Protein AF-A0A534QG96-F1 (afdb_monomer_lite)

Foldseek 3Di:
DDDDDDPPPPPPPQAPLPPQPAFACCVPQVVVLPDPDPVPKDFGDPQLQQQLDVVQVFQLHFFAFDDPPDPADADGISVSLSVLLVLLVCCQQAALLLWFQDFLLLVQLLVVLVVDPDQDPPNQVCVCQVFVFFADPDAAAAADPPDDQQVCVRHDDGHTFQKHFHADLVRGGDRGIHGGPRLFQKDFADDCDPVPVVTGIDGQAGRQFGDLQSVLVSSVVSVGHRPDDPDDQAPHGQWGLVVVVLVQLVQQADQELRAGDPGRHDQPDFFRLHIGHRHRLQQLSQGQADDPQRFWGLNQLLLVLSSLCSPNPCPPDDPVCLCRDRNRSNVSVVCSNSSSSSSSNSSSHHRGDQPADPDPVDPRHDDSVVSVQVLLQQQAPAPQDPDNPDGSPDRAAQDPVCVVVVVAQGSNHNCSQQNAQHLVCCVVGPGSSSRRHRRHRAFCVRVVDDCSNLRRCDPRVQQVQQLGVSQQLVVDPDDPCVVVVVVDPDDDDPDDDPPRDGHSITGAARQDPVVRDGDGSHDDD

pLDDT: mean 80.71, std 17.77, range [23.27, 98.0]

Radius of gyration: 25.61 Å; chains: 1; bounding box: 105×52×70 Å

Secondary structure (DSSP, 8-state):
--PPP-----------TT---PPTTHHHHHHHHT---GGG--BPPPPGGGG--TTTT-SS-------TTSSS----BHHHHHHHHHHHHHHHHH--TT-EEEEHHHHHTGGGGGT-SS--TTHHHHHHHHHT-EE-SS--EEPPTT--TTTTTT-SEEPEETEEEEE-TTS-EEEEEEE-THHHHEEEES---SS-TTSEEEETS--SS--HHHHHHHHHHTTS-----SS-S-SSTT-B-HHHHHHHHHHTB-TTT--B-SS-PPPPP------BPPP-GGGGGG-SEESTT--EETT-SGGGGGGGGG----TT--TTTTTTSTTSHHHHHHTHHHHHHHHHHHHTPPPPPP--BS-TTSTTB--HHHHHHHHHHHHH--TTSS-SSS--SS-----HHHHHHTSSSTTSSTHHHH----GGGGGGSSSGGGTT-------HHHH-S--HHHHHS-HHHHHHHTTSGGGT-TTS---TTSTTTTT---TT--S--TTSPPPTT----EEETTTTEEE-SSPP-

Sequence (525 aa):
MRRLPMAVVVAVALSPATSSAKSIHTAECEAVCANPDPSVDQNLSPDPRSFATIANGYTSYWQECHAETDEVQKPKTCREWCASRERGKTLLVTSGLIGSFLDADTYNNLWRAWGALERPPDFDRHIVERYGLQPAPFPNPYPLPGEDPATANGGSGQLPMGLIQTRNSSGQYDGGIGFTCLLCHAGRMGDATPERPDLGSRIGIGNTTFDIDVFSYDLGKAGGVPIPLPYPHNQGRGTINAVSDFEFLMTLRDFDTLNSSPFVKAFPAHASPGDQDPPAWHNTGSRPRVYMDGGVSADNTRALMQFLTASITTSDCTDANAENTPGCGAWIKRQERDFEDIRTFIESIEPPAFPSSIDPVSPQYIDAARAAHGEQLFHCKNLFGPDLSADAASCAQETAEQKASGALFGNGSCSSCHGVYSPTYASRLPDPSMIGVAGWIVPRDFVRTDPGRVDALSRELRWGWGTLWFAYADNSASNSSDEVLNDYVTEETNGLVYTREQGRCGWVGVYEQSIGQFIGYAAPA

Structure (mmCIF, N/CA/C/O backbone):
data_AF-A0A534QG96-F1
#
_entry.id   AF-A0A534QG96-F1
#
loop_
_atom_site.group_PDB
_atom_site.id
_atom_site.type_symbol
_atom_site.label_atom_id
_atom_site.label_alt_id
_atom_site.label_comp_id
_atom_site.label_asym_id
_atom_site.label_entity_id
_atom_site.label_seq_id
_atom_site.pdbx_PDB_ins_code
_atom_site.Cartn_x
_atom_site.Cartn_y
_atom_site.Cartn_z
_atom_site.occupancy
_atom_site.B_iso_or_equiv
_atom_site.auth_seq_id
_atom_site.auth_comp_id
_atom_site.auth_asym_id
_atom_site.auth_atom_id
_atom_site.pdbx_PDB_model_num
ATOM 1 N N . MET A 1 1 ? 71.255 -9.173 -4.609 1.00 37.06 1 MET A N 1
ATOM 2 C CA . MET A 1 1 ? 70.304 -9.159 -5.749 1.00 37.06 1 MET A CA 1
ATOM 3 C C . MET A 1 1 ? 69.672 -10.546 -5.779 1.00 37.06 1 MET A C 1
ATOM 5 O O . MET A 1 1 ? 70.423 -11.497 -5.846 1.00 37.06 1 MET A O 1
ATOM 9 N N . ARG A 1 2 ? 68.376 -10.770 -5.564 1.00 29.64 2 ARG A N 1
ATOM 10 C CA . ARG A 1 2 ? 67.199 -10.164 -6.196 1.00 29.64 2 ARG A CA 1
ATOM 11 C C . ARG A 1 2 ? 66.092 -9.938 -5.157 1.00 29.64 2 ARG A C 1
ATOM 13 O O . ARG A 1 2 ? 65.813 -10.818 -4.353 1.00 29.64 2 ARG A O 1
ATOM 20 N N . ARG A 1 3 ? 65.493 -8.746 -5.190 1.00 27.27 3 ARG A N 1
ATOM 21 C CA . ARG A 1 3 ? 64.246 -8.415 -4.491 1.00 27.27 3 ARG A CA 1
ATOM 22 C C . ARG A 1 3 ? 63.102 -9.151 -5.202 1.00 27.27 3 ARG A C 1
ATOM 24 O O . ARG A 1 3 ? 63.023 -9.054 -6.425 1.00 27.27 3 ARG A O 1
ATOM 31 N N . LEU A 1 4 ? 62.259 -9.878 -4.467 1.00 27.38 4 LEU A N 1
ATOM 32 C CA . LEU A 1 4 ? 60.957 -10.312 -4.983 1.00 27.38 4 LEU A CA 1
ATOM 33 C C . LEU A 1 4 ? 60.051 -9.076 -5.118 1.00 27.38 4 LEU A C 1
ATOM 35 O O . LEU A 1 4 ? 60.078 -8.224 -4.224 1.00 27.38 4 LEU A O 1
ATOM 39 N N . PRO A 1 5 ? 59.272 -8.943 -6.203 1.00 29.03 5 PRO A N 1
ATOM 40 C CA . PRO A 1 5 ? 58.337 -7.843 -6.338 1.00 29.03 5 PRO A CA 1
ATOM 41 C C . PRO A 1 5 ? 57.164 -8.054 -5.375 1.00 29.03 5 PRO A C 1
ATOM 43 O O . PRO A 1 5 ? 56.587 -9.138 -5.306 1.00 29.03 5 PRO A O 1
ATOM 46 N N . MET A 1 6 ? 56.830 -6.993 -4.638 1.00 25.83 6 MET A N 1
ATOM 47 C CA . MET A 1 6 ? 55.528 -6.811 -4.003 1.00 25.83 6 MET A CA 1
ATOM 48 C C . MET A 1 6 ? 54.448 -7.108 -5.043 1.00 25.83 6 MET A C 1
ATOM 50 O O . MET A 1 6 ? 54.335 -6.394 -6.040 1.00 25.83 6 MET A O 1
ATOM 54 N N . ALA A 1 7 ? 53.671 -8.163 -4.813 1.00 26.41 7 ALA A N 1
ATOM 55 C CA . ALA A 1 7 ? 52.404 -8.339 -5.492 1.00 26.41 7 ALA A CA 1
ATOM 56 C C . ALA A 1 7 ? 51.512 -7.171 -5.063 1.00 26.41 7 ALA A C 1
ATOM 58 O O . ALA A 1 7 ? 51.045 -7.107 -3.927 1.00 26.41 7 ALA A O 1
ATOM 59 N N . VAL A 1 8 ? 51.354 -6.207 -5.966 1.00 24.00 8 VAL A N 1
ATOM 60 C CA . VAL A 1 8 ? 50.301 -5.203 -5.893 1.00 24.00 8 VAL A CA 1
ATOM 61 C C . VAL A 1 8 ? 48.996 -5.986 -5.926 1.00 24.00 8 VAL A C 1
ATOM 63 O O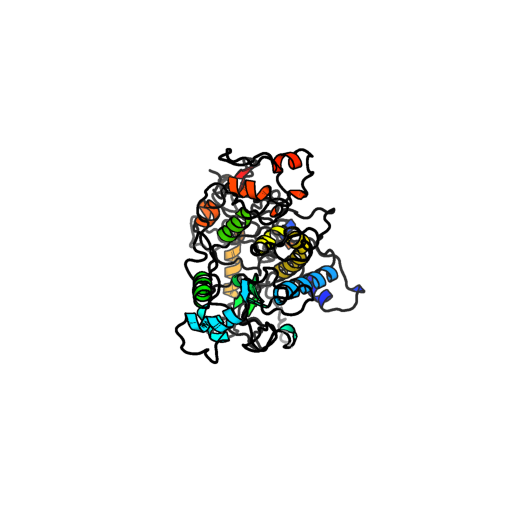 . VAL A 1 8 ? 48.602 -6.504 -6.969 1.00 24.00 8 VAL A O 1
ATOM 66 N N . VAL A 1 9 ? 48.364 -6.129 -4.763 1.00 25.41 9 VAL A N 1
ATOM 67 C CA . VAL A 1 9 ? 46.961 -6.519 -4.667 1.00 25.41 9 VAL A CA 1
ATOM 68 C C . VAL A 1 9 ? 46.193 -5.372 -5.306 1.00 25.41 9 VAL A C 1
ATOM 70 O O . VAL A 1 9 ? 45.900 -4.363 -4.669 1.00 25.41 9 VAL A O 1
ATOM 73 N N . VAL A 1 10 ? 45.955 -5.486 -6.610 1.00 23.27 10 VAL A N 1
ATOM 74 C CA . VAL A 1 10 ? 44.926 -4.704 -7.280 1.00 23.27 10 VAL A CA 1
ATOM 75 C C . VAL A 1 10 ? 43.636 -5.150 -6.615 1.00 23.27 10 VAL A C 1
ATOM 77 O O . VAL A 1 10 ? 43.166 -6.263 -6.846 1.00 23.27 10 VAL A O 1
ATOM 80 N N . ALA A 1 11 ? 43.117 -4.313 -5.719 1.00 23.66 11 ALA A N 1
ATOM 81 C CA . ALA A 1 11 ? 41.740 -4.395 -5.287 1.00 23.66 11 ALA A CA 1
ATOM 82 C C . ALA A 1 11 ? 40.895 -4.250 -6.554 1.00 23.66 11 ALA A C 1
ATOM 84 O O . ALA A 1 11 ? 40.647 -3.145 -7.033 1.00 23.66 11 ALA A O 1
ATOM 85 N N . VAL A 1 12 ? 40.532 -5.384 -7.154 1.00 24.33 12 VAL A N 1
ATOM 86 C CA . VAL A 1 12 ? 39.419 -5.443 -8.087 1.00 24.33 12 VAL A CA 1
ATOM 87 C C . VAL A 1 12 ? 38.238 -5.000 -7.245 1.00 24.33 12 VAL A C 1
ATOM 89 O O . VAL A 1 12 ? 37.786 -5.738 -6.371 1.00 24.33 12 VAL A O 1
ATOM 92 N N . ALA A 1 13 ? 37.828 -3.747 -7.428 1.00 25.97 13 ALA A N 1
ATOM 93 C CA . ALA A 1 13 ? 36.560 -3.267 -6.932 1.00 25.97 13 ALA A CA 1
ATOM 94 C C . ALA A 1 13 ? 35.514 -4.249 -7.460 1.00 25.97 13 ALA A C 1
ATOM 96 O O . ALA A 1 13 ? 35.244 -4.293 -8.662 1.00 25.97 13 ALA A O 1
ATOM 97 N N . LEU A 1 14 ? 35.023 -5.112 -6.569 1.00 26.28 14 LEU A N 1
ATOM 98 C CA . LEU A 1 14 ? 33.847 -5.922 -6.822 1.00 26.28 14 LEU A CA 1
ATOM 99 C C . LEU A 1 14 ? 32.787 -4.930 -7.293 1.00 26.28 14 LEU A C 1
ATOM 101 O O . LEU A 1 14 ? 32.441 -3.998 -6.565 1.00 26.28 14 LEU A O 1
ATOM 105 N N . SER A 1 15 ? 32.371 -5.064 -8.552 1.00 31.14 15 SER A N 1
ATOM 106 C CA . SER A 1 15 ? 31.263 -4.276 -9.077 1.00 31.14 15 SER A CA 1
ATOM 107 C C . SER A 1 15 ? 30.067 -4.453 -8.136 1.00 31.14 15 SER A C 1
ATOM 109 O O . SER A 1 15 ? 29.908 -5.546 -7.581 1.00 31.14 15 SER A O 1
ATOM 111 N N . PRO A 1 16 ? 29.252 -3.411 -7.914 1.00 36.12 16 PRO A N 1
ATOM 112 C CA . PRO A 1 16 ? 28.107 -3.458 -7.018 1.00 36.12 16 PRO A CA 1
ATOM 113 C C . PRO A 1 16 ? 26.992 -4.288 -7.668 1.00 36.12 16 PRO A C 1
ATOM 115 O O . PRO A 1 16 ? 25.933 -3.772 -7.993 1.00 36.12 16 PRO A O 1
ATOM 118 N N . ALA A 1 17 ? 27.211 -5.592 -7.843 1.00 31.89 17 ALA A N 1
ATOM 119 C CA . ALA A 1 17 ? 26.207 -6.556 -8.301 1.00 31.89 17 ALA A CA 1
ATOM 120 C C . ALA A 1 17 ? 25.075 -6.749 -7.263 1.00 31.89 17 ALA A C 1
ATOM 122 O O . ALA A 1 17 ? 24.184 -7.574 -7.429 1.00 31.89 17 ALA A O 1
ATOM 123 N N . THR A 1 18 ? 25.120 -5.984 -6.167 1.00 39.84 18 THR A N 1
ATOM 124 C CA . THR A 1 18 ? 24.150 -5.940 -5.074 1.00 39.84 18 THR A CA 1
ATOM 125 C C . THR A 1 18 ? 23.784 -4.496 -4.720 1.00 39.84 18 THR A C 1
ATOM 127 O O . THR A 1 18 ? 23.635 -4.178 -3.539 1.00 39.84 18 THR A O 1
ATOM 130 N N . SER A 1 19 ? 23.681 -3.580 -5.693 1.00 44.56 19 SER A N 1
ATOM 131 C CA . SER A 1 19 ? 23.037 -2.294 -5.409 1.00 44.56 19 SER A CA 1
ATOM 132 C C . SER A 1 19 ? 21.563 -2.558 -5.103 1.00 44.56 19 SER A C 1
ATOM 134 O O . SER A 1 19 ? 20.749 -2.709 -6.011 1.00 44.56 19 SER A O 1
ATOM 136 N N . SER A 1 20 ? 21.213 -2.647 -3.820 1.00 48.88 20 SER A N 1
ATOM 137 C CA . SER A 1 20 ? 19.832 -2.459 -3.397 1.00 48.88 20 SER A CA 1
ATOM 138 C C . SER A 1 20 ? 19.435 -1.069 -3.877 1.00 48.88 20 SER A C 1
ATOM 140 O O . SER A 1 20 ? 20.008 -0.079 -3.410 1.00 48.88 20 SER A O 1
ATOM 142 N N . ALA A 1 21 ? 18.534 -0.988 -4.855 1.00 53.41 21 ALA A N 1
ATOM 143 C CA . ALA A 1 21 ? 17.925 0.282 -5.208 1.00 53.41 21 ALA A CA 1
ATOM 144 C C . ALA A 1 21 ? 17.287 0.823 -3.924 1.00 53.41 21 ALA A C 1
ATOM 146 O O . ALA A 1 21 ? 16.383 0.199 -3.367 1.00 53.41 21 ALA A O 1
ATOM 147 N N . LYS A 1 22 ? 17.853 1.911 -3.397 1.00 59.84 22 LYS A N 1
ATOM 148 C CA . LYS A 1 22 ? 17.263 2.609 -2.262 1.00 59.84 22 LYS A CA 1
ATOM 149 C C . LYS A 1 22 ? 15.946 3.216 -2.712 1.00 59.84 22 LYS A C 1
ATOM 151 O O . LYS A 1 22 ? 15.806 3.592 -3.878 1.00 59.84 22 LYS A O 1
ATOM 156 N N . SER A 1 23 ? 14.991 3.302 -1.799 1.00 71.44 23 SER A N 1
ATOM 157 C CA . SER A 1 23 ? 13.725 3.958 -2.101 1.00 71.44 23 SER A CA 1
ATOM 158 C C . SER A 1 23 ? 13.948 5.460 -2.346 1.00 71.44 23 SER A C 1
ATOM 160 O O . SER A 1 23 ? 15.020 6.006 -2.053 1.00 71.44 23 SER A O 1
ATOM 162 N N . ILE A 1 24 ? 12.945 6.135 -2.906 1.00 79.81 24 ILE A N 1
ATOM 163 C CA . ILE A 1 24 ? 13.056 7.541 -3.303 1.00 79.81 24 ILE A CA 1
ATOM 164 C C . ILE A 1 24 ? 13.505 8.433 -2.131 1.00 79.81 24 ILE A C 1
ATOM 166 O O . ILE A 1 24 ? 13.036 8.272 -1.006 1.00 79.81 24 ILE A O 1
ATOM 170 N N . HIS A 1 25 ? 14.443 9.349 -2.398 1.00 83.88 25 HIS A N 1
ATOM 171 C CA . HIS A 1 25 ? 15.062 10.296 -1.453 1.00 83.88 25 HIS A CA 1
ATOM 172 C C . HIS A 1 25 ? 15.815 9.690 -0.254 1.00 83.88 25 HIS A C 1
ATOM 174 O O . HIS A 1 25 ? 16.664 10.362 0.331 1.00 83.88 25 HIS A O 1
ATOM 180 N N . THR A 1 26 ? 15.621 8.413 0.084 1.00 81.88 26 THR A N 1
ATOM 181 C CA . THR A 1 26 ? 16.285 7.755 1.221 1.00 81.88 26 THR A CA 1
ATOM 182 C C . THR A 1 26 ? 17.807 7.817 1.095 1.00 81.88 26 THR A C 1
ATOM 184 O O . THR A 1 26 ? 18.515 8.125 2.051 1.00 81.88 26 THR A O 1
ATOM 187 N N . ALA A 1 27 ? 18.348 7.588 -0.104 1.00 82.44 27 ALA A N 1
ATOM 188 C CA . ALA A 1 27 ? 19.792 7.641 -0.326 1.00 82.44 27 ALA A CA 1
ATOM 189 C C . ALA A 1 27 ? 20.416 9.008 0.003 1.00 82.44 27 ALA A C 1
ATOM 191 O O . ALA A 1 27 ? 21.517 9.046 0.551 1.00 82.44 27 ALA A O 1
ATOM 192 N N . GLU A 1 28 ? 19.725 10.098 -0.336 1.00 88.75 28 GLU A N 1
ATOM 193 C CA . GLU A 1 28 ? 20.228 11.467 -0.194 1.00 88.75 28 GLU A CA 1
ATOM 194 C C . GLU A 1 28 ? 19.857 12.114 1.148 1.00 88.75 28 GLU A C 1
ATOM 196 O O . GLU A 1 28 ? 20.638 12.909 1.668 1.00 88.75 28 GLU A O 1
ATOM 201 N N . CYS A 1 29 ? 18.713 11.760 1.744 1.00 93.12 29 CYS A N 1
ATOM 202 C CA . CYS A 1 29 ? 18.183 12.454 2.918 1.00 93.12 29 CYS A CA 1
ATOM 203 C C . CYS A 1 29 ? 18.473 11.781 4.261 1.00 93.12 29 CYS A C 1
ATOM 205 O O . CYS A 1 29 ? 18.423 12.466 5.279 1.00 93.12 29 CYS A O 1
ATOM 207 N N . GLU A 1 30 ? 18.828 10.492 4.318 1.00 91.69 30 GLU A N 1
ATOM 208 C CA . GLU A 1 30 ? 19.053 9.798 5.605 1.00 91.69 30 GLU A CA 1
ATOM 209 C C . GLU A 1 30 ? 20.126 10.479 6.477 1.00 91.69 30 GLU A C 1
ATOM 211 O O . GLU A 1 30 ? 19.966 10.613 7.692 1.00 91.69 30 GLU A O 1
ATOM 216 N N . ALA A 1 31 ? 21.193 11.006 5.864 1.00 92.19 31 ALA A N 1
ATOM 217 C CA . ALA A 1 31 ? 22.218 11.765 6.585 1.00 92.19 31 ALA A CA 1
ATOM 218 C C . ALA A 1 31 ? 21.681 13.084 7.176 1.00 92.19 31 ALA A C 1
ATOM 220 O O . ALA A 1 31 ? 22.111 13.494 8.255 1.00 92.19 31 ALA A O 1
ATOM 221 N N . VAL A 1 32 ? 20.728 13.731 6.495 1.00 94.56 32 VAL A N 1
ATOM 222 C CA . VAL A 1 32 ? 20.043 14.939 6.977 1.00 94.56 32 VAL A CA 1
ATOM 223 C C . VAL A 1 32 ? 19.077 14.583 8.107 1.00 94.56 32 VAL A C 1
ATOM 225 O O . VAL A 1 32 ? 19.065 15.274 9.124 1.00 94.56 32 VAL A O 1
ATOM 228 N N . CYS A 1 33 ? 18.323 13.483 7.984 1.00 93.88 33 CYS A N 1
ATOM 229 C CA . CYS A 1 33 ? 17.386 13.027 9.016 1.00 93.88 33 CYS A CA 1
ATOM 230 C C . CYS A 1 33 ? 18.094 12.722 10.347 1.00 93.88 33 CYS A C 1
ATOM 232 O O . CYS A 1 33 ? 17.564 13.024 11.414 1.00 93.88 33 CYS A O 1
ATOM 234 N N . ALA A 1 34 ? 19.303 12.155 10.291 1.00 93.44 34 ALA A N 1
ATOM 235 C CA . ALA A 1 34 ? 20.101 11.838 11.474 1.00 93.44 34 ALA A CA 1
ATOM 236 C C . ALA A 1 34 ? 20.815 13.057 12.095 1.00 93.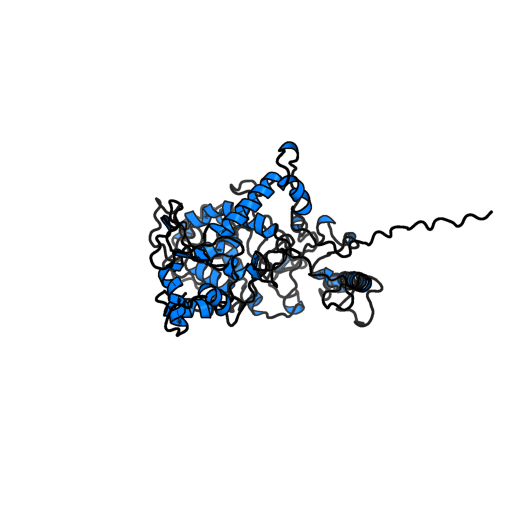44 34 ALA A C 1
ATOM 238 O O . ALA A 1 34 ? 21.335 12.956 13.209 1.00 93.44 34 ALA A O 1
ATOM 239 N N . ASN A 1 35 ? 20.872 14.197 11.395 1.00 93.12 35 ASN A N 1
ATOM 240 C CA . ASN A 1 35 ? 21.626 15.370 11.826 1.00 93.12 35 ASN A CA 1
ATOM 241 C C . ASN A 1 35 ? 20.698 16.506 12.314 1.00 93.12 35 ASN A C 1
ATOM 243 O O . ASN A 1 35 ? 19.920 17.063 11.529 1.00 93.12 35 ASN A O 1
ATOM 247 N N . PRO A 1 36 ? 20.796 16.923 13.589 1.00 90.75 36 PRO A N 1
ATOM 248 C CA . PRO A 1 36 ? 19.958 17.993 14.126 1.00 90.75 36 PRO A CA 1
ATOM 249 C C . PRO A 1 36 ? 20.319 19.400 13.612 1.00 90.75 36 PRO A C 1
ATOM 251 O O . PRO A 1 36 ? 19.522 20.315 13.797 1.00 90.75 36 PRO A O 1
ATOM 254 N N . ASP A 1 37 ? 21.484 19.607 12.987 1.00 93.19 37 ASP A N 1
ATOM 255 C CA . ASP A 1 37 ? 21.946 20.929 12.536 1.00 93.19 37 ASP A CA 1
ATOM 256 C C . ASP A 1 37 ? 21.171 21.424 11.299 1.00 93.19 37 ASP A C 1
ATOM 258 O O . ASP A 1 37 ? 21.383 20.897 10.203 1.00 93.19 37 ASP A O 1
ATOM 262 N N . PRO A 1 38 ? 20.320 22.465 11.399 1.00 90.00 38 PRO A N 1
ATOM 263 C CA . PRO A 1 38 ? 19.489 22.924 10.288 1.00 90.00 38 PRO A CA 1
ATOM 264 C C . PRO A 1 38 ? 20.279 23.312 9.031 1.00 90.00 38 PRO A C 1
ATOM 266 O O . PRO A 1 38 ? 19.722 23.251 7.939 1.00 90.00 38 PRO A O 1
ATOM 269 N N . SER A 1 39 ? 21.565 23.649 9.158 1.00 93.00 39 SER A N 1
ATOM 270 C CA . SER A 1 39 ? 22.411 24.064 8.035 1.00 93.00 39 SER A CA 1
ATOM 271 C C . SER A 1 39 ? 22.745 22.954 7.034 1.00 93.00 39 SER A C 1
ATOM 273 O O . SER A 1 39 ? 23.176 23.269 5.928 1.00 93.00 39 SER A O 1
ATOM 275 N N . VAL A 1 40 ? 22.529 21.678 7.383 1.00 93.75 40 VAL A N 1
ATOM 276 C CA . VAL A 1 40 ? 22.765 20.550 6.462 1.00 93.75 40 VAL A CA 1
ATOM 277 C C . VAL A 1 40 ? 21.566 20.213 5.573 1.00 93.75 40 VAL A C 1
ATOM 279 O O . VAL A 1 40 ? 21.625 19.234 4.834 1.00 93.75 40 VAL A O 1
ATOM 282 N N . ASP A 1 41 ? 20.467 20.970 5.667 1.00 96.06 41 ASP A N 1
ATOM 283 C CA . ASP A 1 41 ? 19.310 20.748 4.799 1.00 96.06 41 ASP A CA 1
ATOM 284 C C . ASP A 1 41 ? 19.639 21.051 3.333 1.00 96.06 41 ASP A C 1
ATOM 286 O O . ASP A 1 41 ? 20.456 21.918 3.018 1.00 96.06 41 ASP A O 1
ATOM 290 N N . GLN A 1 42 ? 18.977 20.337 2.433 1.00 95.12 42 GLN A N 1
ATOM 291 C CA . GLN A 1 42 ? 19.170 20.467 0.995 1.00 95.12 42 GLN A CA 1
ATOM 292 C C . GLN A 1 42 ? 17.856 20.225 0.258 1.00 95.12 42 GLN A C 1
ATOM 294 O O . GLN A 1 42 ? 16.972 19.524 0.755 1.00 95.12 42 GLN A O 1
ATOM 299 N N . ASN A 1 43 ? 17.741 20.798 -0.939 1.00 96.50 43 ASN A N 1
ATOM 300 C CA . ASN A 1 43 ? 16.606 20.540 -1.821 1.00 96.50 43 ASN A CA 1
ATOM 301 C C . ASN A 1 43 ? 16.596 19.067 -2.241 1.00 96.50 43 ASN A C 1
ATOM 303 O O . ASN A 1 43 ? 17.657 18.491 -2.488 1.00 96.50 43 ASN A O 1
ATOM 307 N N . LEU A 1 44 ? 15.402 18.489 -2.351 1.00 93.38 44 LEU A N 1
ATOM 308 C CA . LEU A 1 44 ? 15.234 17.150 -2.899 1.00 93.38 44 LEU A CA 1
ATOM 309 C C . LEU A 1 44 ? 15.646 17.124 -4.370 1.00 93.38 44 LEU A C 1
ATOM 311 O O . LEU A 1 44 ? 15.351 18.053 -5.131 1.00 93.38 44 LEU A O 1
ATOM 315 N N . SER A 1 45 ? 16.296 16.036 -4.777 1.00 90.94 45 SER A N 1
ATOM 316 C CA . SER A 1 45 ? 16.476 15.743 -6.197 1.00 90.94 45 SER A CA 1
ATOM 317 C C . SER A 1 45 ? 15.112 15.510 -6.866 1.00 90.94 45 SER A C 1
ATOM 319 O O . SER A 1 45 ? 14.142 15.190 -6.181 1.00 90.94 45 SER A O 1
ATOM 321 N N . PRO A 1 46 ? 14.984 15.639 -8.197 1.00 89.69 46 PRO A N 1
ATOM 322 C CA . PRO A 1 46 ? 13.767 15.223 -8.887 1.00 89.69 46 PRO A CA 1
ATOM 323 C C . PRO A 1 46 ? 13.448 13.746 -8.628 1.00 89.69 46 PRO A C 1
ATOM 325 O O . PRO A 1 46 ? 14.350 12.908 -8.589 1.00 89.69 46 PRO A O 1
ATOM 328 N N . ASP A 1 47 ? 12.161 13.421 -8.499 1.00 90.81 47 ASP A N 1
ATOM 329 C CA . ASP A 1 47 ? 11.696 12.037 -8.404 1.00 90.81 47 ASP A CA 1
ATOM 330 C C . ASP A 1 47 ? 12.086 11.259 -9.675 1.00 90.81 47 ASP A C 1
ATOM 332 O O . ASP A 1 47 ? 11.626 11.627 -10.763 1.00 90.81 47 ASP A O 1
ATOM 336 N N . PRO A 1 48 ? 12.870 10.166 -9.590 1.00 91.06 48 PRO A N 1
ATOM 337 C CA . PRO A 1 48 ? 13.257 9.384 -10.762 1.00 91.06 48 PRO A CA 1
ATOM 338 C C . PRO A 1 48 ? 12.078 8.848 -11.583 1.00 91.06 48 PRO A C 1
ATOM 340 O O . PRO A 1 48 ? 12.182 8.669 -12.798 1.00 91.06 48 PRO A O 1
ATOM 343 N N . ARG A 1 49 ? 10.930 8.602 -10.943 1.00 91.00 49 ARG A N 1
ATOM 344 C CA . ARG A 1 49 ? 9.710 8.133 -11.609 1.00 91.00 49 ARG A CA 1
ATOM 345 C C . ARG A 1 49 ? 9.156 9.186 -12.564 1.00 91.00 49 ARG A C 1
ATOM 347 O O . ARG A 1 49 ? 8.585 8.805 -13.579 1.00 91.00 49 ARG A O 1
ATOM 354 N N . SER A 1 50 ? 9.380 10.477 -12.303 1.00 90.25 50 SER A N 1
ATOM 355 C CA . SER A 1 50 ? 8.916 11.577 -13.163 1.00 90.25 50 SER A CA 1
ATOM 356 C C . SER A 1 50 ? 9.524 11.557 -14.572 1.00 90.25 50 SER A C 1
ATOM 358 O O . SER A 1 50 ? 8.916 12.060 -15.516 1.00 90.25 50 SER A O 1
ATOM 360 N N . PHE A 1 51 ? 10.673 10.896 -14.756 1.00 91.00 51 PHE A N 1
ATOM 361 C CA . PHE A 1 51 ? 11.287 10.701 -16.072 1.00 91.00 51 PHE A CA 1
ATOM 362 C C . PHE A 1 51 ? 10.626 9.581 -16.895 1.00 91.00 51 PHE A C 1
ATOM 364 O O . PHE A 1 51 ? 10.849 9.502 -18.109 1.00 91.00 51 PHE A O 1
ATOM 371 N N . ALA A 1 52 ? 9.793 8.727 -16.288 1.00 88.69 52 ALA A N 1
ATOM 372 C CA . ALA A 1 52 ? 8.992 7.746 -17.013 1.00 88.69 52 ALA A CA 1
ATOM 373 C C . ALA A 1 52 ? 7.838 8.463 -17.722 1.00 88.69 52 ALA A C 1
ATOM 375 O O . ALA A 1 52 ? 6.754 8.626 -17.175 1.00 88.69 52 ALA A O 1
ATOM 376 N N . THR A 1 53 ? 8.079 8.925 -18.944 1.00 84.88 53 THR A N 1
ATOM 377 C CA . THR A 1 53 ? 7.092 9.644 -19.758 1.00 84.88 53 THR A CA 1
ATOM 378 C C . THR A 1 53 ? 6.751 8.859 -21.019 1.00 84.88 53 THR A C 1
ATOM 380 O O . THR A 1 53 ? 7.551 8.054 -21.501 1.00 84.88 53 THR A O 1
ATOM 383 N N . ILE A 1 54 ? 5.590 9.157 -21.610 1.00 78.12 54 ILE A N 1
ATOM 384 C CA . ILE A 1 54 ? 5.214 8.636 -22.934 1.00 78.12 54 ILE A CA 1
ATOM 385 C C . ILE A 1 54 ? 6.275 9.010 -23.981 1.00 78.12 54 ILE A C 1
ATOM 387 O O . ILE A 1 54 ? 6.620 8.188 -24.826 1.00 78.12 54 ILE A O 1
ATOM 391 N N . ALA A 1 55 ? 6.829 10.227 -23.908 1.00 78.44 55 ALA A N 1
ATOM 392 C CA . ALA A 1 55 ? 7.876 10.695 -24.820 1.00 78.44 55 ALA A CA 1
ATOM 393 C C . ALA A 1 55 ? 9.159 9.849 -24.730 1.00 78.44 55 ALA A C 1
ATOM 395 O O . ALA A 1 55 ? 9.821 9.622 -25.739 1.00 78.44 55 ALA A O 1
ATOM 396 N N . ASN A 1 56 ? 9.460 9.323 -23.541 1.00 80.50 56 ASN A N 1
ATOM 397 C CA . ASN A 1 56 ? 10.566 8.399 -23.301 1.00 80.50 56 ASN A CA 1
ATOM 398 C C . ASN A 1 56 ? 10.205 6.927 -23.588 1.00 80.50 56 ASN A C 1
ATOM 400 O O . ASN A 1 56 ? 11.004 6.037 -23.310 1.00 80.50 56 ASN A O 1
ATOM 404 N N . GLY A 1 57 ? 9.022 6.667 -24.154 1.00 75.75 57 GLY A N 1
ATOM 405 C CA . GLY A 1 57 ? 8.577 5.342 -24.583 1.00 75.75 57 GLY A CA 1
ATOM 406 C C . GLY A 1 57 ? 7.944 4.481 -23.492 1.00 75.75 57 GLY A C 1
ATOM 407 O O . GLY A 1 57 ? 7.662 3.322 -23.761 1.00 75.75 57 GLY A O 1
ATOM 408 N N . TYR A 1 58 ? 7.701 5.010 -22.291 1.00 81.38 58 TYR A N 1
ATOM 409 C CA . TYR A 1 58 ? 7.116 4.241 -21.191 1.00 81.38 58 TYR A CA 1
ATOM 410 C C . TYR A 1 58 ? 5.589 4.170 -21.279 1.00 81.38 58 TYR A C 1
ATOM 412 O O . TYR A 1 58 ? 4.925 5.171 -21.560 1.00 81.38 58 TYR A O 1
ATOM 420 N N . THR A 1 59 ? 5.025 2.998 -20.973 1.00 78.75 59 THR A N 1
ATOM 421 C CA . THR A 1 59 ? 3.567 2.782 -20.917 1.00 78.75 59 THR A CA 1
ATOM 422 C C . THR A 1 59 ? 2.989 2.989 -19.514 1.00 78.75 59 THR A C 1
ATOM 424 O O . THR A 1 59 ? 1.846 3.420 -19.392 1.00 78.75 59 THR A O 1
ATOM 427 N N . SER A 1 60 ? 3.781 2.766 -18.458 1.00 84.88 60 SER A N 1
ATOM 428 C CA . SER A 1 60 ? 3.472 3.162 -17.075 1.00 84.88 60 SER A CA 1
ATOM 429 C C . SER A 1 60 ? 4.156 4.496 -16.784 1.00 84.88 60 SER A C 1
ATOM 431 O O . SER A 1 60 ? 5.256 4.549 -16.232 1.00 84.88 60 SER A O 1
ATOM 433 N N . TYR A 1 61 ? 3.548 5.585 -17.247 1.00 84.44 61 TYR A N 1
ATOM 434 C CA . TYR A 1 61 ? 4.159 6.912 -17.193 1.00 84.44 61 TYR A CA 1
ATOM 435 C C . TYR A 1 61 ? 3.714 7.701 -15.958 1.00 84.44 61 TYR A C 1
ATOM 437 O O . TYR A 1 61 ? 2.571 7.579 -15.522 1.00 84.44 61 TYR A O 1
ATOM 445 N N . TRP A 1 62 ? 4.587 8.549 -15.425 1.00 87.06 62 TRP A N 1
ATOM 446 C CA . TRP A 1 62 ? 4.267 9.471 -14.342 1.00 87.06 62 TRP A CA 1
ATOM 447 C C . TRP A 1 62 ? 3.303 10.559 -14.803 1.00 87.06 62 TRP A C 1
ATOM 449 O O . TRP A 1 62 ? 3.447 11.122 -15.889 1.00 87.06 62 TRP A O 1
ATOM 459 N N . GLN A 1 63 ? 2.340 10.882 -13.952 1.00 86.50 63 GLN A N 1
ATOM 460 C CA . GLN A 1 63 ? 1.412 11.981 -14.166 1.00 86.50 63 GLN A CA 1
ATOM 461 C C . GLN A 1 63 ? 1.359 12.819 -12.901 1.00 86.50 63 GLN A C 1
ATOM 463 O O . GLN A 1 63 ? 1.112 12.290 -11.820 1.00 86.50 63 GLN A O 1
ATOM 468 N N . GLU A 1 64 ? 1.617 14.111 -13.050 1.00 86.75 64 GLU A N 1
ATOM 469 C CA . GLU A 1 64 ? 1.578 15.050 -11.940 1.00 86.75 64 GLU A CA 1
ATOM 470 C C . GLU A 1 64 ? 0.124 15.343 -11.554 1.00 86.75 64 GLU A C 1
ATOM 472 O O . GLU A 1 64 ? -0.674 15.798 -12.375 1.00 86.75 64 GLU A O 1
ATOM 477 N N . CYS A 1 65 ? -0.225 15.016 -10.312 1.00 85.62 65 CYS A N 1
ATOM 478 C CA . CYS A 1 65 ? -1.573 15.150 -9.767 1.00 85.62 65 CYS A CA 1
ATOM 479 C C . CYS A 1 65 ? -1.739 16.401 -8.918 1.00 85.62 65 CYS A C 1
ATOM 481 O O . CYS A 1 65 ? -2.847 16.932 -8.860 1.00 85.62 65 CYS A O 1
ATOM 483 N N . HIS A 1 66 ? -0.656 16.865 -8.296 1.00 82.69 66 HIS A N 1
ATOM 484 C CA . HIS A 1 66 ? -0.625 18.071 -7.479 1.00 82.69 66 HIS A CA 1
ATOM 485 C C . HIS A 1 66 ? -0.281 19.275 -8.359 1.00 82.69 66 HIS A C 1
ATOM 487 O O . HIS A 1 66 ? 0.806 19.323 -8.927 1.00 82.69 66 HIS A O 1
ATOM 493 N N . ALA A 1 67 ? -1.182 20.250 -8.484 1.00 76.44 67 ALA A N 1
ATOM 494 C CA . ALA A 1 67 ? -0.808 21.540 -9.061 1.00 76.44 67 ALA A CA 1
ATOM 495 C C . ALA A 1 67 ? -0.122 22.402 -8.005 1.00 76.44 67 ALA A C 1
ATOM 497 O O . ALA A 1 67 ? -0.390 22.282 -6.813 1.00 76.44 67 ALA A O 1
ATOM 498 N N . GLU A 1 68 ? 0.706 23.346 -8.448 1.00 72.12 68 GLU A N 1
ATOM 499 C CA . GLU A 1 68 ? 1.395 24.290 -7.557 1.00 72.12 68 GLU A CA 1
ATOM 500 C C . GLU A 1 68 ? 0.437 25.121 -6.684 1.00 72.12 68 GLU A C 1
ATOM 502 O O . GLU A 1 68 ? 0.833 25.624 -5.635 1.00 72.12 68 GLU A O 1
ATOM 507 N N . THR A 1 69 ? -0.816 25.280 -7.122 1.00 71.31 69 THR A N 1
ATOM 508 C CA . THR A 1 69 ? -1.869 26.022 -6.416 1.00 71.31 69 THR A CA 1
ATOM 509 C C . THR A 1 69 ? -2.576 25.216 -5.332 1.00 71.31 69 THR A C 1
ATOM 511 O O . THR A 1 69 ? -3.349 25.795 -4.573 1.00 71.31 69 THR A O 1
ATOM 514 N N . ASP A 1 70 ? -2.374 23.900 -5.277 1.00 81.75 70 ASP A N 1
ATOM 515 C CA . ASP A 1 70 ? -3.070 23.054 -4.313 1.00 81.75 70 ASP A CA 1
ATOM 516 C C . ASP A 1 70 ? -2.553 23.319 -2.889 1.00 81.75 70 ASP A C 1
ATOM 518 O O . ASP A 1 70 ? -1.359 23.537 -2.672 1.00 81.75 70 ASP A O 1
ATOM 522 N N . GLU A 1 71 ? -3.436 23.257 -1.890 1.00 83.69 71 GLU A N 1
ATOM 523 C CA . GLU A 1 71 ? -3.064 23.481 -0.482 1.00 83.69 71 GLU A CA 1
ATOM 524 C C . GLU A 1 71 ? -2.109 22.405 0.060 1.00 83.69 71 GLU A C 1
ATOM 526 O O . GLU A 1 71 ? -1.245 22.661 0.912 1.00 83.69 71 GLU A O 1
ATOM 531 N N . VAL A 1 72 ? -2.264 21.178 -0.439 1.00 88.62 72 VAL A N 1
ATOM 532 C CA . VAL A 1 72 ? -1.416 20.040 -0.101 1.00 88.62 72 VAL A CA 1
ATOM 533 C C . VAL A 1 72 ? -0.318 19.926 -1.151 1.00 88.62 72 VAL A C 1
ATOM 535 O O . VAL A 1 72 ? -0.571 19.773 -2.338 1.00 88.62 72 VAL A O 1
ATOM 538 N N . GLN A 1 73 ? 0.923 20.028 -0.682 1.00 89.25 73 GLN A N 1
ATOM 539 C CA . GLN A 1 73 ? 2.132 20.013 -1.502 1.00 89.25 73 GLN A CA 1
ATOM 540 C C . GLN A 1 73 ? 3.104 18.967 -0.970 1.00 89.25 73 GLN A C 1
ATOM 542 O O . GLN A 1 73 ? 3.170 18.747 0.247 1.00 89.25 73 GLN A O 1
ATOM 547 N N . LYS A 1 74 ? 3.901 18.399 -1.878 1.00 91.44 74 LYS A N 1
ATOM 548 C CA . LYS A 1 74 ? 5.005 17.491 -1.553 1.00 91.44 74 LYS A CA 1
ATOM 549 C C . LYS A 1 74 ? 6.123 18.211 -0.794 1.00 91.44 74 LYS A C 1
ATOM 551 O O . LYS A 1 74 ? 6.318 19.413 -1.004 1.00 91.44 74 LYS A O 1
ATOM 556 N N . PRO A 1 75 ? 6.904 17.479 0.017 1.00 94.31 75 PRO A N 1
ATOM 557 C CA . PRO A 1 75 ? 8.163 17.982 0.550 1.00 94.31 75 PRO A CA 1
ATOM 558 C C . PRO A 1 75 ? 9.097 18.485 -0.559 1.00 94.31 75 PRO A C 1
ATOM 560 O O . PRO A 1 75 ? 9.169 17.885 -1.630 1.00 94.31 75 PRO A O 1
ATOM 563 N N . LYS A 1 76 ? 9.824 19.573 -0.299 1.00 94.25 76 LYS A N 1
ATOM 564 C CA . LYS A 1 76 ? 10.798 20.182 -1.222 1.00 94.25 76 LYS A CA 1
ATOM 565 C C . LYS A 1 76 ? 12.233 20.069 -0.719 1.00 94.25 76 LYS A C 1
ATOM 567 O O . LYS A 1 76 ? 13.160 20.124 -1.526 1.00 94.25 76 LYS A O 1
ATOM 572 N N . THR A 1 77 ? 12.426 19.894 0.587 1.00 96.44 77 THR A N 1
ATOM 573 C CA . THR A 1 77 ? 13.744 19.672 1.197 1.00 96.44 77 THR A CA 1
ATOM 574 C C . THR A 1 77 ? 13.830 18.324 1.901 1.00 96.44 77 THR A C 1
ATOM 576 O O . THR A 1 77 ? 12.814 17.713 2.250 1.00 96.44 77 THR A O 1
ATOM 579 N N . CYS A 1 78 ? 15.053 17.859 2.153 1.00 96.69 78 CYS A N 1
ATOM 580 C CA . CYS A 1 78 ? 15.271 16.642 2.923 1.00 96.69 78 CYS A CA 1
ATOM 581 C C . CYS A 1 78 ? 14.656 16.730 4.323 1.00 96.69 78 CYS A C 1
ATOM 583 O O . CYS A 1 78 ? 14.060 15.754 4.773 1.00 96.69 78 CYS A O 1
ATOM 585 N N . ARG A 1 79 ? 14.728 17.875 5.016 1.00 96.06 79 ARG A N 1
ATOM 586 C CA . ARG A 1 79 ? 14.088 18.016 6.337 1.00 96.06 79 ARG A CA 1
ATOM 587 C C . ARG A 1 79 ? 12.574 17.912 6.280 1.00 96.06 79 ARG A C 1
ATOM 589 O O . ARG A 1 79 ? 11.991 17.245 7.137 1.00 96.06 79 ARG A O 1
ATOM 596 N N . GLU A 1 80 ? 11.945 18.539 5.291 1.00 96.38 80 GLU A N 1
ATOM 597 C CA . GLU A 1 80 ? 10.501 18.412 5.083 1.00 96.38 80 GLU A CA 1
ATOM 598 C C . GLU A 1 80 ? 10.117 16.953 4.814 1.00 96.38 80 GLU A C 1
ATOM 600 O O . GLU A 1 80 ? 9.153 16.457 5.400 1.00 96.38 80 GLU A O 1
ATOM 605 N N . TRP A 1 81 ? 10.915 16.244 4.008 1.00 96.62 81 TRP A N 1
ATOM 606 C CA . TRP A 1 81 ? 10.712 14.828 3.702 1.00 96.62 81 TRP A CA 1
ATOM 607 C C . TRP A 1 81 ? 10.862 13.942 4.943 1.00 96.62 81 TRP A C 1
ATOM 609 O O . TRP A 1 81 ? 9.981 13.131 5.214 1.00 96.62 81 TRP A O 1
ATOM 619 N N . CYS A 1 82 ? 11.911 14.136 5.755 1.00 96.06 82 CYS A N 1
ATOM 620 C CA . CYS A 1 82 ? 12.108 13.383 7.000 1.00 96.06 82 CYS A CA 1
ATOM 621 C C . CYS A 1 82 ? 10.917 13.572 7.954 1.00 96.06 82 CYS A C 1
ATOM 623 O O . CYS A 1 82 ? 10.421 12.610 8.540 1.00 96.06 82 CYS A O 1
ATOM 625 N N . ALA A 1 83 ? 10.445 14.814 8.102 1.00 96.69 83 ALA A N 1
ATOM 626 C CA . ALA A 1 83 ? 9.319 15.129 8.971 1.00 96.69 83 ALA A CA 1
ATOM 627 C C . ALA A 1 83 ? 8.007 14.525 8.443 1.00 96.69 83 ALA A C 1
ATOM 629 O O . ALA A 1 83 ? 7.216 14.004 9.226 1.00 96.69 83 ALA A O 1
ATOM 630 N N . SER A 1 84 ? 7.792 14.571 7.128 1.00 97.38 84 SER A N 1
ATOM 631 C CA . SER A 1 84 ? 6.630 13.982 6.458 1.00 97.38 84 SER A CA 1
ATOM 632 C C . SER A 1 84 ? 6.598 12.458 6.592 1.00 97.38 84 SER A C 1
ATOM 634 O O . SER A 1 84 ? 5.611 11.902 7.071 1.00 97.38 84 SER A O 1
ATOM 636 N N . ARG A 1 85 ? 7.724 11.790 6.320 1.00 96.75 85 ARG A N 1
ATOM 637 C CA . ARG A 1 85 ? 7.912 10.347 6.520 1.00 96.75 85 ARG A CA 1
ATOM 638 C C . ARG A 1 85 ? 7.581 9.904 7.947 1.00 96.75 85 ARG A C 1
ATOM 640 O O . ARG A 1 85 ? 6.890 8.904 8.131 1.00 96.75 85 ARG A O 1
ATOM 647 N N . GLU A 1 86 ? 8.061 10.621 8.962 1.00 96.94 86 GLU A N 1
ATOM 648 C CA . GLU A 1 86 ? 7.824 10.225 10.357 1.00 96.94 86 GLU A CA 1
ATOM 649 C C . GLU A 1 86 ? 6.371 10.457 10.792 1.00 96.94 86 GLU A C 1
ATOM 651 O O . GLU A 1 86 ? 5.790 9.617 11.489 1.00 96.94 86 GLU A O 1
ATOM 656 N N . ARG A 1 87 ? 5.740 11.548 10.333 1.00 97.88 87 ARG A N 1
ATOM 657 C CA . ARG A 1 87 ? 4.301 11.768 10.544 1.00 97.88 87 ARG A CA 1
ATOM 658 C C . ARG A 1 87 ? 3.473 10.675 9.875 1.00 97.88 87 ARG A C 1
ATOM 660 O O . ARG A 1 87 ? 2.624 10.090 10.539 1.00 97.88 87 ARG A O 1
ATOM 667 N N . GLY A 1 88 ? 3.780 10.321 8.627 1.00 97.06 88 GLY A N 1
ATOM 668 C CA . GLY A 1 88 ? 3.091 9.263 7.887 1.00 97.06 88 GLY A CA 1
ATOM 669 C C . GLY A 1 88 ? 3.185 7.899 8.561 1.00 97.06 88 GLY A C 1
ATOM 670 O O . GLY A 1 88 ? 2.180 7.203 8.719 1.00 97.06 88 GLY A O 1
ATOM 671 N N . LYS A 1 89 ? 4.383 7.539 9.037 1.00 96.06 89 LYS A N 1
ATOM 672 C CA . LYS A 1 89 ? 4.599 6.325 9.834 1.00 96.06 89 LYS A CA 1
ATOM 673 C C . LYS A 1 89 ? 3.756 6.332 11.103 1.00 96.06 89 LYS A C 1
ATOM 675 O O . LYS A 1 89 ? 3.108 5.333 11.408 1.00 96.06 89 LYS A O 1
ATOM 680 N N . THR A 1 90 ? 3.783 7.443 11.838 1.00 96.12 90 THR A N 1
ATOM 681 C CA . THR A 1 90 ? 3.035 7.604 13.089 1.00 96.12 90 THR A CA 1
ATOM 682 C C . THR A 1 90 ? 1.542 7.443 12.834 1.00 96.12 90 THR A C 1
ATOM 684 O O . THR A 1 90 ? 0.906 6.606 13.467 1.00 96.12 90 THR A O 1
ATOM 687 N N . LEU A 1 91 ? 1.002 8.153 11.841 1.00 94.88 91 LEU A N 1
ATOM 688 C CA . LEU A 1 91 ? -0.398 8.057 11.441 1.00 94.88 91 LEU A CA 1
ATOM 689 C C . LEU A 1 91 ? -0.794 6.602 11.168 1.00 94.88 91 LEU A C 1
ATOM 691 O O . LEU A 1 91 ? -1.735 6.114 11.794 1.00 94.88 91 LEU A O 1
ATOM 695 N N . LEU A 1 92 ? -0.052 5.866 10.336 1.00 92.81 92 LEU A N 1
ATOM 696 C CA . LEU A 1 92 ? -0.375 4.467 10.017 1.00 92.81 92 LEU A CA 1
ATOM 697 C C . LEU A 1 92 ? -0.460 3.543 11.239 1.00 92.81 92 LEU A C 1
ATOM 699 O O . LEU A 1 92 ? -1.236 2.587 11.209 1.00 92.81 92 LEU A O 1
ATOM 703 N N . VAL A 1 93 ? 0.332 3.794 12.287 1.00 93.25 93 VAL A N 1
ATOM 704 C CA . VAL A 1 93 ? 0.392 2.915 13.467 1.00 93.25 93 VAL A CA 1
ATOM 705 C C . VAL A 1 93 ? -0.434 3.411 14.656 1.00 93.25 93 VAL A C 1
ATOM 707 O O . VAL A 1 93 ? -0.593 2.647 15.603 1.00 93.25 93 VAL A O 1
ATOM 710 N N . THR A 1 94 ? -0.970 4.642 14.636 1.00 90.62 94 THR A N 1
ATOM 711 C CA . THR A 1 94 ? -1.680 5.215 15.803 1.00 90.62 94 THR A CA 1
ATOM 712 C C . THR A 1 94 ? -3.087 5.762 15.557 1.00 90.62 94 THR A C 1
ATOM 714 O O . THR A 1 94 ? -3.805 5.976 16.531 1.00 90.62 94 THR A O 1
ATOM 717 N N . SER A 1 95 ? -3.476 6.086 14.321 1.00 84.25 95 SER A N 1
ATOM 718 C CA . SER A 1 95 ? -4.594 7.025 14.080 1.00 84.25 95 SER A CA 1
ATOM 719 C C . SER A 1 95 ? -5.987 6.401 13.931 1.00 84.25 95 SER A C 1
ATOM 721 O O . SER A 1 95 ? -6.971 7.086 14.190 1.00 84.25 95 SER A O 1
ATOM 723 N N . GLY A 1 96 ? -6.106 5.129 13.531 1.00 83.75 96 GLY A N 1
ATOM 724 C CA . GLY A 1 96 ? -7.417 4.494 13.324 1.00 83.75 96 GLY A CA 1
ATOM 725 C C . GLY A 1 96 ? -8.309 5.201 12.296 1.00 83.75 96 GLY A C 1
ATOM 726 O O . GLY A 1 96 ? -9.516 5.280 12.497 1.00 83.75 96 GLY A O 1
ATOM 727 N N . LEU A 1 97 ? -7.727 5.702 11.195 1.00 85.06 97 LEU A N 1
ATOM 728 C CA . LEU A 1 97 ? -8.405 6.545 10.186 1.00 85.06 97 LEU A CA 1
ATOM 729 C C . LEU A 1 97 ? -9.669 5.930 9.574 1.00 85.06 97 LEU A C 1
ATOM 731 O O . LEU A 1 97 ? -10.545 6.650 9.113 1.00 85.06 97 LEU A O 1
ATOM 735 N N . ILE A 1 98 ? -9.770 4.604 9.536 1.00 85.12 98 ILE A N 1
ATOM 736 C CA . ILE A 1 98 ? -10.921 3.918 8.934 1.00 85.12 98 ILE A CA 1
ATOM 737 C C . ILE A 1 98 ? -12.126 3.905 9.905 1.00 85.12 98 ILE A C 1
ATOM 739 O O . ILE A 1 98 ? -13.245 3.585 9.517 1.00 85.12 98 ILE A O 1
ATOM 743 N N . GLY A 1 99 ? -11.932 4.335 11.156 1.00 82.94 99 GLY A N 1
ATOM 744 C CA . GLY A 1 99 ? -12.955 4.303 12.194 1.00 82.94 99 GLY A CA 1
ATOM 745 C C . GLY A 1 99 ? -13.098 2.923 12.835 1.00 82.94 99 GLY A C 1
ATOM 746 O O . GLY A 1 99 ? -12.366 1.983 12.521 1.00 82.94 99 GLY A O 1
ATOM 747 N N . SER A 1 100 ? -14.026 2.826 13.786 1.00 86.12 100 SER A N 1
ATOM 748 C CA . SER A 1 100 ? -14.298 1.600 14.540 1.00 86.12 100 SER A CA 1
ATOM 749 C C . SER A 1 100 ? -15.332 0.733 13.821 1.00 86.12 100 SER A C 1
ATOM 751 O O . SER A 1 100 ? -16.347 1.245 13.347 1.00 86.12 100 SER A O 1
ATOM 753 N N . PHE A 1 101 ? -15.099 -0.580 13.787 1.00 80.69 101 PHE A N 1
ATOM 754 C CA . PHE A 1 101 ? -16.020 -1.572 13.214 1.00 80.69 101 PHE A CA 1
ATOM 755 C C . PHE A 1 101 ? -16.627 -2.507 14.261 1.00 80.69 101 PHE A C 1
ATOM 757 O O . PHE A 1 101 ? -17.645 -3.148 14.004 1.00 80.69 101 PHE A O 1
ATOM 764 N N . LEU A 1 102 ? -16.011 -2.605 15.436 1.00 87.38 102 LEU A N 1
ATOM 765 C CA . LEU A 1 102 ? -16.489 -3.406 16.557 1.00 87.38 102 LEU A CA 1
ATOM 766 C C . LEU A 1 102 ? -15.995 -2.806 17.875 1.00 87.38 102 LEU A C 1
ATOM 768 O O . LEU A 1 102 ? -15.021 -2.061 17.897 1.00 87.38 102 LEU A O 1
ATOM 772 N N . ASP A 1 103 ? -16.646 -3.134 18.983 1.00 91.19 103 ASP A N 1
ATOM 773 C CA . ASP A 1 103 ? -16.166 -2.757 20.312 1.00 91.19 103 ASP A CA 1
ATOM 774 C C . ASP A 1 103 ? -15.179 -3.792 20.882 1.00 91.19 103 ASP A C 1
ATOM 776 O O . ASP A 1 103 ? -15.095 -4.948 20.445 1.00 91.19 103 ASP A O 1
ATOM 780 N N . ALA A 1 104 ? -14.398 -3.372 21.876 1.00 95.00 104 ALA A N 1
ATOM 781 C CA . ALA A 1 104 ? -13.427 -4.231 22.538 1.00 95.00 104 ALA A CA 1
ATOM 782 C C . ALA A 1 104 ? -14.073 -5.444 23.227 1.00 95.00 104 ALA A C 1
ATOM 784 O O . ALA A 1 104 ? -13.432 -6.490 23.321 1.00 95.00 104 ALA A O 1
ATOM 785 N N . ASP A 1 105 ? -15.328 -5.354 23.673 1.00 93.38 105 ASP A N 1
ATOM 786 C CA . ASP A 1 105 ? -16.048 -6.488 24.262 1.00 93.38 105 ASP A CA 1
ATOM 787 C C . ASP A 1 105 ? -16.308 -7.581 23.220 1.00 93.38 105 ASP A C 1
ATOM 789 O O . ASP A 1 105 ? -16.073 -8.766 23.473 1.00 93.38 105 ASP A O 1
ATOM 793 N N . THR A 1 106 ? -16.731 -7.196 22.020 1.00 93.50 106 THR A N 1
ATOM 794 C CA . THR A 1 106 ? -16.919 -8.090 20.876 1.00 93.50 106 THR A CA 1
ATOM 795 C C . THR A 1 106 ? -15.593 -8.724 20.478 1.00 93.50 106 THR A C 1
ATOM 797 O O . THR A 1 106 ? -15.524 -9.947 20.334 1.00 93.50 106 THR A O 1
ATOM 800 N N . TYR A 1 107 ? -14.519 -7.930 20.388 1.00 95.50 107 TYR A N 1
ATOM 801 C CA . TYR A 1 107 ? -13.172 -8.450 20.141 1.00 95.50 107 TYR A CA 1
ATOM 802 C C . TYR A 1 107 ? -12.789 -9.500 21.193 1.00 95.50 107 TYR A C 1
ATOM 804 O O . TYR A 1 107 ? -12.465 -10.636 20.848 1.00 95.50 107 TYR A O 1
ATOM 812 N N . ASN A 1 108 ? -12.932 -9.174 22.481 1.00 95.56 108 ASN A N 1
ATOM 813 C CA . ASN A 1 108 ? -12.652 -10.075 23.602 1.00 95.56 108 ASN A CA 1
ATOM 814 C C . ASN A 1 108 ? -13.513 -11.348 23.613 1.00 95.56 108 ASN A C 1
ATOM 816 O O . ASN A 1 108 ? -13.158 -12.305 24.304 1.00 95.56 108 ASN A O 1
ATOM 820 N N . ASN A 1 109 ? -14.621 -11.386 22.870 1.00 94.62 109 ASN A N 1
ATOM 821 C CA . ASN A 1 109 ? -15.538 -12.520 22.776 1.00 94.62 109 ASN A CA 1
ATOM 822 C C . ASN A 1 109 ? -15.342 -13.386 21.521 1.00 94.62 109 ASN A C 1
ATOM 824 O O . ASN A 1 109 ? -16.025 -14.406 21.397 1.00 94.62 109 ASN A O 1
ATOM 828 N N . LEU A 1 110 ? -14.388 -13.068 20.636 1.00 95.31 110 LEU A N 1
ATOM 829 C CA . LEU A 1 110 ? -14.127 -13.844 19.411 1.00 95.31 110 LEU A CA 1
ATOM 830 C C . LEU A 1 110 ? -13.854 -15.332 19.675 1.00 95.31 110 LEU A C 1
ATOM 832 O O . LEU A 1 110 ? -14.232 -16.176 18.867 1.00 95.31 110 LEU A O 1
ATOM 836 N N . TRP A 1 111 ? -13.293 -15.685 20.836 1.00 95.19 111 TRP A N 1
ATOM 837 C CA . TRP A 1 111 ? -13.053 -17.083 21.218 1.00 95.19 111 TRP A CA 1
ATOM 838 C C . TRP A 1 111 ? -14.326 -17.940 21.261 1.00 95.19 111 TRP A C 1
ATOM 840 O O . TRP A 1 111 ? -14.262 -19.153 21.051 1.00 95.19 111 TRP A O 1
ATOM 850 N N . ARG A 1 112 ? -15.496 -17.325 21.478 1.00 92.88 112 ARG A N 1
ATOM 851 C CA . ARG A 1 112 ? -16.790 -18.024 21.478 1.00 92.88 112 ARG A CA 1
ATOM 852 C C . ARG A 1 112 ? -17.131 -18.581 20.100 1.00 92.88 112 ARG A C 1
ATOM 854 O O . ARG A 1 112 ? -17.728 -19.651 20.004 1.00 92.88 112 ARG A O 1
ATOM 861 N N . ALA A 1 113 ? -16.711 -17.901 19.033 1.00 93.44 113 ALA A N 1
ATOM 862 C CA . ALA A 1 113 ? -16.917 -18.363 17.663 1.00 93.44 113 ALA A CA 1
ATOM 863 C C . ALA A 1 113 ? -16.124 -19.644 17.352 1.00 93.44 113 ALA A C 1
ATOM 865 O O . ALA A 1 113 ? -16.528 -20.436 16.499 1.00 93.44 113 ALA A O 1
ATOM 866 N N . TRP A 1 114 ? -15.028 -19.879 18.080 1.00 94.56 114 TRP A N 1
ATOM 867 C CA . TRP A 1 114 ? -14.122 -21.013 17.877 1.00 94.56 114 TRP A CA 1
ATOM 868 C C . TRP A 1 114 ? -14.618 -22.296 18.555 1.00 94.56 114 TRP A C 1
ATOM 870 O O . TRP A 1 114 ? -13.995 -23.346 18.414 1.00 94.56 114 TRP A O 1
ATOM 880 N N . GLY A 1 115 ? -15.728 -22.221 19.300 1.00 90.00 115 GLY A N 1
ATOM 881 C CA . GLY A 1 115 ? -16.250 -23.329 20.101 1.00 90.00 115 GLY A CA 1
ATOM 882 C C . GLY A 1 115 ? -15.473 -23.572 21.398 1.00 90.00 115 GLY A C 1
ATOM 883 O O . GLY A 1 115 ? -15.652 -24.617 22.023 1.00 90.00 115 GLY A O 1
ATOM 884 N N . ALA A 1 116 ? -14.616 -22.633 21.811 1.00 91.88 116 ALA A N 1
ATOM 885 C CA . ALA A 1 116 ? -13.958 -22.689 23.109 1.00 91.88 116 ALA A CA 1
ATOM 886 C C . ALA A 1 116 ? -14.973 -22.451 24.243 1.00 91.88 116 ALA A C 1
ATOM 888 O O . ALA A 1 116 ? -15.913 -21.670 24.098 1.00 91.88 116 ALA A O 1
ATOM 889 N N . LEU A 1 117 ? -14.784 -23.139 25.374 1.00 92.69 117 LEU A N 1
ATOM 890 C CA . LEU A 1 117 ? -15.655 -23.018 26.554 1.00 92.69 117 LEU A CA 1
ATOM 891 C C . LEU A 1 117 ? -15.321 -21.790 27.412 1.00 92.69 117 LEU A C 1
ATOM 893 O O . LEU A 1 117 ? -16.192 -21.258 28.095 1.00 92.69 117 LEU A O 1
ATOM 897 N N . GLU A 1 118 ? -14.070 -21.339 27.358 1.00 94.19 118 GLU A N 1
ATOM 898 C CA . GLU A 1 118 ? -13.554 -20.169 28.064 1.00 94.19 118 GLU A CA 1
ATOM 899 C C . GLU A 1 118 ? -12.514 -19.443 27.202 1.00 94.19 118 GLU A C 1
ATOM 901 O O . GLU A 1 118 ? -11.986 -20.013 26.242 1.00 94.19 118 GLU A O 1
ATOM 906 N N . ARG A 1 119 ? -12.216 -18.181 27.541 1.00 94.44 119 ARG A N 1
ATOM 907 C CA . ARG A 1 119 ? -11.195 -17.394 26.839 1.00 94.44 119 ARG A CA 1
ATOM 908 C C . ARG A 1 119 ? -9.818 -18.035 27.062 1.00 94.44 119 ARG A C 1
ATOM 910 O O . ARG A 1 119 ? -9.374 -18.082 28.210 1.00 94.44 119 ARG A O 1
ATOM 917 N N . PRO A 1 120 ? -9.116 -18.483 26.007 1.00 95.00 120 PRO A N 1
ATOM 918 C CA . PRO A 1 120 ? -7.810 -19.107 26.171 1.00 95.00 120 PRO A CA 1
ATOM 919 C C . PRO A 1 120 ? -6.777 -18.100 26.713 1.00 95.00 120 PRO A C 1
ATOM 921 O O . PRO A 1 120 ? -6.851 -16.907 26.397 1.00 95.00 120 PRO A O 1
ATOM 924 N N . PRO A 1 121 ? -5.795 -18.547 27.519 1.00 94.44 121 PRO A N 1
ATOM 925 C CA . PRO A 1 121 ? -4.773 -17.665 28.088 1.00 94.44 121 PRO A CA 1
ATOM 926 C C . PRO A 1 121 ? -3.870 -17.030 27.018 1.00 94.44 121 PRO A C 1
ATOM 928 O O . PRO A 1 121 ? -3.331 -15.949 27.225 1.00 94.44 121 PRO A O 1
ATOM 931 N N . ASP A 1 122 ? -3.738 -17.668 25.858 1.00 95.19 122 ASP A N 1
ATOM 932 C CA . ASP A 1 122 ? -3.005 -17.212 24.678 1.00 95.19 122 ASP A CA 1
ATOM 933 C C . ASP A 1 122 ? -3.951 -16.705 23.572 1.00 95.19 122 ASP A C 1
ATOM 935 O O . ASP A 1 122 ? -3.714 -16.912 22.380 1.00 95.19 122 ASP A O 1
ATOM 939 N N . PHE A 1 123 ? -5.040 -16.042 23.971 1.00 97.06 123 PHE A N 1
ATOM 940 C CA . PHE A 1 123 ? -6.048 -15.463 23.077 1.00 97.06 123 PHE A CA 1
ATOM 941 C C . PHE A 1 123 ? -5.446 -14.603 21.955 1.00 97.06 123 PHE A C 1
ATOM 943 O O . PHE A 1 123 ? -5.751 -14.842 20.790 1.00 97.06 123 PHE A O 1
ATOM 950 N N . ASP A 1 124 ? -4.541 -13.671 22.273 1.00 96.56 124 ASP A N 1
ATOM 951 C CA . ASP A 1 124 ? -3.948 -12.775 21.267 1.00 96.56 124 ASP A CA 1
ATOM 952 C C . ASP A 1 124 ? -3.130 -13.553 20.216 1.00 96.56 124 ASP A C 1
ATOM 954 O O . ASP A 1 124 ? -3.133 -13.213 19.031 1.00 96.56 124 ASP A O 1
ATOM 958 N N . ARG A 1 125 ? -2.486 -14.662 20.613 1.00 95.62 125 ARG A N 1
ATOM 959 C CA . ARG A 1 125 ? -1.803 -15.564 19.672 1.00 95.62 125 ARG A CA 1
ATOM 960 C C . ARG A 1 125 ? -2.802 -16.289 18.772 1.00 95.62 125 ARG A C 1
ATOM 962 O O . ARG A 1 125 ? -2.581 -16.360 17.567 1.00 95.62 125 ARG A O 1
ATOM 969 N N . HIS A 1 126 ? -3.908 -16.776 19.331 1.00 96.50 126 HIS A N 1
ATOM 970 C CA . HIS A 1 126 ? -4.962 -17.411 18.540 1.00 96.50 126 HIS A CA 1
ATOM 971 C C . HIS A 1 126 ? -5.585 -16.447 17.525 1.00 96.50 126 HIS A C 1
ATOM 973 O O . HIS A 1 126 ? -5.881 -16.872 16.414 1.00 96.50 126 HIS A O 1
ATOM 979 N N . ILE A 1 127 ? -5.741 -15.159 17.856 1.00 96.88 127 ILE A N 1
ATOM 980 C CA . ILE A 1 127 ? -6.189 -14.131 16.900 1.00 96.88 127 ILE A CA 1
ATOM 981 C C . ILE A 1 127 ? -5.230 -14.053 15.704 1.00 96.88 127 ILE A C 1
ATOM 983 O O . ILE A 1 127 ? -5.668 -14.123 14.554 1.00 96.88 127 ILE A O 1
ATOM 987 N N . VAL A 1 128 ? -3.924 -13.947 15.973 1.00 96.06 128 VAL A N 1
ATOM 988 C CA . VAL A 1 128 ? -2.867 -13.900 14.949 1.00 96.06 128 VAL A CA 1
ATOM 989 C C . VAL A 1 128 ? -2.918 -15.140 14.055 1.00 96.06 128 VAL A C 1
ATOM 991 O O . VAL A 1 128 ? -3.006 -15.015 12.836 1.00 96.06 128 VAL A O 1
ATOM 994 N N . GLU A 1 129 ? -2.915 -16.334 14.645 1.00 95.06 129 GLU A N 1
ATOM 995 C CA . GLU A 1 129 ? -2.863 -17.603 13.911 1.00 95.06 129 GLU A CA 1
ATOM 996 C C . GLU A 1 129 ? -4.156 -17.880 13.136 1.00 95.06 129 GLU A C 1
ATOM 998 O O . GLU A 1 129 ? -4.124 -18.232 11.954 1.00 95.06 129 GLU A O 1
ATOM 1003 N N . ARG A 1 130 ? -5.313 -17.684 13.774 1.00 95.75 130 ARG A N 1
ATOM 1004 C CA . ARG A 1 130 ? -6.610 -17.999 13.178 1.00 95.75 130 ARG A CA 1
ATOM 1005 C C . ARG A 1 130 ? -6.950 -17.076 12.027 1.00 95.75 130 ARG A C 1
ATOM 1007 O O . ARG A 1 130 ? -7.438 -17.566 11.017 1.00 95.75 130 ARG A O 1
ATOM 1014 N N . TYR A 1 131 ? -6.687 -15.782 12.144 1.00 95.25 131 TYR A N 1
ATOM 1015 C CA . TYR A 1 131 ? -7.043 -14.831 11.091 1.00 95.25 131 TYR A CA 1
ATOM 1016 C C . TYR A 1 131 ? -5.871 -14.500 10.174 1.00 95.25 131 TYR A C 1
ATOM 1018 O O . TYR A 1 131 ? -6.058 -13.802 9.191 1.00 95.25 131 TYR A O 1
ATOM 1026 N N . GLY A 1 132 ? -4.673 -15.033 10.444 1.00 95.31 132 GLY A N 1
ATOM 1027 C CA . GLY A 1 132 ? -3.480 -14.778 9.633 1.00 95.31 132 GLY A CA 1
ATOM 1028 C C . GLY A 1 132 ? -3.027 -13.322 9.682 1.00 95.31 132 GLY A C 1
ATOM 1029 O O . GLY A 1 132 ? -2.589 -12.757 8.679 1.00 95.31 132 GLY A O 1
ATOM 1030 N N . LEU A 1 133 ? -3.174 -12.716 10.855 1.00 95.56 133 LEU A N 1
ATOM 1031 C CA . LEU A 1 133 ? -2.644 -11.397 11.169 1.00 95.56 133 LEU A CA 1
ATOM 1032 C C . LEU A 1 133 ? -1.193 -11.527 11.636 1.00 95.56 133 LEU A C 1
ATOM 1034 O O . LEU A 1 133 ? -0.647 -12.625 11.708 1.00 95.56 133 LEU A O 1
ATOM 1038 N N . GLN A 1 134 ? -0.558 -10.404 11.958 1.00 94.62 134 GLN A N 1
ATOM 1039 C CA . GLN A 1 134 ? 0.836 -10.381 12.398 1.00 94.62 134 GLN A CA 1
ATOM 1040 C C . GLN A 1 134 ? 0.945 -9.729 13.776 1.00 94.62 134 GLN A C 1
ATOM 1042 O O . GLN A 1 134 ? 0.234 -8.758 14.033 1.00 94.62 134 GLN A O 1
ATOM 1047 N N . PRO A 1 135 ? 1.840 -10.183 14.671 1.00 95.19 135 PRO A N 1
ATOM 1048 C CA . PRO A 1 135 ? 2.115 -9.451 15.904 1.00 95.19 135 PRO A CA 1
ATOM 1049 C C . PRO A 1 135 ? 2.538 -8.014 15.580 1.00 95.19 135 PRO A C 1
ATOM 1051 O O . PRO A 1 135 ? 3.392 -7.820 14.714 1.00 95.19 135 PRO A O 1
ATOM 1054 N N . ALA A 1 136 ? 1.963 -7.007 16.239 1.00 95.06 136 ALA A N 1
ATOM 1055 C CA . ALA A 1 136 ? 2.390 -5.628 16.017 1.00 95.06 136 ALA A CA 1
ATOM 1056 C C . ALA A 1 136 ? 3.790 -5.397 16.623 1.00 95.06 136 ALA A C 1
ATOM 1058 O O . ALA A 1 136 ? 3.988 -5.687 17.803 1.00 95.06 136 ALA A O 1
ATOM 1059 N N . PRO A 1 137 ? 4.766 -4.859 15.862 1.00 92.06 137 PRO A N 1
ATOM 1060 C CA . PRO A 1 137 ? 6.099 -4.531 16.378 1.00 92.06 137 PRO A CA 1
ATOM 1061 C C . PRO A 1 137 ? 6.123 -3.205 17.168 1.00 92.06 137 PRO A C 1
ATOM 1063 O O . PRO A 1 137 ? 7.183 -2.622 17.382 1.00 92.06 137 PRO A O 1
ATOM 1066 N N . PHE A 1 138 ? 4.953 -2.706 17.568 1.00 93.00 138 PHE A N 1
ATOM 1067 C CA . PHE A 1 138 ? 4.733 -1.455 18.287 1.00 93.00 138 PHE A CA 1
ATOM 1068 C C . PHE A 1 138 ? 3.604 -1.638 19.319 1.00 93.00 138 PHE A C 1
ATOM 1070 O O . PHE A 1 138 ? 2.782 -2.550 19.164 1.00 93.00 138 PHE A O 1
ATOM 1077 N N . PRO A 1 139 ? 3.538 -0.796 20.370 1.00 95.12 139 PRO A N 1
ATOM 1078 C CA . PRO A 1 139 ? 2.427 -0.819 21.318 1.00 95.12 139 PRO A CA 1
ATOM 1079 C C . PRO A 1 139 ? 1.096 -0.607 20.594 1.00 95.12 139 PRO A C 1
ATOM 1081 O O . PRO A 1 139 ? 0.934 0.389 19.893 1.00 95.12 139 PRO A O 1
ATOM 1084 N N . ASN A 1 140 ? 0.159 -1.539 20.759 1.00 97.19 140 ASN A N 1
ATOM 1085 C CA . ASN A 1 140 ? -1.147 -1.480 20.107 1.00 97.19 140 ASN A CA 1
ATOM 1086 C C . ASN A 1 140 ? -2.226 -1.968 21.086 1.00 97.19 140 ASN A C 1
ATOM 1088 O O . ASN A 1 140 ? -2.681 -3.107 20.980 1.00 97.19 140 ASN A O 1
ATOM 1092 N N . PRO A 1 141 ? -2.550 -1.168 22.117 1.00 97.38 141 PRO A N 1
ATOM 1093 C CA . PRO A 1 141 ? -3.313 -1.652 23.256 1.00 97.38 141 PRO A CA 1
ATOM 1094 C C . PRO A 1 141 ? -4.806 -1.814 22.945 1.00 97.38 141 PRO A C 1
ATOM 1096 O O . PRO A 1 141 ? -5.365 -1.074 22.131 1.00 97.38 141 PRO A O 1
ATOM 1099 N N . TYR A 1 142 ? -5.460 -2.733 23.656 1.00 97.81 142 TYR A N 1
ATOM 1100 C CA . TYR A 1 142 ? -6.921 -2.797 23.782 1.00 97.81 142 TYR A CA 1
ATOM 1101 C C . TYR A 1 142 ? -7.337 -3.115 25.229 1.00 97.81 142 TYR A C 1
ATOM 1103 O O . TYR A 1 142 ? -6.574 -3.780 25.943 1.00 97.81 142 TYR A O 1
ATOM 1111 N N . PRO A 1 143 ? -8.527 -2.668 25.681 1.00 98.00 143 PRO A N 1
ATOM 1112 C CA . PRO A 1 143 ? -8.989 -2.929 27.037 1.00 98.00 143 PRO A CA 1
ATOM 1113 C C . PRO A 1 143 ? -9.409 -4.392 27.186 1.00 98.00 143 PRO A C 1
ATOM 1115 O O . PRO A 1 143 ? -10.212 -4.924 26.412 1.00 98.00 143 PRO A O 1
ATOM 1118 N N . LEU A 1 144 ? -8.861 -5.055 28.201 1.00 96.88 144 LEU A N 1
ATOM 1119 C CA . LEU A 1 144 ? -9.379 -6.334 28.674 1.00 96.88 144 LEU A CA 1
ATOM 1120 C C . LEU A 1 144 ? -10.710 -6.120 29.419 1.00 96.88 144 LEU A C 1
ATOM 1122 O O . LEU A 1 144 ? -10.997 -5.007 29.866 1.00 96.88 144 LEU A O 1
ATOM 1126 N N . PRO A 1 145 ? -11.531 -7.173 29.602 1.00 94.75 145 PRO A N 1
ATOM 1127 C CA . PRO A 1 145 ? -12.803 -7.042 30.302 1.00 94.75 145 PRO A CA 1
ATOM 1128 C C . PRO A 1 145 ? -12.639 -6.409 31.691 1.00 94.75 145 PRO A C 1
ATOM 1130 O O . PRO A 1 145 ? -11.904 -6.924 32.536 1.00 94.75 145 PRO A O 1
ATOM 1133 N N . GLY A 1 146 ? -13.352 -5.305 31.925 1.00 94.38 146 GLY A N 1
ATOM 1134 C CA . GLY A 1 146 ? -13.304 -4.535 33.173 1.00 94.38 146 GLY A CA 1
ATOM 1135 C C . GLY A 1 146 ? -12.297 -3.380 33.193 1.00 94.38 146 GLY A C 1
ATOM 1136 O O . GLY A 1 146 ? -12.279 -2.631 34.169 1.00 94.38 146 GLY A O 1
ATOM 1137 N N . GLU A 1 147 ? -11.489 -3.202 32.147 1.00 97.75 147 GLU A N 1
ATOM 1138 C CA . GLU A 1 147 ? -10.626 -2.030 31.990 1.00 97.75 147 GLU A CA 1
ATOM 1139 C C . GLU A 1 147 ? -11.380 -0.878 31.318 1.00 97.75 147 GLU A C 1
ATOM 1141 O O . GLU A 1 147 ? -12.081 -1.070 30.327 1.00 97.75 147 GLU A O 1
ATOM 1146 N N . ASP A 1 148 ? -11.202 0.339 31.834 1.00 96.38 148 ASP A N 1
ATOM 1147 C CA . ASP A 1 148 ? -11.616 1.556 31.139 1.00 96.38 148 ASP A CA 1
ATOM 1148 C C . ASP A 1 148 ? -10.462 2.027 30.233 1.00 96.38 148 ASP A C 1
ATOM 1150 O O . ASP A 1 148 ? -9.403 2.413 30.747 1.00 96.38 148 ASP A O 1
ATOM 1154 N N . PRO A 1 149 ? -10.627 2.019 28.898 1.00 96.19 149 PRO A N 1
ATOM 1155 C CA . PRO A 1 149 ? -9.556 2.369 27.971 1.00 96.19 149 PRO A CA 1
ATOM 1156 C C . PRO A 1 149 ? -9.029 3.797 28.163 1.00 96.19 149 PRO A C 1
ATOM 1158 O O . PRO A 1 149 ? -7.836 4.041 27.947 1.00 96.19 149 PRO A O 1
ATOM 1161 N N . ALA A 1 150 ? -9.866 4.733 28.622 1.00 94.81 150 ALA A N 1
ATOM 1162 C CA . ALA A 1 150 ? -9.473 6.125 28.820 1.00 94.81 150 ALA A CA 1
ATOM 1163 C C . ALA A 1 150 ? -8.505 6.304 30.001 1.00 94.81 150 ALA A C 1
ATOM 1165 O O . ALA A 1 150 ? -7.662 7.203 29.974 1.00 94.81 150 ALA A O 1
ATOM 1166 N N . THR A 1 151 ? -8.598 5.449 31.023 1.00 95.31 151 THR A N 1
ATOM 1167 C CA . THR A 1 151 ? -7.759 5.513 32.234 1.00 95.31 151 THR A CA 1
ATOM 1168 C C . THR A 1 151 ? -6.675 4.436 32.282 1.00 95.31 151 THR A C 1
ATOM 1170 O O . THR A 1 151 ? -5.664 4.620 32.960 1.00 95.31 151 THR A O 1
ATOM 1173 N N . ALA A 1 152 ? -6.817 3.360 31.507 1.00 95.50 152 ALA A N 1
ATOM 1174 C CA . ALA A 1 152 ? -5.850 2.270 31.391 1.00 95.50 152 ALA A CA 1
ATOM 1175 C C . ALA A 1 152 ? -4.829 2.463 30.249 1.00 95.50 152 ALA A C 1
ATOM 1177 O O . ALA A 1 152 ? -4.196 1.500 29.826 1.00 95.50 152 ALA A O 1
ATOM 1178 N N . ASN A 1 153 ? -4.662 3.684 29.723 1.00 94.75 153 ASN A N 1
ATOM 1179 C CA . ASN A 1 153 ? -3.794 3.980 28.569 1.00 94.75 153 ASN A CA 1
ATOM 1180 C C . ASN A 1 153 ? -4.086 3.093 27.340 1.00 94.75 153 ASN A C 1
ATOM 1182 O O . ASN A 1 153 ? -3.170 2.689 26.622 1.00 94.75 153 ASN A O 1
ATOM 1186 N N . GLY A 1 154 ? -5.365 2.805 27.097 1.00 95.88 154 GLY A N 1
ATOM 1187 C CA . GLY A 1 154 ? -5.832 1.914 26.038 1.00 95.88 154 GLY A CA 1
ATOM 1188 C C . GLY A 1 154 ? -6.002 0.461 26.474 1.00 95.88 154 GLY A C 1
ATOM 1189 O O . GLY A 1 154 ? -6.581 -0.305 25.717 1.00 95.88 154 GLY A O 1
ATOM 1190 N N . GLY A 1 155 ? -5.564 0.079 27.673 1.00 97.75 155 GLY A N 1
ATOM 1191 C CA . GLY A 1 155 ? -5.715 -1.276 28.202 1.00 97.75 155 GLY A CA 1
ATOM 1192 C C . GLY A 1 155 ? -4.432 -2.100 28.185 1.00 97.75 155 GLY A C 1
ATOM 1193 O O . GLY A 1 155 ? -3.395 -1.673 27.673 1.00 97.75 155 GLY A O 1
ATOM 1194 N N . SER A 1 156 ? -4.502 -3.283 28.791 1.00 96.69 156 SER A N 1
ATOM 1195 C CA . SER A 1 156 ? -3.357 -4.185 28.961 1.00 96.69 156 SER A CA 1
ATOM 1196 C C . SER A 1 156 ? -3.257 -5.298 27.911 1.00 96.69 156 SER A C 1
ATOM 1198 O O . SER A 1 156 ? -2.253 -6.014 27.885 1.00 96.69 156 SER A O 1
ATOM 1200 N N . GLY A 1 157 ? -4.257 -5.448 27.038 1.00 96.69 157 GLY A N 1
ATOM 1201 C CA . GLY A 1 157 ? -4.211 -6.368 25.901 1.00 96.69 157 GLY A CA 1
ATOM 1202 C C . GLY A 1 157 ? -3.386 -5.818 24.733 1.00 96.69 157 GLY A C 1
ATOM 1203 O O . GLY A 1 157 ? -3.171 -4.612 24.643 1.00 96.69 157 GLY A O 1
ATOM 1204 N N . GLN A 1 158 ? -2.947 -6.685 23.813 1.00 96.94 158 GLN A N 1
ATOM 1205 C CA . GLN A 1 158 ? -2.201 -6.291 22.611 1.00 96.94 158 GLN A CA 1
ATOM 1206 C C . GLN A 1 158 ? -2.919 -6.733 21.326 1.00 96.94 158 GLN A C 1
ATOM 1208 O O . GLN A 1 158 ? -3.090 -7.923 21.060 1.00 96.94 158 GLN A O 1
ATOM 1213 N N . LEU A 1 159 ? -3.291 -5.767 20.486 1.00 97.81 159 LEU A N 1
ATOM 1214 C CA . LEU A 1 159 ? -3.834 -6.003 19.152 1.00 97.81 159 LEU A CA 1
ATOM 1215 C C . LEU A 1 159 ? -2.721 -6.407 18.167 1.00 97.81 159 LEU A C 1
ATOM 1217 O O . LEU A 1 159 ? -1.597 -5.887 18.229 1.00 97.81 159 LEU A O 1
ATOM 1221 N N . PRO A 1 160 ? -3.020 -7.293 17.202 1.00 96.94 160 PRO A N 1
ATOM 1222 C CA . PRO A 1 160 ? -2.130 -7.545 16.080 1.00 96.94 160 PRO A CA 1
ATOM 1223 C C . PRO A 1 160 ? -2.054 -6.329 15.146 1.00 96.94 160 PRO A C 1
ATOM 1225 O O . PRO A 1 160 ? -2.908 -5.443 15.148 1.00 96.94 160 PRO A O 1
ATOM 1228 N N . MET A 1 161 ? -1.031 -6.305 14.299 1.00 95.06 161 MET A N 1
ATOM 1229 C CA . MET A 1 161 ? -0.929 -5.355 13.200 1.00 95.06 161 MET A CA 1
ATOM 1230 C C . MET A 1 161 ? -2.113 -5.543 12.242 1.00 95.06 161 MET A C 1
ATOM 1232 O O . MET A 1 161 ? -2.463 -6.673 11.901 1.00 95.06 161 MET A O 1
ATOM 1236 N N . GLY A 1 162 ? -2.721 -4.431 11.829 1.00 93.12 162 GLY A N 1
ATOM 1237 C CA . GLY A 1 162 ? -3.932 -4.413 11.001 1.00 93.12 162 GLY A CA 1
ATOM 1238 C C . GLY A 1 162 ? -5.213 -4.096 11.769 1.00 93.12 162 GLY A C 1
ATOM 1239 O O . GLY A 1 162 ? -6.166 -3.608 11.166 1.00 93.12 162 GLY A O 1
ATOM 1240 N N . LEU A 1 163 ? -5.210 -4.278 13.091 1.00 95.44 163 LEU A N 1
ATOM 1241 C CA . LEU A 1 163 ? -6.250 -3.782 13.991 1.00 95.44 163 LEU A CA 1
ATOM 1242 C C . LEU A 1 163 ? -5.706 -2.614 14.805 1.00 95.44 163 LEU A C 1
ATOM 1244 O O . LEU A 1 163 ? -4.500 -2.530 15.039 1.00 95.44 163 LEU A O 1
ATOM 1248 N N . ILE A 1 164 ? -6.580 -1.718 15.245 1.00 95.50 164 ILE A N 1
ATOM 1249 C CA . ILE A 1 164 ? -6.195 -0.627 16.137 1.00 95.50 164 ILE A CA 1
ATOM 1250 C C . ILE A 1 164 ? -7.360 -0.189 17.004 1.00 95.50 164 ILE A C 1
ATOM 1252 O O . ILE A 1 164 ? -8.507 -0.232 16.570 1.00 95.50 164 ILE A O 1
ATOM 1256 N N . GLN A 1 165 ? -7.067 0.263 18.216 1.00 95.62 165 GLN A N 1
ATOM 1257 C CA . GLN A 1 165 ? -8.076 0.902 19.041 1.00 95.62 165 GLN A CA 1
ATOM 1258 C C . GLN A 1 165 ? -8.276 2.361 18.621 1.00 95.62 165 GLN A C 1
ATOM 1260 O O . GLN A 1 165 ? -7.306 3.106 18.465 1.00 95.62 165 GLN A O 1
ATOM 1265 N N . THR A 1 166 ? -9.528 2.772 18.452 1.00 91.94 166 THR A N 1
ATOM 1266 C CA . THR A 1 166 ? -9.896 4.138 18.091 1.00 91.94 166 THR A CA 1
ATOM 1267 C C . THR A 1 166 ? -9.792 5.097 19.270 1.00 91.94 166 THR A C 1
ATOM 1269 O O . THR A 1 166 ? -9.577 4.724 20.430 1.00 91.94 166 THR A O 1
ATOM 1272 N N . ARG A 1 167 ? -9.873 6.384 18.939 1.00 89.88 167 ARG A N 1
ATOM 1273 C CA . ARG A 1 167 ? -9.879 7.479 19.897 1.00 89.88 167 ARG A CA 1
ATOM 1274 C C . ARG A 1 167 ? -11.061 8.384 19.608 1.00 89.88 167 ARG A C 1
ATOM 1276 O O . ARG A 1 167 ? -11.374 8.654 18.450 1.00 89.88 167 ARG A O 1
ATOM 1283 N N . ASN A 1 168 ? -11.641 8.920 20.670 1.00 84.94 168 ASN A N 1
ATOM 1284 C CA . ASN A 1 168 ? -12.667 9.941 20.558 1.00 84.94 168 ASN A CA 1
ATOM 1285 C C . ASN A 1 168 ? -12.072 11.289 20.105 1.00 84.94 168 ASN A C 1
ATOM 1287 O O . ASN A 1 168 ? -10.856 11.472 20.018 1.00 84.94 168 ASN A O 1
ATOM 1291 N N . SER A 1 169 ? -12.938 12.279 19.885 1.00 79.94 169 SER A N 1
ATOM 1292 C CA . SER A 1 169 ? -12.548 13.636 19.470 1.00 79.94 169 SER A CA 1
ATOM 1293 C C . SER A 1 169 ? -11.635 14.375 20.461 1.00 79.94 169 SER A C 1
ATOM 1295 O O . SER A 1 169 ? -10.980 15.341 20.083 1.00 79.94 169 SER A O 1
ATOM 1297 N N . SER A 1 170 ? -11.561 13.929 21.721 1.00 84.31 170 SER A N 1
ATOM 1298 C CA . S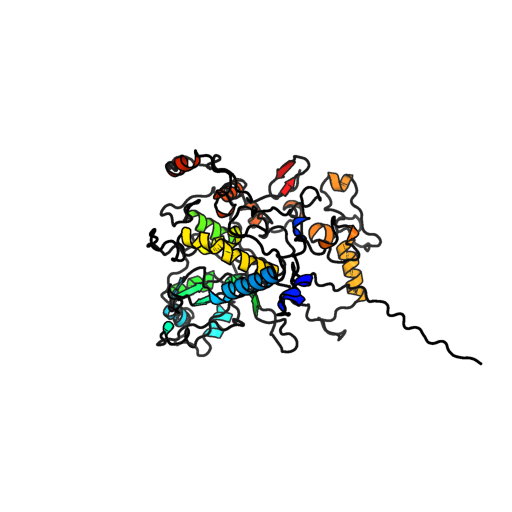ER A 1 170 ? -10.633 14.459 22.735 1.00 84.31 170 SER A CA 1
ATOM 1299 C C . SER A 1 170 ? -9.282 13.728 22.746 1.00 84.31 170 SER A C 1
ATOM 1301 O O . SER A 1 170 ? -8.430 14.015 23.585 1.00 84.31 170 SER A O 1
ATOM 1303 N N . GLY A 1 171 ? -9.081 12.764 21.843 1.00 87.56 171 GLY A N 1
ATOM 1304 C CA . GLY A 1 171 ? -7.862 11.968 21.723 1.00 87.56 171 GLY A CA 1
ATOM 1305 C C . GLY A 1 171 ? -7.735 10.837 22.748 1.00 87.56 171 GLY A C 1
ATOM 1306 O O . GLY A 1 171 ? -6.696 10.174 22.783 1.00 87.56 171 GLY A O 1
ATOM 1307 N N . GLN A 1 172 ? -8.750 10.581 23.578 1.00 91.94 172 GLN A N 1
ATOM 1308 C CA . GLN A 1 172 ? -8.741 9.459 24.523 1.00 91.94 172 GLN A CA 1
ATOM 1309 C C . GLN A 1 172 ? -9.166 8.170 23.824 1.00 91.94 172 GLN A C 1
ATOM 1311 O O . GLN A 1 172 ? -10.035 8.206 22.957 1.00 91.94 172 GLN A O 1
ATOM 1316 N N . TYR A 1 173 ?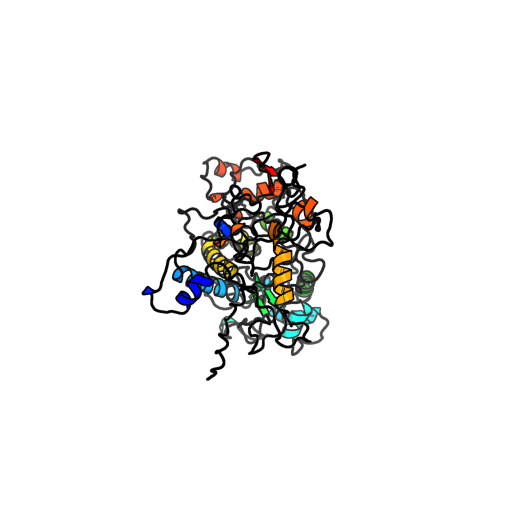 -8.571 7.041 24.214 1.00 95.19 173 TYR A N 1
ATOM 1317 C CA . TYR A 1 173 ? -9.027 5.731 23.752 1.00 95.19 173 TYR A CA 1
ATOM 1318 C C . TYR A 1 173 ? -10.482 5.496 24.166 1.00 95.19 173 TYR A C 1
ATOM 1320 O O . TYR A 1 173 ? -10.850 5.783 25.306 1.00 95.19 173 TYR A O 1
ATOM 1328 N N . ASP A 1 174 ? -11.290 4.984 23.243 1.00 92.50 174 ASP A N 1
ATOM 1329 C CA . ASP A 1 174 ? -12.737 4.817 23.422 1.00 92.50 174 ASP A CA 1
ATOM 1330 C C . ASP A 1 174 ? -13.199 3.352 23.418 1.00 92.50 174 ASP A C 1
ATOM 1332 O O . ASP A 1 174 ? -14.391 3.084 23.554 1.00 92.50 174 ASP A O 1
ATOM 1336 N N . GLY A 1 175 ? -12.271 2.397 23.294 1.00 94.44 175 GLY A N 1
ATOM 1337 C CA . GLY A 1 175 ? -12.585 0.970 23.246 1.00 94.44 175 GLY A CA 1
ATOM 1338 C C . GLY A 1 175 ? -13.170 0.494 21.916 1.00 94.44 175 GLY A C 1
ATOM 1339 O O . GLY A 1 175 ? -13.462 -0.695 21.790 1.00 94.44 175 GLY A O 1
ATOM 1340 N N . GLY A 1 176 ? -13.328 1.365 20.917 1.00 92.69 176 GLY A N 1
ATOM 1341 C CA . GLY A 1 176 ? -13.632 0.943 19.554 1.00 92.69 176 GLY A CA 1
ATOM 1342 C C . GLY A 1 176 ? -12.411 0.297 18.904 1.00 92.69 176 GLY A C 1
ATOM 1343 O O . GLY A 1 176 ? -11.280 0.707 19.153 1.00 92.69 176 GLY A O 1
ATOM 1344 N N . ILE A 1 177 ? -12.617 -0.732 18.089 1.00 93.19 177 ILE A N 1
ATOM 1345 C CA . ILE A 1 177 ? -11.572 -1.444 17.356 1.00 93.19 177 ILE A CA 1
ATOM 1346 C C . ILE A 1 177 ? -11.842 -1.280 15.861 1.00 93.19 177 ILE A C 1
ATOM 1348 O O . ILE A 1 177 ? -12.868 -1.704 15.323 1.00 93.19 177 ILE A O 1
ATOM 1352 N N . GLY A 1 178 ? -10.895 -0.633 15.195 1.00 89.56 178 GLY A N 1
ATOM 1353 C CA . GLY A 1 178 ? -10.899 -0.346 13.773 1.00 89.56 178 GLY A CA 1
ATOM 1354 C C . GLY A 1 178 ? -9.919 -1.204 12.987 1.00 89.56 178 GLY A C 1
ATOM 1355 O O . GLY A 1 178 ? -9.005 -1.826 13.538 1.00 89.56 178 GLY A O 1
ATOM 1356 N N . PHE A 1 179 ? -10.087 -1.184 11.669 1.00 89.12 179 PHE A N 1
ATOM 1357 C CA . PHE A 1 179 ? -9.096 -1.707 10.736 1.00 89.12 179 PHE A CA 1
ATOM 1358 C C . PHE A 1 179 ? -8.098 -0.625 10.351 1.00 89.12 179 PHE A C 1
ATOM 1360 O O . PHE A 1 179 ? -8.403 0.568 10.340 1.00 89.12 179 PHE A O 1
ATOM 1367 N N . THR A 1 180 ? -6.894 -1.052 9.992 1.00 91.31 180 THR A N 1
ATOM 1368 C CA . THR A 1 180 ? -5.896 -0.188 9.367 1.00 91.31 180 THR A CA 1
ATOM 1369 C C . THR A 1 180 ? -5.470 -0.760 8.027 1.00 91.31 180 THR A C 1
ATOM 1371 O O . THR A 1 180 ? -5.661 -1.941 7.735 1.00 91.31 180 THR A O 1
ATOM 1374 N N . CYS A 1 181 ? -4.804 0.064 7.221 1.00 92.44 181 CYS A N 1
ATOM 1375 C CA . CYS A 1 181 ? -4.202 -0.360 5.958 1.00 92.44 181 CYS A CA 1
ATOM 1376 C C . CYS A 1 181 ? -3.254 -1.565 6.133 1.00 92.44 181 CYS A C 1
ATOM 1378 O O . CYS A 1 181 ? -3.046 -2.348 5.206 1.00 92.44 181 CYS A O 1
ATOM 1380 N N . LEU A 1 182 ? -2.694 -1.735 7.338 1.00 94.12 182 LEU A N 1
ATOM 1381 C CA . LEU A 1 182 ? -1.750 -2.796 7.684 1.00 94.12 182 LEU A CA 1
ATOM 1382 C C . LEU A 1 182 ? -2.402 -4.182 7.780 1.00 94.12 182 LEU A C 1
ATOM 1384 O O . LEU A 1 182 ? -1.688 -5.172 7.896 1.00 94.12 182 LEU A O 1
ATOM 1388 N N . LEU A 1 183 ? -3.732 -4.265 7.700 1.00 91.38 183 LEU A N 1
ATOM 1389 C CA . LEU A 1 183 ? -4.456 -5.527 7.582 1.00 91.38 183 LEU A CA 1
ATOM 1390 C C . LEU A 1 183 ? -3.999 -6.299 6.336 1.00 91.38 183 LEU A C 1
ATOM 1392 O O . LEU A 1 183 ? -3.724 -7.496 6.4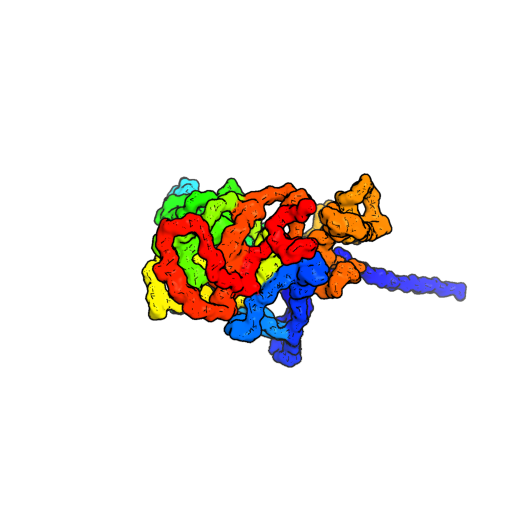03 1.00 91.38 183 LEU A O 1
ATOM 1396 N N . CYS A 1 184 ? -3.847 -5.565 5.228 1.00 92.12 184 CYS A N 1
ATOM 1397 C CA . CYS A 1 184 ? -3.436 -6.091 3.928 1.00 92.12 184 CYS A CA 1
ATOM 1398 C C . CYS A 1 184 ? -1.996 -5.705 3.568 1.00 92.12 184 CYS A C 1
ATOM 1400 O O . CYS A 1 184 ? -1.278 -6.500 2.975 1.00 92.12 184 CYS A O 1
ATOM 1402 N N . HIS A 1 185 ? -1.535 -4.504 3.926 1.00 94.31 185 HIS A N 1
ATOM 1403 C CA . HIS A 1 185 ? -0.229 -3.986 3.497 1.00 94.31 185 HIS A CA 1
ATOM 1404 C C . HIS A 1 185 ? 0.904 -4.211 4.502 1.00 94.31 185 HIS A C 1
ATOM 1406 O O . HIS A 1 185 ? 1.931 -3.527 4.454 1.00 94.31 185 HIS A O 1
ATOM 1412 N N . ALA A 1 186 ? 0.734 -5.151 5.430 1.00 93.38 186 ALA A N 1
ATOM 1413 C CA . ALA A 1 186 ? 1.794 -5.539 6.340 1.00 93.38 186 ALA A CA 1
ATOM 1414 C C . ALA A 1 186 ? 1.815 -7.053 6.571 1.00 93.38 186 ALA A C 1
ATOM 1416 O O . ALA A 1 186 ? 0.786 -7.694 6.752 1.00 93.38 186 ALA A O 1
ATOM 1417 N N . GLY A 1 187 ? 3.013 -7.624 6.581 1.00 92.94 187 GLY A N 1
ATOM 1418 C CA . GLY A 1 187 ? 3.235 -9.064 6.588 1.00 92.94 187 GLY A CA 1
ATOM 1419 C C . GLY A 1 187 ? 4.316 -9.450 7.584 1.00 92.94 187 GLY A C 1
ATOM 1420 O O . GLY A 1 187 ? 4.798 -8.619 8.355 1.00 92.94 187 GLY A O 1
ATOM 1421 N N . ARG A 1 188 ? 4.712 -10.720 7.573 1.00 91.19 188 ARG A N 1
ATOM 1422 C CA . ARG A 1 188 ? 5.811 -11.228 8.397 1.00 91.19 188 ARG A CA 1
ATOM 1423 C C . ARG A 1 188 ? 6.718 -12.122 7.576 1.00 91.19 188 ARG A C 1
ATOM 1425 O O . ARG A 1 188 ? 6.245 -12.973 6.830 1.00 91.19 188 ARG A O 1
ATOM 1432 N N . MET A 1 189 ? 8.024 -11.955 7.748 1.00 87.81 189 MET A N 1
ATOM 1433 C CA . MET A 1 189 ? 9.021 -12.835 7.141 1.00 87.81 189 MET A CA 1
ATOM 1434 C C . MET A 1 189 ? 9.996 -13.322 8.194 1.00 87.81 189 MET A C 1
ATOM 1436 O O . MET A 1 189 ? 10.755 -12.528 8.743 1.00 87.81 189 MET A O 1
ATOM 1440 N N . GLY A 1 190 ? 9.975 -14.627 8.462 1.00 85.56 190 GLY A N 1
ATOM 1441 C CA . GLY A 1 190 ? 10.782 -15.225 9.521 1.00 85.56 190 GLY A CA 1
ATOM 1442 C C . GLY A 1 190 ? 10.580 -14.548 10.880 1.00 85.56 190 GLY A C 1
ATOM 1443 O O . GLY A 1 190 ? 9.553 -13.910 11.144 1.00 85.56 190 GLY A O 1
ATOM 1444 N N . ASP A 1 191 ? 11.597 -14.674 11.723 1.00 85.75 191 ASP A N 1
ATOM 1445 C CA . ASP A 1 191 ? 11.656 -14.042 13.034 1.00 85.75 191 ASP A CA 1
ATOM 1446 C C . ASP A 1 191 ? 12.727 -12.959 13.050 1.00 85.75 191 ASP A C 1
ATOM 1448 O O . ASP A 1 191 ? 13.819 -13.139 12.507 1.00 85.75 191 ASP A O 1
ATOM 1452 N N . ALA A 1 192 ? 12.411 -11.833 13.689 1.00 84.69 192 ALA A N 1
ATOM 1453 C CA . ALA A 1 192 ? 13.405 -10.812 13.970 1.00 84.69 192 ALA A CA 1
ATOM 1454 C C . ALA A 1 192 ? 14.418 -11.360 14.985 1.00 84.69 192 ALA A C 1
ATOM 1456 O O . ALA A 1 192 ? 14.039 -11.860 16.045 1.00 84.69 192 ALA A O 1
ATOM 1457 N N . THR A 1 193 ? 15.706 -11.232 14.677 1.00 83.44 193 THR A N 1
ATOM 1458 C CA . THR A 1 193 ? 16.803 -11.505 15.620 1.00 83.44 193 THR A CA 1
ATOM 1459 C C . THR A 1 193 ? 17.646 -10.242 15.804 1.00 83.44 193 THR A C 1
ATOM 1461 O O . THR A 1 193 ? 17.539 -9.328 14.984 1.00 83.44 193 THR A O 1
ATOM 1464 N N . PRO A 1 194 ? 18.501 -10.145 16.838 1.00 83.44 194 PRO A N 1
ATOM 1465 C CA . PRO A 1 194 ? 19.437 -9.025 16.965 1.00 83.44 194 PRO A CA 1
ATOM 1466 C C . PRO A 1 194 ? 20.325 -8.824 15.726 1.00 83.44 194 PRO A C 1
ATOM 1468 O O . PRO A 1 194 ? 20.654 -7.694 15.379 1.00 83.44 194 PRO A O 1
ATOM 1471 N N . GLU A 1 195 ? 20.682 -9.908 15.035 1.00 79.19 195 GLU A N 1
ATOM 1472 C CA . GLU A 1 195 ? 21.483 -9.893 13.806 1.00 79.19 195 GLU A CA 1
ATOM 1473 C C . GLU A 1 195 ? 20.646 -9.546 12.571 1.00 79.19 195 GLU A C 1
ATOM 1475 O O . GLU A 1 195 ? 21.180 -9.025 11.595 1.00 79.19 195 GLU A O 1
ATOM 1480 N N . ARG A 1 196 ? 19.339 -9.836 12.603 1.00 76.31 196 ARG A N 1
ATOM 1481 C CA . ARG A 1 196 ? 18.373 -9.578 11.529 1.00 76.31 196 ARG A CA 1
ATOM 1482 C C . ARG A 1 196 ? 17.125 -8.867 12.069 1.00 76.31 196 ARG A C 1
ATOM 1484 O O . ARG A 1 196 ? 16.022 -9.419 11.993 1.00 76.31 196 ARG A O 1
ATOM 1491 N N . PRO A 1 197 ? 17.259 -7.616 12.561 1.00 79.44 197 PRO A N 1
ATOM 1492 C CA . PRO A 1 197 ? 16.097 -6.785 12.911 1.00 79.44 197 PRO A CA 1
ATOM 1493 C C . PRO A 1 197 ? 15.234 -6.507 11.664 1.00 79.44 197 PRO A C 1
ATOM 1495 O O . PRO A 1 197 ? 14.039 -6.241 11.740 1.00 79.44 197 PRO A O 1
ATOM 1498 N N . ASP A 1 198 ? 15.883 -6.647 10.508 1.00 76.19 198 ASP A N 1
ATOM 1499 C CA . ASP A 1 198 ? 15.475 -7.145 9.196 1.00 76.19 198 ASP A CA 1
ATOM 1500 C C . ASP A 1 198 ? 14.204 -7.950 8.919 1.00 76.19 198 ASP A C 1
ATOM 1502 O O . ASP A 1 198 ? 13.656 -7.935 7.817 1.00 76.19 198 ASP A O 1
ATOM 1506 N N . LEU A 1 199 ? 13.788 -8.741 9.892 1.00 85.06 199 LEU A N 1
ATOM 1507 C CA . LEU A 1 199 ? 12.799 -9.797 9.718 1.00 85.06 199 LEU A CA 1
ATOM 1508 C C . LEU A 1 199 ? 11.627 -9.573 10.680 1.00 85.06 199 LEU A C 1
ATOM 1510 O O . LEU A 1 199 ? 11.504 -8.506 11.284 1.00 85.06 199 LEU A O 1
ATOM 1514 N N . GLY A 1 200 ? 10.725 -10.544 10.792 1.00 90.50 200 GLY A N 1
ATOM 1515 C CA . GLY A 1 200 ? 9.517 -10.424 11.603 1.00 90.50 200 GLY A CA 1
ATOM 1516 C C . GLY A 1 200 ? 8.420 -9.602 10.922 1.00 90.50 200 GLY A C 1
ATOM 1517 O O . GLY A 1 200 ? 8.357 -9.526 9.693 1.00 90.50 200 GLY A O 1
ATOM 1518 N N . SER A 1 201 ? 7.516 -9.052 11.736 1.00 93.44 201 SER A N 1
ATOM 1519 C CA . SER A 1 201 ? 6.362 -8.262 11.293 1.00 93.44 201 SER A CA 1
ATOM 1520 C C . SER A 1 201 ? 6.783 -6.914 10.718 1.00 93.44 201 SER A C 1
ATOM 1522 O O . SER A 1 201 ? 7.512 -6.163 11.369 1.00 93.44 201 SER A O 1
ATOM 1524 N N . ARG A 1 202 ? 6.320 -6.588 9.509 1.00 91.50 202 ARG A N 1
ATOM 1525 C CA . ARG A 1 202 ? 6.778 -5.422 8.750 1.00 91.50 202 ARG A CA 1
ATOM 1526 C C . ARG A 1 202 ? 5.694 -4.794 7.899 1.00 91.50 202 ARG A C 1
ATOM 1528 O O . ARG A 1 202 ? 4.941 -5.483 7.215 1.00 91.50 202 ARG A O 1
ATOM 1535 N N . ILE A 1 203 ? 5.704 -3.466 7.888 1.00 93.69 203 ILE A N 1
ATOM 1536 C CA . ILE A 1 203 ? 4.894 -2.656 6.984 1.00 93.69 203 ILE A CA 1
ATOM 1537 C C . ILE A 1 203 ? 5.508 -2.704 5.582 1.00 93.69 203 ILE A C 1
ATOM 1539 O O . ILE A 1 203 ? 6.726 -2.641 5.420 1.00 93.69 203 ILE A O 1
ATOM 1543 N N . GLY A 1 204 ? 4.647 -2.813 4.578 1.00 91.62 204 GLY A N 1
ATOM 1544 C CA . GLY A 1 204 ? 4.973 -2.753 3.159 1.00 91.62 204 GLY A CA 1
ATOM 1545 C C . GLY A 1 204 ? 5.346 -4.070 2.495 1.00 91.62 204 GLY A C 1
ATOM 1546 O O . GLY A 1 204 ? 5.636 -4.087 1.299 1.00 91.62 204 GLY A O 1
ATOM 1547 N N . ILE A 1 205 ? 5.250 -5.166 3.241 1.00 89.94 205 ILE A N 1
ATOM 1548 C CA . ILE A 1 205 ? 5.152 -6.522 2.703 1.00 89.94 205 ILE A CA 1
ATOM 1549 C C . ILE A 1 205 ? 3.670 -6.886 2.736 1.00 89.94 205 ILE A C 1
ATOM 1551 O O . ILE A 1 205 ? 3.045 -6.730 3.781 1.00 89.94 205 ILE A O 1
ATOM 1555 N N . GLY A 1 206 ? 3.103 -7.336 1.618 1.00 91.50 206 GLY A N 1
ATOM 1556 C CA . GLY A 1 206 ? 1.700 -7.754 1.583 1.00 91.50 206 GLY A CA 1
ATOM 1557 C C . GLY A 1 206 ? 1.415 -8.866 2.598 1.00 91.50 206 GLY A C 1
ATOM 1558 O O . GLY A 1 206 ? 2.249 -9.748 2.819 1.00 91.50 206 GLY A O 1
ATOM 1559 N N . ASN A 1 207 ? 0.248 -8.818 3.237 1.00 93.94 207 ASN A N 1
ATOM 1560 C CA . ASN A 1 207 ? -0.195 -9.858 4.150 1.00 93.94 207 ASN A CA 1
ATOM 1561 C C . ASN A 1 207 ? -0.648 -11.080 3.349 1.00 93.94 207 ASN A C 1
ATOM 1563 O O . ASN A 1 207 ? -1.765 -11.116 2.849 1.00 93.94 207 ASN A O 1
ATOM 1567 N N . THR A 1 208 ? 0.206 -12.093 3.256 1.00 92.69 208 THR A N 1
ATOM 1568 C CA . THR A 1 208 ? -0.068 -13.319 2.494 1.00 92.69 208 THR A CA 1
ATOM 1569 C C . THR A 1 208 ? -0.819 -14.385 3.296 1.00 92.69 208 THR A C 1
ATOM 1571 O O . THR A 1 208 ? -0.991 -15.507 2.824 1.00 92.69 208 THR A O 1
ATOM 1574 N N . THR A 1 209 ? -1.274 -14.069 4.513 1.00 93.81 209 THR A N 1
ATOM 1575 C CA . THR A 1 209 ? -1.943 -15.042 5.391 1.00 93.81 209 THR A CA 1
ATOM 1576 C C . THR A 1 209 ? -3.325 -14.623 5.870 1.00 93.81 209 THR A C 1
ATOM 1578 O O . THR A 1 209 ? -4.034 -15.480 6.409 1.00 93.81 209 THR A O 1
ATOM 1581 N N . PHE A 1 210 ? -3.705 -13.355 5.687 1.00 93.62 210 PHE A N 1
ATOM 1582 C CA . PHE A 1 210 ? -4.956 -12.810 6.212 1.00 93.62 210 PHE A CA 1
ATOM 1583 C C . PHE A 1 210 ? -6.189 -13.487 5.611 1.00 93.62 210 PHE A C 1
ATOM 1585 O O . PHE A 1 210 ? -6.203 -13.800 4.421 1.00 93.62 210 PHE A O 1
ATOM 1592 N N . ASP A 1 211 ? -7.205 -13.702 6.445 1.00 92.31 211 ASP A N 1
ATOM 1593 C CA . ASP A 1 211 ? -8.486 -14.298 6.071 1.00 92.31 211 ASP A CA 1
ATOM 1594 C C . ASP A 1 211 ? -9.650 -13.437 6.584 1.00 92.31 211 ASP A C 1
ATOM 1596 O O . ASP A 1 211 ? -10.064 -13.549 7.745 1.00 92.31 211 ASP A O 1
ATOM 1600 N N . ILE A 1 212 ? -10.140 -12.533 5.734 1.00 88.31 212 ILE A N 1
ATOM 1601 C CA . ILE A 1 212 ? -11.173 -11.565 6.117 1.00 88.31 212 ILE A CA 1
ATOM 1602 C C . ILE A 1 212 ? -12.564 -12.195 6.193 1.00 88.31 212 ILE A C 1
ATOM 1604 O O . ILE A 1 212 ? -13.330 -11.822 7.081 1.00 88.31 212 ILE A O 1
ATOM 1608 N N . ASP A 1 213 ? -12.887 -13.180 5.354 1.00 88.12 213 ASP A N 1
ATOM 1609 C CA . ASP A 1 213 ? -14.172 -13.880 5.410 1.00 88.12 213 ASP A CA 1
ATOM 1610 C C . ASP A 1 213 ? -14.294 -14.698 6.703 1.00 88.12 213 ASP A C 1
ATOM 1612 O O . ASP A 1 213 ? -15.318 -14.619 7.390 1.00 88.12 213 ASP A O 1
ATOM 1616 N N . VAL A 1 214 ? -13.237 -15.413 7.119 1.00 91.31 214 VAL A N 1
ATOM 1617 C CA . VAL A 1 214 ? -13.231 -16.109 8.421 1.00 91.31 214 VAL A CA 1
ATOM 1618 C C . VAL A 1 214 ? -13.325 -15.113 9.579 1.00 91.31 214 VAL A C 1
ATOM 1620 O O . VAL A 1 214 ? -14.086 -15.350 10.520 1.00 91.31 214 VAL A O 1
ATOM 1623 N N . PHE A 1 215 ? -12.597 -13.992 9.514 1.00 91.25 215 PHE A N 1
ATOM 1624 C CA . PHE A 1 215 ? -12.675 -12.940 10.531 1.00 91.25 215 PHE A CA 1
ATOM 1625 C C . PHE A 1 215 ? -14.090 -12.358 10.650 1.00 91.25 215 PHE A C 1
ATOM 1627 O O . PHE A 1 215 ? -14.643 -12.289 11.748 1.00 91.25 215 PHE A O 1
ATOM 1634 N N . SER A 1 216 ? -14.706 -12.007 9.522 1.00 87.75 216 SER A N 1
ATOM 1635 C CA . SER A 1 216 ? -16.046 -11.413 9.448 1.00 87.75 216 SER A CA 1
ATOM 1636 C C . SER A 1 216 ? -17.134 -12.378 9.914 1.00 87.75 216 SER A C 1
ATOM 1638 O O . SER A 1 216 ? -18.061 -11.989 10.629 1.00 87.75 216 SER A O 1
ATOM 1640 N N . TYR A 1 217 ? -17.014 -13.657 9.557 1.00 88.50 217 TYR A N 1
ATOM 1641 C CA . TYR A 1 217 ? -17.934 -14.700 10.000 1.00 88.50 217 TYR A CA 1
ATOM 1642 C C . TYR A 1 217 ? -17.882 -14.913 11.518 1.00 88.50 217 TYR A C 1
ATOM 1644 O O . TYR A 1 217 ? -18.923 -14.993 12.181 1.00 88.50 217 TYR A O 1
ATOM 1652 N N . ASP A 1 218 ? -16.679 -14.976 12.089 1.00 92.94 218 ASP A N 1
ATOM 1653 C CA . ASP A 1 218 ? -16.506 -15.154 13.529 1.00 92.94 218 ASP A CA 1
ATOM 1654 C C . ASP A 1 218 ? -16.906 -13.909 14.323 1.00 92.94 218 ASP A C 1
ATOM 1656 O O . ASP A 1 218 ? -17.453 -14.045 15.420 1.00 92.94 218 ASP A O 1
ATOM 1660 N N . LEU A 1 219 ? -16.725 -12.712 13.758 1.00 89.19 219 LEU A N 1
ATOM 1661 C CA . LEU A 1 219 ? -17.221 -11.464 14.335 1.00 89.19 219 LEU A CA 1
ATOM 1662 C C . LEU A 1 219 ? -18.740 -11.515 14.553 1.00 89.19 219 LEU A C 1
ATOM 1664 O O . LEU A 1 219 ? -19.220 -11.213 15.647 1.00 89.19 219 LEU A O 1
ATOM 1668 N N . GLY A 1 220 ? -19.489 -11.990 13.553 1.00 86.12 220 GLY A N 1
ATOM 1669 C CA . GLY A 1 220 ? -20.933 -12.207 13.667 1.00 86.12 220 GLY A CA 1
ATOM 1670 C C . GLY A 1 220 ? -21.315 -13.186 14.780 1.00 86.12 220 GLY A C 1
ATOM 1671 O O . GLY A 1 220 ? -22.256 -12.957 15.538 1.00 86.12 220 GLY A O 1
ATOM 1672 N N . LYS A 1 221 ? -20.556 -14.277 14.930 1.00 88.50 221 LYS A N 1
ATOM 1673 C CA . LYS A 1 221 ? -20.769 -15.259 16.009 1.00 88.50 221 LYS A CA 1
ATOM 1674 C C . LYS A 1 221 ? -20.408 -14.736 17.397 1.00 88.50 221 LYS A C 1
ATOM 1676 O O . LYS A 1 221 ? -20.961 -15.220 18.383 1.00 88.50 221 LYS A O 1
ATOM 1681 N N . ALA A 1 222 ? -19.489 -13.780 17.483 1.00 87.56 222 ALA A N 1
ATOM 1682 C CA . ALA A 1 222 ? -19.059 -13.168 18.735 1.00 87.56 222 ALA A CA 1
ATOM 1683 C C . ALA A 1 222 ? -20.053 -12.127 19.283 1.00 87.56 222 ALA A C 1
ATOM 1685 O O . ALA A 1 222 ? -19.834 -11.608 20.376 1.00 87.56 222 ALA A O 1
ATOM 1686 N N . GLY A 1 223 ? -21.153 -11.860 18.567 1.00 81.69 223 GLY A N 1
ATOM 1687 C CA . GLY A 1 223 ? -22.157 -10.854 18.928 1.00 81.69 223 GLY A CA 1
ATOM 1688 C C . GLY A 1 223 ? -21.979 -9.514 18.211 1.00 81.69 223 GLY A C 1
ATOM 1689 O O . GLY A 1 223 ? -22.747 -8.595 18.478 1.00 81.69 223 GLY A O 1
ATOM 1690 N N . GLY A 1 224 ? -21.002 -9.414 17.304 1.00 81.62 224 GLY A N 1
ATOM 1691 C CA . GLY A 1 224 ? -20.820 -8.264 16.426 1.00 81.62 224 GLY A CA 1
ATOM 1692 C C . GLY A 1 224 ? -21.707 -8.319 15.184 1.00 81.62 224 GLY A C 1
ATOM 1693 O O . GLY A 1 224 ? -22.486 -9.251 14.971 1.00 81.62 224 GLY A O 1
ATOM 1694 N N . VAL A 1 225 ? -21.557 -7.313 14.326 1.00 75.62 225 VAL A N 1
ATOM 1695 C CA . VAL A 1 225 ? -22.199 -7.273 13.009 1.00 75.62 225 VAL A CA 1
ATOM 1696 C C . VAL A 1 225 ? -21.214 -7.854 11.987 1.00 75.62 225 VAL A C 1
ATOM 1698 O O . VAL A 1 225 ? -20.104 -7.333 11.879 1.00 75.62 225 VAL A O 1
ATOM 1701 N N . PRO A 1 226 ? -21.562 -8.930 11.251 1.00 71.12 226 PRO A N 1
ATOM 1702 C CA . PRO A 1 226 ? -20.740 -9.383 10.132 1.00 71.12 226 PRO A CA 1
ATOM 1703 C C . PRO A 1 226 ? -20.579 -8.251 9.118 1.00 71.12 226 PRO A C 1
ATOM 1705 O O . PRO A 1 226 ? -21.543 -7.525 8.888 1.00 71.12 226 PRO A O 1
ATOM 1708 N N . ILE A 1 227 ? -19.415 -8.137 8.477 1.00 70.69 227 ILE A N 1
ATOM 1709 C CA . ILE A 1 227 ? -19.205 -7.181 7.381 1.00 70.69 227 ILE A CA 1
ATOM 1710 C C . ILE A 1 227 ? -20.100 -7.616 6.206 1.00 70.69 227 ILE A C 1
ATOM 1712 O O . ILE A 1 227 ? -19.846 -8.668 5.619 1.00 70.69 227 ILE A O 1
ATOM 1716 N N . PRO A 1 228 ? -21.199 -6.901 5.891 1.00 60.75 228 PRO A N 1
ATOM 1717 C CA . PRO A 1 228 ? -22.178 -7.393 4.939 1.00 60.75 228 PRO A CA 1
ATOM 1718 C C . PRO A 1 228 ? -21.858 -6.842 3.551 1.00 60.75 228 PRO A C 1
ATOM 1720 O O . PRO A 1 228 ? -22.216 -5.707 3.242 1.00 60.75 228 PRO A O 1
ATOM 1723 N N . LEU A 1 229 ? -21.218 -7.653 2.708 1.00 66.94 229 LEU A N 1
ATOM 1724 C CA . LEU A 1 229 ? -21.004 -7.332 1.297 1.00 66.94 229 LEU A CA 1
ATOM 1725 C C . LEU A 1 229 ? -21.765 -8.289 0.370 1.00 66.94 229 LEU A C 1
ATOM 1727 O O . LEU A 1 229 ? -21.963 -9.459 0.706 1.00 66.94 229 LEU A O 1
ATOM 1731 N N . PRO A 1 230 ? -22.205 -7.821 -0.814 1.00 67.00 230 PRO A N 1
ATOM 1732 C CA . PRO A 1 230 ? -22.937 -8.647 -1.774 1.00 67.00 230 PRO A CA 1
ATOM 1733 C C . PRO A 1 230 ? -22.041 -9.631 -2.553 1.00 67.00 230 PRO A C 1
ATOM 1735 O O . PRO A 1 230 ? -22.513 -10.280 -3.487 1.00 67.00 230 PRO A O 1
ATOM 1738 N N . TYR A 1 231 ? -20.761 -9.745 -2.194 1.00 73.69 231 TYR A N 1
ATOM 1739 C CA . TYR A 1 231 ? -19.767 -10.613 -2.821 1.00 73.69 231 TYR A CA 1
ATOM 1740 C C . TYR A 1 231 ? -18.746 -11.110 -1.776 1.00 73.69 231 TYR A C 1
ATOM 1742 O O . TYR A 1 231 ? -18.621 -10.496 -0.716 1.00 73.69 231 TYR A O 1
ATOM 1750 N N . PRO A 1 232 ? -18.016 -12.209 -2.051 1.00 77.19 232 PRO A N 1
ATOM 1751 C CA . PRO A 1 232 ? -16.933 -12.683 -1.184 1.00 77.19 232 PRO A CA 1
ATOM 1752 C C . PRO A 1 232 ? -15.763 -11.692 -1.136 1.00 77.19 232 PRO A C 1
ATOM 1754 O O . PRO A 1 232 ? -15.358 -11.182 -2.188 1.00 77.19 232 PRO A O 1
ATOM 1757 N N . HIS A 1 233 ? -15.200 -11.452 0.051 1.00 80.19 233 HIS A N 1
ATOM 1758 C CA . HIS A 1 233 ? -14.018 -10.599 0.194 1.00 80.19 233 HIS A CA 1
ATOM 1759 C C . HIS A 1 233 ? -12.718 -11.334 -0.154 1.00 80.19 233 HIS A C 1
ATOM 1761 O O . HIS A 1 233 ? -11.753 -10.691 -0.566 1.00 80.19 233 HIS A O 1
ATOM 1767 N N . ASN A 1 234 ? -12.663 -12.653 0.047 1.00 87.31 234 ASN A N 1
ATOM 1768 C CA . ASN A 1 234 ? -11.527 -13.497 -0.311 1.00 87.31 234 ASN A CA 1
ATOM 1769 C C . ASN A 1 234 ? -11.955 -14.967 -0.460 1.00 87.31 234 ASN A C 1
ATOM 1771 O O . ASN A 1 234 ? -12.684 -15.512 0.357 1.00 87.31 234 ASN A O 1
ATOM 1775 N N . GLN A 1 235 ? -11.442 -15.676 -1.458 1.00 83.81 235 GLN A N 1
ATOM 1776 C CA . GLN A 1 235 ? -11.644 -17.121 -1.617 1.00 83.81 235 GLN A CA 1
ATOM 1777 C C . GLN A 1 235 ? -10.633 -17.950 -0.815 1.00 83.81 235 GLN A C 1
ATOM 1779 O O . GLN A 1 235 ? -10.792 -19.163 -0.663 1.00 83.81 235 GLN A O 1
ATOM 1784 N N . GLY A 1 236 ? -9.581 -17.312 -0.305 1.00 85.62 236 GLY A N 1
ATOM 1785 C CA . GLY A 1 236 ? -8.542 -17.948 0.489 1.00 85.62 236 GLY A CA 1
ATOM 1786 C C . GLY A 1 236 ? -7.676 -16.937 1.226 1.00 85.62 236 GLY A C 1
ATOM 1787 O O . GLY A 1 236 ? -7.944 -15.740 1.243 1.00 85.62 236 GLY A O 1
ATOM 1788 N N . ARG A 1 237 ? -6.609 -17.423 1.857 1.00 92.31 237 ARG A N 1
ATOM 1789 C CA . ARG A 1 237 ? -5.698 -16.570 2.623 1.00 92.31 237 ARG A CA 1
ATOM 1790 C C . ARG A 1 237 ? -4.786 -15.747 1.731 1.00 92.31 237 ARG A C 1
ATOM 1792 O O . ARG A 1 237 ? -4.293 -16.247 0.725 1.00 92.31 237 ARG A O 1
ATOM 1799 N N . GLY A 1 238 ? -4.500 -14.528 2.172 1.00 90.50 238 GLY A N 1
ATOM 1800 C CA . GLY A 1 238 ? -3.452 -13.688 1.596 1.00 90.50 238 GLY A CA 1
ATOM 1801 C C . GLY A 1 238 ? -3.825 -12.939 0.326 1.00 90.50 238 GLY A C 1
ATOM 1802 O O . GLY A 1 238 ? -3.001 -12.196 -0.195 1.00 90.50 238 GLY A O 1
ATOM 1803 N N . THR A 1 239 ? -5.057 -13.113 -0.138 1.00 90.81 239 THR A N 1
ATOM 1804 C CA . THR A 1 239 ? -5.625 -12.388 -1.271 1.00 90.81 239 THR A CA 1
ATOM 1805 C C . THR A 1 239 ? -6.897 -11.691 -0.811 1.00 90.81 239 THR A C 1
ATOM 1807 O O . THR A 1 239 ? -7.539 -12.130 0.144 1.00 90.81 239 THR A O 1
ATOM 1810 N N . ILE A 1 240 ? -7.231 -10.572 -1.444 1.00 88.44 240 ILE A N 1
ATOM 1811 C CA . ILE A 1 240 ? -8.424 -9.796 -1.117 1.00 88.44 240 ILE A CA 1
ATOM 1812 C C . ILE A 1 240 ? -9.032 -9.187 -2.378 1.00 88.44 240 ILE A C 1
ATOM 1814 O O . ILE A 1 240 ? -8.327 -8.672 -3.250 1.00 88.44 240 ILE A O 1
ATOM 1818 N N . ASN A 1 241 ? -10.356 -9.188 -2.453 1.00 88.69 241 ASN A N 1
ATOM 1819 C CA . ASN A 1 241 ? -11.150 -8.510 -3.466 1.00 88.69 241 ASN A CA 1
ATOM 1820 C C . ASN A 1 241 ? -11.305 -7.006 -3.150 1.00 88.69 241 ASN A C 1
ATOM 1822 O O . ASN A 1 241 ? -12.396 -6.435 -3.177 1.00 88.69 241 ASN A O 1
ATOM 1826 N N . ALA A 1 242 ? -10.182 -6.338 -2.861 1.00 85.88 242 ALA A N 1
ATOM 1827 C CA . ALA A 1 242 ? -10.161 -4.933 -2.448 1.00 85.88 242 ALA A CA 1
ATOM 1828 C C . ALA A 1 242 ? -10.707 -3.976 -3.525 1.00 85.88 242 ALA A C 1
ATOM 1830 O O . ALA A 1 242 ? -11.095 -2.850 -3.217 1.00 85.88 242 ALA A O 1
ATOM 1831 N N . VAL A 1 243 ? -10.721 -4.412 -4.791 1.00 85.12 243 VAL A N 1
ATOM 1832 C CA . VAL A 1 243 ? -11.281 -3.632 -5.899 1.00 85.12 243 VAL A CA 1
ATOM 1833 C C . VAL A 1 243 ? -12.800 -3.572 -5.802 1.00 85.12 243 VAL A C 1
ATOM 1835 O O . VAL A 1 243 ? -13.356 -2.478 -5.812 1.00 85.12 243 VAL A O 1
ATOM 1838 N N . SER A 1 244 ? -13.460 -4.719 -5.610 1.00 84.88 244 SER A N 1
ATOM 1839 C CA . SER A 1 244 ? -14.912 -4.715 -5.402 1.00 84.88 244 SER A CA 1
ATOM 1840 C C . SER A 1 244 ? -15.269 -3.937 -4.132 1.00 84.88 244 SER A C 1
ATOM 1842 O O . SER A 1 244 ? -16.233 -3.177 -4.148 1.00 84.88 244 SER A O 1
ATOM 1844 N N . ASP A 1 245 ? -14.459 -4.054 -3.065 1.00 83.88 245 ASP A N 1
ATOM 1845 C CA . ASP A 1 245 ? -14.634 -3.293 -1.815 1.00 83.88 245 ASP A CA 1
ATOM 1846 C C . ASP A 1 245 ? -14.689 -1.787 -2.047 1.00 83.88 245 ASP A C 1
ATOM 1848 O O . ASP A 1 245 ? -15.646 -1.142 -1.615 1.00 83.88 245 ASP A O 1
ATOM 1852 N N . PHE A 1 246 ? -13.719 -1.206 -2.760 1.00 82.38 246 PHE A N 1
ATOM 1853 C CA . PHE A 1 246 ? -13.787 0.230 -3.026 1.00 82.38 246 PHE A CA 1
ATOM 1854 C C . PHE A 1 246 ? -14.947 0.579 -3.965 1.00 82.38 246 PHE A C 1
ATOM 1856 O O . PHE A 1 246 ? -15.600 1.596 -3.746 1.00 82.38 246 PHE A O 1
ATOM 1863 N N . GLU A 1 247 ? -15.232 -0.230 -4.991 1.00 81.94 247 GLU A N 1
ATOM 1864 C CA . GLU A 1 247 ? -16.331 0.033 -5.928 1.00 81.94 247 GLU A CA 1
ATOM 1865 C C . GLU A 1 247 ? -17.664 0.104 -5.186 1.00 81.94 247 GLU A C 1
ATOM 1867 O O . GLU A 1 247 ? -18.423 1.059 -5.367 1.00 81.94 247 GLU A O 1
ATOM 1872 N N . PHE A 1 248 ? -17.911 -0.853 -4.289 1.00 81.94 248 PHE A N 1
ATOM 1873 C CA . PHE A 1 248 ? -19.085 -0.870 -3.430 1.00 81.94 248 PHE A CA 1
ATOM 1874 C C . PHE A 1 248 ? -19.148 0.365 -2.536 1.00 81.94 248 PHE A C 1
ATOM 1876 O O . PHE A 1 248 ? -20.178 1.039 -2.502 1.00 81.94 248 PHE A O 1
ATOM 1883 N N . LEU A 1 249 ? -18.056 0.718 -1.856 1.00 82.25 249 LEU A N 1
ATOM 1884 C CA . LEU A 1 249 ? -18.026 1.913 -1.012 1.00 82.25 249 LEU A CA 1
ATOM 1885 C C . LEU A 1 249 ? -18.328 3.185 -1.810 1.00 82.25 249 LEU A C 1
ATOM 1887 O O . LEU A 1 249 ? -19.077 4.042 -1.342 1.00 82.25 249 LEU A O 1
ATOM 1891 N N . MET A 1 250 ? -17.836 3.278 -3.046 1.00 78.88 250 MET A N 1
ATOM 1892 C CA . MET A 1 250 ? -18.138 4.391 -3.943 1.00 78.88 250 MET A CA 1
ATOM 1893 C C . MET A 1 250 ? -19.614 4.458 -4.343 1.00 78.88 250 MET A C 1
ATOM 1895 O O . MET A 1 250 ? -20.137 5.557 -4.535 1.00 78.88 250 MET A O 1
ATOM 1899 N N . THR A 1 251 ? -20.314 3.321 -4.426 1.00 77.56 251 THR A N 1
ATOM 1900 C CA . THR A 1 251 ? -21.760 3.313 -4.707 1.00 77.56 251 THR A CA 1
ATOM 1901 C C . THR A 1 251 ? -22.588 3.966 -3.600 1.00 77.56 251 THR A C 1
ATOM 1903 O O . THR A 1 251 ? -23.668 4.485 -3.875 1.00 77.56 251 THR A O 1
ATOM 1906 N N . LEU A 1 252 ? -22.082 3.986 -2.363 1.00 79.94 252 LEU A N 1
ATOM 1907 C CA . LEU A 1 252 ? -22.766 4.510 -1.174 1.00 79.94 252 LEU A CA 1
ATOM 1908 C C . LEU A 1 252 ? -22.414 5.971 -0.870 1.00 79.94 252 LEU A C 1
ATOM 1910 O O . LEU A 1 252 ? -22.658 6.467 0.238 1.00 79.94 252 LEU A O 1
ATOM 1914 N N . ARG A 1 253 ? -21.773 6.661 -1.817 1.00 80.38 253 ARG A N 1
ATOM 1915 C CA . ARG A 1 253 ? -21.191 7.984 -1.601 1.00 80.38 253 ARG A CA 1
ATOM 1916 C C . ARG A 1 253 ? -21.620 8.975 -2.664 1.00 80.38 253 ARG A C 1
ATOM 1918 O O . ARG A 1 253 ? -21.738 8.675 -3.857 1.00 80.38 253 ARG A O 1
ATOM 1925 N N . ASP A 1 254 ? -21.820 10.207 -2.226 1.00 80.31 254 ASP A N 1
ATOM 1926 C CA . ASP A 1 254 ? -21.836 11.316 -3.154 1.00 80.31 254 ASP A CA 1
ATOM 1927 C C . ASP A 1 254 ? -20.440 11.520 -3.776 1.00 80.31 254 ASP A C 1
ATOM 1929 O O . ASP A 1 254 ? -19.429 11.378 -3.094 1.00 80.31 254 ASP A O 1
ATOM 1933 N N . PHE A 1 255 ? -20.366 11.800 -5.078 1.00 77.69 255 PHE A N 1
ATOM 1934 C CA . PHE A 1 255 ? -19.089 11.774 -5.810 1.00 77.69 255 PHE A CA 1
ATOM 1935 C C . PHE A 1 255 ? -18.230 13.010 -5.556 1.00 77.69 255 PHE A C 1
ATOM 1937 O O . PHE A 1 255 ? -17.003 12.927 -5.647 1.00 77.69 255 PHE A O 1
ATOM 1944 N N . ASP A 1 256 ? -18.879 14.120 -5.209 1.00 74.50 256 ASP A N 1
ATOM 1945 C CA . ASP A 1 256 ? -18.220 15.390 -4.952 1.00 74.50 256 ASP A CA 1
ATOM 1946 C C . ASP A 1 256 ? -18.031 15.596 -3.464 1.00 74.50 256 ASP A C 1
ATOM 1948 O O . ASP A 1 256 ? -16.914 15.816 -3.006 1.00 74.50 256 ASP A O 1
ATOM 1952 N N . THR A 1 257 ? -19.098 15.497 -2.677 1.00 79.62 257 THR A N 1
ATOM 1953 C CA . THR A 1 257 ? -19.024 15.747 -1.236 1.00 79.62 257 THR A CA 1
ATOM 1954 C C . THR A 1 257 ? -18.395 14.592 -0.469 1.00 79.62 257 THR A C 1
ATOM 1956 O O . THR A 1 257 ? -17.845 14.847 0.596 1.00 79.62 257 THR A O 1
ATOM 1959 N N . LEU A 1 258 ? -18.425 13.360 -1.000 1.00 85.19 258 LEU A N 1
ATOM 1960 C CA . LEU A 1 258 ? -18.065 12.110 -0.307 1.00 85.19 258 LEU A CA 1
ATOM 1961 C C . LEU A 1 258 ? -18.940 11.799 0.913 1.00 85.19 258 LEU A C 1
ATOM 1963 O O . LEU A 1 258 ? -18.593 10.941 1.723 1.00 85.19 258 LEU A O 1
ATOM 1967 N N . ASN A 1 259 ? -20.077 12.475 1.064 1.00 82.56 259 ASN A N 1
ATOM 1968 C CA . ASN A 1 259 ? -21.031 12.147 2.113 1.00 82.56 259 ASN A CA 1
ATOM 1969 C C . ASN A 1 259 ? -21.744 10.826 1.803 1.00 82.56 259 ASN A C 1
ATOM 1971 O O . ASN A 1 259 ? -21.917 10.452 0.639 1.00 82.56 259 ASN A O 1
ATOM 1975 N N . SER A 1 260 ? -22.180 10.126 2.851 1.00 79.56 260 SER A N 1
ATOM 1976 C CA . SER A 1 260 ? -23.046 8.954 2.718 1.00 79.56 260 SER A CA 1
ATOM 1977 C C . SER A 1 260 ? -24.310 9.300 1.934 1.00 79.56 260 SER A C 1
ATOM 1979 O O . SER A 1 260 ? -25.013 10.251 2.267 1.00 79.56 260 SER A O 1
ATOM 1981 N N . SER A 1 261 ? -24.609 8.502 0.913 1.00 72.62 261 SER A N 1
ATOM 1982 C CA . SER A 1 261 ? -25.838 8.590 0.129 1.00 72.62 261 SER A CA 1
ATOM 1983 C C . SER A 1 261 ? -26.761 7.427 0.505 1.00 72.62 261 SER A C 1
ATOM 1985 O O . SER A 1 261 ? -26.294 6.288 0.552 1.00 72.62 261 SER A O 1
ATOM 1987 N N . PRO A 1 262 ? -28.070 7.661 0.730 1.00 66.88 262 PRO A N 1
ATOM 1988 C CA . PRO A 1 262 ? -29.033 6.573 0.907 1.00 66.88 262 PRO A CA 1
ATOM 1989 C C . PRO A 1 262 ? -29.309 5.819 -0.405 1.00 66.88 262 PRO A C 1
ATOM 1991 O O . PRO A 1 262 ? -29.900 4.741 -0.386 1.00 66.88 262 PRO A O 1
ATOM 1994 N N . PHE A 1 263 ? -28.894 6.379 -1.544 1.00 66.69 263 PHE A N 1
ATOM 1995 C CA . PHE A 1 263 ? -29.020 5.766 -2.859 1.00 66.69 263 PHE A CA 1
ATOM 1996 C C . PHE A 1 263 ? -27.735 5.029 -3.227 1.00 66.69 263 PHE A C 1
ATOM 1998 O O . PHE A 1 263 ? -26.655 5.623 -3.194 1.00 66.69 263 PHE A O 1
ATOM 2005 N N . VAL A 1 264 ? -27.881 3.765 -3.629 1.00 65.62 264 VAL A N 1
ATOM 2006 C CA . VAL A 1 264 ? -26.808 2.965 -4.226 1.00 65.62 264 VAL A CA 1
ATOM 2007 C C . VAL A 1 264 ? -26.643 3.400 -5.679 1.00 65.62 264 VAL A C 1
ATOM 2009 O O . VAL A 1 264 ? -27.513 3.153 -6.515 1.00 65.62 264 VAL A O 1
ATOM 2012 N N . LYS A 1 265 ? -25.526 4.053 -5.991 1.00 68.75 265 LYS A N 1
ATOM 2013 C CA . LYS A 1 265 ? -25.163 4.407 -7.366 1.00 68.75 265 LYS A CA 1
ATOM 2014 C C . LYS A 1 265 ? -24.636 3.167 -8.080 1.00 68.75 265 LYS A C 1
ATOM 2016 O O . LYS A 1 265 ? -23.665 2.569 -7.637 1.00 68.75 265 LYS A O 1
ATOM 2021 N N . ALA A 1 266 ? -25.240 2.780 -9.195 1.00 57.97 266 ALA A N 1
ATOM 2022 C CA . ALA A 1 266 ? -24.744 1.648 -9.969 1.00 57.97 266 ALA A CA 1
ATOM 2023 C C . ALA A 1 266 ? -23.630 2.095 -10.926 1.00 57.97 266 ALA A C 1
ATOM 2025 O O . ALA A 1 266 ? -23.861 2.916 -11.817 1.00 57.97 266 ALA A O 1
ATOM 2026 N N . PHE A 1 267 ? -22.437 1.514 -10.787 1.00 58.47 267 PHE A N 1
ATOM 2027 C CA . PHE A 1 267 ? -21.515 1.439 -11.917 1.00 58.47 267 PHE A CA 1
ATOM 2028 C C . PHE A 1 267 ? -22.059 0.414 -12.928 1.00 58.47 267 PHE A C 1
ATOM 2030 O O . PHE A 1 267 ? -22.716 -0.552 -12.524 1.00 58.47 267 PHE A O 1
ATOM 2037 N N . PRO A 1 268 ? -21.846 0.605 -14.242 1.00 58.94 268 PRO A N 1
ATOM 2038 C CA . PRO A 1 268 ? -22.250 -0.381 -15.238 1.00 58.94 268 PRO A CA 1
ATOM 2039 C C . PRO A 1 268 ? -21.677 -1.753 -14.898 1.00 58.94 268 PRO A C 1
ATOM 2041 O O . PRO A 1 268 ? -20.510 -1.850 -14.527 1.00 58.94 268 PRO A O 1
ATOM 2044 N N . ALA A 1 269 ? -22.486 -2.802 -15.048 1.00 61.88 269 ALA A N 1
ATOM 2045 C CA . ALA A 1 269 ? -22.059 -4.163 -14.754 1.00 61.88 269 ALA A CA 1
ATOM 2046 C C . ALA A 1 269 ? -20.770 -4.511 -15.520 1.00 61.88 269 ALA A C 1
ATOM 2048 O O . ALA A 1 269 ? -20.736 -4.470 -16.751 1.00 61.88 269 ALA A O 1
ATOM 2049 N N . HIS A 1 270 ? -19.725 -4.871 -14.782 1.00 68.94 270 HIS A N 1
ATOM 2050 C CA . HIS A 1 270 ? -18.464 -5.384 -15.304 1.00 68.94 270 HIS A CA 1
ATOM 2051 C C . HIS A 1 270 ? -18.122 -6.712 -14.619 1.00 68.94 270 HIS A C 1
ATOM 2053 O O . HIS A 1 270 ? -18.786 -7.129 -13.667 1.00 68.94 270 HIS A O 1
ATOM 2059 N N . ALA A 1 271 ? -17.119 -7.420 -15.143 1.00 74.31 271 ALA A N 1
ATOM 2060 C CA . ALA A 1 271 ? -16.651 -8.660 -14.533 1.00 74.31 271 ALA A CA 1
ATOM 2061 C C . ALA A 1 271 ? -16.155 -8.408 -13.100 1.00 74.31 271 ALA A C 1
ATOM 2063 O O . ALA A 1 271 ? -15.715 -7.303 -12.775 1.00 74.31 271 ALA A O 1
ATOM 2064 N N . SER A 1 272 ? -16.208 -9.439 -12.253 1.00 81.44 272 SER A N 1
ATOM 2065 C CA . SER A 1 272 ? -15.566 -9.369 -10.941 1.00 81.44 272 SER A CA 1
ATOM 2066 C C . SER A 1 272 ? -14.044 -9.271 -11.126 1.00 81.44 272 SER A C 1
ATOM 2068 O O . SER A 1 272 ? -13.491 -10.053 -11.904 1.00 81.44 272 SER A O 1
ATOM 2070 N N . PRO A 1 273 ? -13.360 -8.359 -10.413 1.00 80.62 273 PRO A N 1
ATOM 2071 C CA . PRO A 1 273 ? -11.903 -8.224 -10.469 1.00 80.62 273 PRO A CA 1
ATOM 2072 C C . PRO A 1 273 ? -11.159 -9.409 -9.841 1.00 80.62 273 PRO A C 1
ATOM 2074 O O . PRO A 1 273 ? -9.954 -9.531 -10.058 1.00 80.62 273 PRO A O 1
ATOM 2077 N N . GLY A 1 274 ? -11.861 -10.271 -9.094 1.00 85.31 274 GLY A N 1
ATOM 2078 C CA . GLY A 1 274 ? -11.274 -11.378 -8.345 1.00 85.31 274 GLY A CA 1
ATOM 2079 C C . GLY A 1 274 ? -10.408 -10.921 -7.168 1.00 85.31 274 GLY A C 1
ATOM 2080 O O . GLY A 1 274 ? -10.217 -9.725 -6.923 1.00 85.31 274 GLY A O 1
ATOM 2081 N N . ASP A 1 275 ? -9.874 -11.896 -6.436 1.00 88.69 275 ASP A N 1
ATOM 2082 C CA . ASP A 1 275 ? -8.970 -11.623 -5.323 1.00 88.69 275 ASP A CA 1
ATOM 2083 C C . ASP A 1 275 ? -7.560 -11.328 -5.834 1.00 88.69 275 ASP A C 1
ATOM 2085 O O . ASP A 1 275 ? -7.084 -11.925 -6.801 1.00 88.69 275 ASP A O 1
ATOM 2089 N N . GLN A 1 276 ? -6.872 -10.413 -5.161 1.00 88.44 276 GLN A N 1
ATOM 2090 C CA . GLN A 1 276 ? -5.510 -10.019 -5.501 1.00 88.44 276 GLN A CA 1
ATOM 2091 C C . GLN A 1 276 ? -4.612 -10.076 -4.277 1.00 88.44 276 GLN A C 1
ATOM 2093 O O . GLN A 1 276 ? -5.044 -9.767 -3.164 1.00 88.44 276 GLN A O 1
ATOM 2098 N N . ASP A 1 277 ? -3.340 -10.393 -4.500 1.00 90.50 277 ASP A N 1
ATOM 2099 C CA . ASP A 1 277 ? -2.309 -10.145 -3.499 1.00 90.50 277 ASP A CA 1
ATOM 2100 C C . ASP A 1 277 ? -2.270 -8.640 -3.172 1.00 90.50 277 ASP A C 1
ATOM 2102 O O . ASP A 1 277 ? -2.330 -7.808 -4.088 1.00 90.50 277 ASP A O 1
ATOM 2106 N N . PRO A 1 278 ? -2.118 -8.246 -1.898 1.00 89.00 278 PRO A N 1
ATOM 2107 C CA . PRO A 1 278 ? -1.892 -6.853 -1.555 1.00 89.00 278 PRO A CA 1
ATOM 2108 C C . PRO A 1 278 ? -0.618 -6.326 -2.239 1.00 89.00 278 PRO A C 1
ATOM 2110 O O . PRO A 1 278 ? 0.456 -6.918 -2.073 1.00 89.00 278 PRO A O 1
ATOM 2113 N N . PRO A 1 279 ? -0.681 -5.198 -2.975 1.00 85.44 279 PRO A N 1
ATOM 2114 C CA . PRO A 1 279 ? 0.506 -4.597 -3.566 1.00 85.44 279 PRO A CA 1
ATOM 2115 C C . PRO A 1 279 ? 1.580 -4.314 -2.511 1.00 85.44 279 PRO A C 1
ATOM 2117 O O . PRO A 1 279 ? 1.304 -3.749 -1.447 1.00 85.44 279 PRO A O 1
ATOM 2120 N N . ALA A 1 280 ? 2.821 -4.688 -2.818 1.00 88.44 280 ALA A N 1
ATOM 2121 C CA . ALA A 1 280 ? 3.931 -4.523 -1.894 1.00 88.44 280 ALA A CA 1
ATOM 2122 C C . ALA A 1 280 ? 4.392 -3.058 -1.851 1.00 88.44 280 ALA A C 1
ATOM 2124 O O . ALA A 1 280 ? 5.008 -2.566 -2.796 1.00 88.44 280 ALA A O 1
ATOM 2125 N N . TRP A 1 281 ? 4.113 -2.351 -0.752 1.00 92.62 281 TRP A N 1
ATOM 2126 C CA . TRP A 1 281 ? 4.470 -0.933 -0.630 1.00 92.62 281 TRP A CA 1
ATOM 2127 C C . TRP A 1 281 ? 5.970 -0.668 -0.693 1.00 92.62 281 TRP A C 1
ATOM 2129 O O . TRP A 1 281 ? 6.364 0.395 -1.149 1.00 92.62 281 TRP A O 1
ATOM 2139 N N . HIS A 1 282 ? 6.812 -1.637 -0.336 1.00 89.12 282 HIS A N 1
ATOM 2140 C CA . HIS A 1 282 ? 8.269 -1.484 -0.371 1.00 89.12 282 HIS A CA 1
ATOM 2141 C C . HIS A 1 282 ? 8.888 -1.279 -1.773 1.00 89.12 282 HIS A C 1
ATOM 2143 O O . HIS A 1 282 ? 10.105 -1.228 -1.904 1.00 89.12 282 HIS A O 1
ATOM 2149 N N . ASN A 1 283 ? 8.082 -1.223 -2.841 1.00 87.69 283 ASN A N 1
ATOM 2150 C CA . ASN A 1 283 ? 8.545 -0.931 -4.201 1.00 87.69 283 ASN A CA 1
ATOM 2151 C C . ASN A 1 283 ? 7.809 0.251 -4.860 1.00 87.69 283 ASN A C 1
ATOM 2153 O O . ASN A 1 283 ? 8.066 0.554 -6.025 1.00 87.69 283 ASN A O 1
ATOM 2157 N N . THR A 1 284 ? 6.912 0.935 -4.143 1.00 89.81 284 THR A N 1
ATOM 2158 C CA . THR A 1 284 ? 6.126 2.062 -4.684 1.00 89.81 284 THR A CA 1
ATOM 2159 C C . THR A 1 284 ? 7.010 3.251 -5.049 1.00 89.81 284 THR A C 1
ATOM 2161 O O . THR A 1 284 ? 6.772 3.894 -6.072 1.00 89.81 284 THR A O 1
ATOM 2164 N N . GLY A 1 285 ? 8.096 3.473 -4.299 1.00 89.62 285 GLY A N 1
ATOM 2165 C CA . GLY A 1 285 ? 9.123 4.475 -4.604 1.00 89.62 285 GLY A CA 1
ATOM 2166 C C . GLY A 1 285 ? 9.835 4.264 -5.949 1.00 89.62 285 GLY A C 1
ATOM 2167 O O . GLY A 1 285 ? 10.545 5.151 -6.408 1.00 89.62 285 GLY A O 1
ATOM 2168 N N . SER A 1 286 ? 9.624 3.125 -6.617 1.00 90.38 286 SER A N 1
ATOM 2169 C CA . SER A 1 286 ? 10.176 2.817 -7.943 1.00 90.38 286 SER A CA 1
ATOM 2170 C C . SER A 1 286 ? 9.101 2.602 -9.017 1.00 90.38 286 SER A C 1
ATOM 2172 O O . SER A 1 286 ? 9.420 2.213 -10.140 1.00 90.38 286 SER A O 1
ATOM 2174 N N . ARG A 1 287 ? 7.820 2.843 -8.711 1.00 91.44 287 ARG A N 1
ATOM 2175 C CA . ARG A 1 287 ? 6.705 2.653 -9.650 1.00 91.44 287 ARG A CA 1
ATOM 2176 C C . ARG A 1 287 ? 6.026 3.985 -9.967 1.00 91.44 287 ARG A C 1
ATOM 2178 O O . ARG A 1 287 ? 5.489 4.601 -9.052 1.00 91.44 287 ARG A O 1
ATOM 2185 N N . PRO A 1 288 ? 5.982 4.421 -11.239 1.00 90.31 288 PRO A N 1
ATOM 2186 C CA . PRO A 1 288 ? 5.264 5.640 -11.620 1.00 90.31 288 PRO A CA 1
ATOM 2187 C C . PRO A 1 288 ? 3.740 5.542 -11.460 1.00 90.31 288 PRO A C 1
ATOM 2189 O O . PRO A 1 288 ? 3.050 6.561 -11.424 1.00 90.31 288 PRO A O 1
ATOM 2192 N N . ARG A 1 289 ? 3.212 4.316 -11.369 1.00 89.62 289 ARG A N 1
ATOM 2193 C CA . ARG A 1 289 ? 1.788 4.003 -11.224 1.00 89.62 289 ARG A CA 1
ATOM 2194 C C . ARG A 1 289 ? 1.548 2.996 -10.096 1.00 89.62 289 ARG A C 1
ATOM 2196 O O . ARG A 1 289 ? 2.411 2.168 -9.805 1.00 89.62 289 ARG A O 1
ATOM 2203 N N . VAL A 1 290 ? 0.361 3.046 -9.499 1.00 88.25 290 VAL A N 1
ATOM 2204 C CA . VAL A 1 290 ? -0.117 2.137 -8.442 1.00 88.25 290 VAL A CA 1
ATOM 2205 C C . VAL A 1 290 ? -1.196 1.179 -8.964 1.00 88.25 290 VAL A C 1
ATOM 2207 O O . VAL A 1 290 ? -1.666 1.317 -10.093 1.00 88.25 290 VAL A O 1
ATOM 2210 N N . TYR A 1 291 ? -1.573 0.206 -8.126 1.00 88.19 291 TYR A N 1
ATOM 2211 C CA . TYR A 1 291 ? -2.394 -0.973 -8.453 1.00 88.19 291 TYR A CA 1
ATOM 2212 C C . TYR A 1 291 ? -1.716 -1.977 -9.391 1.00 88.19 291 TYR A C 1
ATOM 2214 O O . TYR A 1 291 ? -0.698 -1.689 -10.018 1.00 88.19 291 TYR A O 1
ATOM 2222 N N . MET A 1 292 ? -2.265 -3.195 -9.449 1.00 86.56 292 MET A N 1
ATOM 2223 C CA . MET A 1 292 ? -1.709 -4.287 -10.261 1.00 86.56 292 MET A CA 1
ATOM 2224 C C . MET A 1 292 ? -1.767 -3.995 -11.766 1.00 86.56 292 MET A C 1
ATOM 2226 O O . MET A 1 292 ? -0.916 -4.453 -12.521 1.00 86.56 292 MET A O 1
ATOM 2230 N N . ASP A 1 293 ? -2.745 -3.199 -12.190 1.00 85.06 293 ASP A N 1
ATOM 2231 C CA . ASP A 1 293 ? -2.950 -2.758 -13.571 1.00 85.06 293 ASP A CA 1
ATOM 2232 C C . ASP A 1 293 ? -2.203 -1.460 -13.930 1.00 85.06 293 ASP A C 1
ATOM 2234 O O . ASP A 1 293 ? -2.180 -1.077 -15.098 1.00 85.06 293 ASP A O 1
ATOM 2238 N N . GLY A 1 294 ? -1.594 -0.770 -12.958 1.00 85.06 294 GLY A N 1
ATOM 2239 C CA . GLY A 1 294 ? -0.870 0.480 -13.198 1.00 85.06 294 GLY A CA 1
ATOM 2240 C C . GLY A 1 294 ? -1.750 1.648 -13.659 1.00 85.06 294 GLY A C 1
ATOM 2241 O O . GLY A 1 294 ? -1.255 2.553 -14.326 1.00 85.06 294 GLY A O 1
ATOM 2242 N N . GLY A 1 295 ? -3.048 1.647 -13.362 1.00 83.19 295 GLY A N 1
ATOM 2243 C CA . GLY A 1 295 ? -3.965 2.627 -13.928 1.00 83.19 295 GLY A CA 1
ATOM 2244 C C . GLY A 1 295 ? -3.974 3.993 -13.251 1.00 83.19 295 GLY A C 1
ATOM 2245 O O . GLY A 1 295 ? -4.391 4.968 -13.867 1.00 83.19 295 GLY A O 1
ATOM 2246 N N . VAL A 1 296 ? -3.469 4.131 -12.026 1.00 87.50 296 VAL A N 1
ATOM 2247 C CA . VAL A 1 296 ? -3.460 5.423 -11.315 1.00 87.50 296 VAL A CA 1
ATOM 2248 C C . VAL A 1 296 ? -2.029 5.880 -11.059 1.00 87.50 296 VAL A C 1
ATOM 2250 O O . VAL A 1 296 ? -1.161 5.062 -10.769 1.00 87.50 296 VAL A O 1
ATOM 2253 N N . SER A 1 297 ? -1.762 7.182 -11.213 1.00 89.88 297 SER A N 1
ATOM 2254 C CA . SER A 1 297 ? -0.448 7.775 -10.912 1.00 89.88 297 SER A CA 1
ATOM 2255 C C . SER A 1 297 ? -0.054 7.502 -9.468 1.00 89.88 297 SER A C 1
ATOM 2257 O O . SER A 1 297 ? -0.881 7.659 -8.573 1.00 89.88 297 SER A O 1
ATOM 2259 N N . ALA A 1 298 ? 1.208 7.152 -9.223 1.00 91.12 298 ALA A N 1
ATOM 2260 C CA . ALA A 1 298 ? 1.729 7.082 -7.858 1.00 91.12 298 ALA A CA 1
ATOM 2261 C C . ALA A 1 298 ? 1.795 8.463 -7.182 1.00 91.12 298 ALA A C 1
ATOM 2263 O O . ALA A 1 298 ? 1.964 8.543 -5.969 1.00 91.12 298 ALA A O 1
ATOM 2264 N N . ASP A 1 299 ? 1.598 9.537 -7.953 1.00 90.56 299 ASP A N 1
ATOM 2265 C CA . ASP A 1 299 ? 1.397 10.884 -7.433 1.00 90.56 299 ASP A CA 1
ATOM 2266 C C . ASP A 1 299 ? -0.015 11.153 -6.882 1.00 90.56 299 ASP A C 1
ATOM 2268 O O . ASP A 1 299 ? -0.260 12.174 -6.248 1.00 90.56 299 ASP A O 1
ATOM 2272 N N . ASN A 1 300 ? -0.984 10.278 -7.157 1.00 91.31 300 ASN A N 1
ATOM 2273 C CA . ASN A 1 300 ? -2.356 10.472 -6.706 1.00 91.31 300 ASN A CA 1
ATOM 2274 C C . ASN A 1 300 ? -2.500 9.987 -5.253 1.00 91.31 300 ASN A C 1
ATOM 2276 O O . ASN A 1 300 ? -2.666 8.791 -5.004 1.00 91.31 300 ASN A O 1
ATOM 2280 N N . THR A 1 301 ? -2.478 10.909 -4.290 1.00 92.38 301 THR A N 1
ATOM 2281 C CA . THR A 1 301 ? -2.702 10.578 -2.873 1.00 92.38 301 THR A CA 1
ATOM 2282 C C . THR A 1 301 ? -4.147 10.268 -2.550 1.00 92.38 301 THR A C 1
ATOM 2284 O O . THR A 1 301 ? -4.407 9.398 -1.719 1.00 92.38 301 THR A O 1
ATOM 2287 N N . ARG A 1 302 ? -5.100 10.902 -3.236 1.00 91.69 302 ARG A N 1
ATOM 2288 C CA . ARG A 1 302 ? -6.531 10.662 -3.014 1.00 91.69 302 ARG A CA 1
ATOM 2289 C C . ARG A 1 302 ? -6.910 9.211 -3.283 1.00 91.69 302 ARG A C 1
ATOM 2291 O O . ARG A 1 302 ? -7.683 8.629 -2.531 1.00 91.69 302 ARG A O 1
ATOM 2298 N N . ALA A 1 303 ? -6.297 8.564 -4.268 1.00 90.31 303 ALA A N 1
ATOM 2299 C CA . ALA A 1 303 ? -6.497 7.145 -4.551 1.00 90.31 303 ALA A CA 1
ATOM 2300 C C . ALA A 1 303 ? -6.111 6.225 -3.370 1.00 90.31 303 ALA A C 1
ATOM 2302 O O . ALA A 1 303 ? -6.700 5.155 -3.206 1.00 90.31 303 ALA A O 1
ATOM 2303 N N . LEU A 1 304 ? -5.187 6.638 -2.494 1.00 91.88 304 LEU A N 1
ATOM 2304 C CA . LEU A 1 304 ? -4.863 5.906 -1.260 1.00 91.88 304 LEU A CA 1
ATOM 2305 C C . LEU A 1 304 ? -5.950 6.058 -0.180 1.00 91.88 304 LEU A C 1
ATOM 2307 O O . LEU A 1 304 ? -6.029 5.236 0.730 1.00 91.88 304 LEU A O 1
ATOM 2311 N N . MET A 1 305 ? -6.814 7.069 -0.292 1.00 93.00 305 MET A N 1
ATOM 2312 C CA . MET A 1 305 ? -7.827 7.436 0.704 1.00 93.00 305 MET A CA 1
ATOM 2313 C C . MET A 1 305 ? -9.152 6.688 0.543 1.00 93.00 305 MET A C 1
ATOM 2315 O O . MET A 1 305 ? -10.053 6.873 1.358 1.00 93.00 305 MET A O 1
ATOM 2319 N N . GLN A 1 306 ? -9.301 5.848 -0.485 1.00 89.12 306 GLN A N 1
ATOM 2320 C CA . GLN A 1 306 ? -10.579 5.206 -0.820 1.00 89.12 306 GLN A CA 1
ATOM 2321 C C . GLN A 1 306 ? -11.210 4.479 0.374 1.00 89.12 306 GLN A C 1
ATOM 2323 O O . GLN A 1 306 ? -12.398 4.645 0.630 1.00 89.12 306 GLN A O 1
ATOM 2328 N N . PHE A 1 307 ? -10.420 3.766 1.181 1.00 88.88 307 PHE A N 1
ATOM 2329 C CA . PHE A 1 307 ? -10.938 3.039 2.344 1.00 88.88 307 PHE A CA 1
ATOM 2330 C C . PHE A 1 307 ? -11.369 3.926 3.522 1.00 88.88 307 PHE A C 1
ATOM 2332 O O . PHE A 1 307 ? -12.080 3.437 4.393 1.00 88.88 307 PHE A O 1
ATOM 2339 N N . LEU A 1 308 ? -11.065 5.231 3.543 1.00 89.19 308 LEU A N 1
ATOM 2340 C CA . LEU A 1 308 ? -11.666 6.150 4.527 1.00 89.19 308 LEU A CA 1
ATOM 2341 C C . LEU A 1 308 ? -13.189 6.241 4.380 1.00 89.19 308 LEU A C 1
ATOM 2343 O O . LEU A 1 308 ? -13.899 6.581 5.326 1.00 89.19 308 LEU A O 1
ATOM 2347 N N . THR A 1 309 ? -13.703 5.915 3.193 1.00 86.38 309 THR A N 1
ATOM 2348 C CA . THR A 1 309 ? -15.141 5.872 2.927 1.00 86.38 309 THR A CA 1
ATOM 2349 C C . THR A 1 309 ? -15.834 4.678 3.590 1.00 86.38 309 THR A C 1
ATOM 2351 O O . THR A 1 309 ? -17.058 4.697 3.683 1.00 86.38 309 THR A O 1
ATOM 2354 N N . ALA A 1 310 ? -15.090 3.693 4.116 1.00 82.06 310 ALA A N 1
ATOM 2355 C CA . ALA A 1 310 ? -15.640 2.501 4.766 1.00 82.06 310 ALA A CA 1
ATOM 2356 C C . ALA A 1 310 ? -16.383 2.791 6.079 1.00 82.06 310 ALA A C 1
ATOM 2358 O O . ALA A 1 310 ? -17.231 1.998 6.488 1.00 82.06 310 ALA A O 1
ATOM 2359 N N . SER A 1 311 ? -16.132 3.944 6.709 1.00 75.81 311 SER A N 1
ATOM 2360 C CA . SER A 1 311 ? -16.931 4.431 7.838 1.00 75.81 311 SER A CA 1
ATOM 2361 C C . SER A 1 311 ? -18.303 4.915 7.338 1.00 75.81 311 SER A C 1
ATOM 2363 O O . SER A 1 311 ? -18.546 6.104 7.138 1.00 75.81 311 SER A O 1
ATOM 2365 N N . ILE A 1 312 ? -19.199 3.968 7.041 1.00 65.12 312 ILE A N 1
ATOM 2366 C CA . ILE A 1 312 ? -20.560 4.207 6.524 1.00 65.12 312 ILE A CA 1
ATOM 2367 C C . ILE A 1 312 ? -21.606 4.403 7.631 1.00 65.12 312 ILE A C 1
ATOM 2369 O O . ILE A 1 312 ? -22.737 4.784 7.342 1.00 65.12 312 ILE A O 1
ATOM 2373 N N . THR A 1 313 ? -21.245 4.147 8.889 1.00 53.94 313 THR A N 1
ATOM 2374 C CA . THR A 1 313 ? -22.173 4.067 10.030 1.00 53.94 313 THR A CA 1
ATOM 2375 C C . THR A 1 313 ? -22.394 5.391 10.764 1.00 53.94 313 THR A C 1
ATOM 2377 O O . THR A 1 313 ? -23.178 5.431 11.710 1.00 53.94 313 THR A O 1
ATOM 2380 N N . THR A 1 314 ? -21.769 6.492 10.340 1.00 55.47 314 THR A N 1
ATOM 2381 C CA . THR A 1 314 ? -21.981 7.807 10.958 1.00 55.47 314 THR A CA 1
ATOM 2382 C C . THR A 1 314 ? -23.168 8.521 10.308 1.00 55.47 314 THR A C 1
ATOM 2384 O O . THR A 1 314 ? -23.035 9.311 9.378 1.00 55.47 314 THR A O 1
ATOM 2387 N N . SER A 1 315 ? -24.374 8.238 10.809 1.00 51.12 315 SER A N 1
ATOM 2388 C CA . SER A 1 315 ? -25.624 8.905 10.403 1.00 51.12 315 SER A CA 1
ATOM 2389 C C . SER A 1 315 ? -25.720 10.381 10.813 1.00 51.12 315 SER A C 1
ATOM 2391 O O . SER A 1 315 ? -26.694 11.043 10.464 1.00 51.12 315 SER A O 1
ATOM 2393 N N . ASP A 1 316 ? -24.722 10.907 11.528 1.00 65.06 316 ASP A N 1
ATOM 2394 C CA . ASP A 1 316 ? -24.820 12.178 12.252 1.00 65.06 316 ASP A CA 1
ATOM 2395 C C . ASP A 1 316 ? -23.868 13.253 11.694 1.00 65.06 316 ASP A C 1
ATOM 2397 O O . ASP A 1 316 ? -23.365 14.099 12.438 1.00 65.06 316 ASP A O 1
ATOM 2401 N N . CYS A 1 317 ? -23.589 13.233 10.386 1.00 76.06 317 CYS A N 1
ATOM 2402 C CA . CYS A 1 317 ? -22.847 14.314 9.735 1.00 76.06 317 CYS A CA 1
ATOM 2403 C C . CYS A 1 317 ? -23.713 15.581 9.671 1.00 76.06 317 CYS A C 1
ATOM 2405 O O . CYS A 1 317 ? -24.719 15.643 8.967 1.00 76.06 317 CYS A O 1
ATOM 2407 N N . THR A 1 318 ? -23.292 16.611 10.394 1.00 81.94 318 THR A N 1
ATOM 2408 C CA . THR A 1 318 ? -23.851 17.967 10.380 1.00 81.94 318 THR A CA 1
ATOM 2409 C C . THR A 1 318 ? -22.745 18.948 10.022 1.00 81.94 318 THR A C 1
ATOM 2411 O O . THR A 1 318 ? -21.577 18.669 10.285 1.00 81.94 318 THR A O 1
ATOM 2414 N N . ASP A 1 319 ? -23.078 20.135 9.521 1.00 83.88 319 ASP A N 1
ATOM 2415 C CA . ASP A 1 319 ? -22.064 21.162 9.227 1.00 83.88 319 ASP A CA 1
ATOM 2416 C C . ASP A 1 319 ? -21.156 21.469 10.437 1.00 83.88 319 ASP A C 1
ATOM 2418 O O . ASP A 1 319 ? -19.979 21.777 10.277 1.00 83.88 319 ASP A O 1
ATOM 2422 N N . ALA A 1 320 ? -21.673 21.321 11.664 1.00 85.62 320 ALA A N 1
ATOM 2423 C CA . ALA A 1 320 ? -20.936 21.592 12.897 1.00 85.62 320 ALA A CA 1
ATOM 2424 C C . ALA A 1 320 ? -19.879 20.530 13.259 1.00 85.62 320 ALA A C 1
ATOM 2426 O O . ALA A 1 320 ? -18.923 20.843 13.970 1.00 85.62 320 ALA A O 1
ATOM 2427 N N . ASN A 1 321 ? -20.044 19.276 12.824 1.00 84.06 321 ASN A N 1
ATOM 2428 C CA . ASN A 1 321 ? -19.156 18.161 13.186 1.00 84.06 321 ASN A CA 1
ATOM 2429 C C . ASN A 1 321 ? -18.572 17.414 11.979 1.00 84.06 321 ASN A C 1
ATOM 2431 O O . ASN A 1 321 ? -17.711 16.554 12.181 1.00 84.06 321 ASN A O 1
ATOM 2435 N N . ALA A 1 322 ? -18.987 17.748 10.751 1.00 85.75 322 ALA A N 1
ATOM 2436 C CA . ALA A 1 322 ? -18.524 17.119 9.516 1.00 85.75 322 ALA A CA 1
ATOM 2437 C C . ALA A 1 322 ? -17.002 17.171 9.398 1.00 85.75 322 ALA A C 1
ATOM 2439 O O . ALA A 1 322 ? -16.401 16.307 8.764 1.00 85.75 322 ALA A O 1
ATOM 2440 N N . GLU A 1 323 ? -16.377 18.162 10.039 1.00 87.94 323 GLU A N 1
ATOM 2441 C CA . GLU A 1 323 ? -14.938 18.315 10.004 1.00 87.94 323 GLU A CA 1
ATOM 2442 C C . GLU A 1 323 ? -14.158 17.358 10.936 1.00 87.94 323 GLU A C 1
ATOM 2444 O O . GLU A 1 323 ? -12.979 17.065 10.737 1.00 87.94 323 GLU A O 1
ATOM 2449 N N . ASN A 1 324 ? -14.806 16.844 11.974 1.00 83.75 324 ASN A N 1
ATOM 2450 C CA . ASN A 1 324 ? -14.132 16.117 13.053 1.00 83.75 324 ASN A CA 1
ATOM 2451 C C . ASN A 1 324 ? -14.672 14.694 13.227 1.00 83.75 324 ASN A C 1
ATOM 2453 O O . ASN A 1 324 ? -14.291 14.006 14.170 1.00 83.75 324 ASN A O 1
ATOM 2457 N N . THR A 1 325 ? -15.558 14.258 12.330 1.00 81.38 325 THR A N 1
ATOM 2458 C CA . THR A 1 325 ? -16.260 12.977 12.430 1.00 81.38 325 THR A CA 1
ATOM 2459 C C . THR A 1 325 ? -15.803 12.032 11.315 1.00 81.38 325 THR A C 1
ATOM 2461 O O . THR A 1 325 ? -16.122 12.284 10.148 1.00 81.38 325 THR A O 1
ATOM 2464 N N . PRO A 1 326 ? -15.084 10.938 11.641 1.00 82.88 326 PRO A N 1
ATOM 2465 C CA . PRO A 1 326 ? -14.692 9.919 10.672 1.00 82.88 326 PRO A CA 1
ATOM 2466 C C . PRO A 1 326 ? -15.865 9.409 9.826 1.00 82.88 326 PRO A C 1
ATOM 2468 O O . PRO A 1 326 ? -16.941 9.097 10.336 1.00 82.88 326 PRO A O 1
ATOM 2471 N N . GLY A 1 327 ? -15.655 9.321 8.514 1.00 79.88 327 GLY A N 1
ATOM 2472 C CA . GLY A 1 327 ? -16.683 8.923 7.544 1.00 79.88 327 GLY A CA 1
ATOM 2473 C C . GLY A 1 327 ? -17.504 10.070 6.948 1.00 79.88 327 GLY A C 1
ATOM 2474 O O . GLY A 1 327 ? -18.078 9.886 5.877 1.00 79.88 327 GLY A O 1
ATOM 2475 N N . CYS A 1 328 ? -17.511 11.266 7.554 1.00 86.00 328 CYS A N 1
ATOM 2476 C CA . CYS A 1 328 ? -18.091 12.440 6.898 1.00 86.00 328 CYS A CA 1
ATOM 2477 C C . CYS A 1 328 ? -17.201 12.897 5.739 1.00 86.00 328 CYS A C 1
ATOM 2479 O O . CYS A 1 328 ? -15.972 12.903 5.845 1.00 86.00 328 CYS A O 1
ATOM 2481 N N . GLY A 1 329 ? -17.810 13.343 4.642 1.00 88.75 329 GLY A N 1
ATOM 2482 C CA . GLY A 1 329 ? -17.080 13.701 3.433 1.00 88.75 329 GLY A CA 1
ATOM 2483 C C . GLY A 1 329 ? -16.053 14.816 3.648 1.00 88.75 329 GLY A C 1
ATOM 2484 O O . GLY A 1 329 ? -14.901 14.699 3.235 1.00 88.75 329 GLY A O 1
ATOM 2485 N N . ALA A 1 330 ? -16.417 15.855 4.409 1.00 89.62 330 ALA A N 1
ATOM 2486 C CA . ALA A 1 330 ? -15.487 16.922 4.783 1.00 89.62 330 ALA A CA 1
ATOM 2487 C C . ALA A 1 330 ? -14.319 16.414 5.648 1.00 89.62 330 ALA A C 1
ATOM 2489 O O . ALA A 1 330 ? -13.204 16.913 5.520 1.00 89.62 330 ALA A O 1
ATOM 2490 N N . TRP A 1 331 ? -14.546 15.440 6.536 1.00 89.81 331 TRP A N 1
ATOM 2491 C CA . TRP A 1 331 ? -13.492 14.754 7.292 1.00 89.81 331 TRP A CA 1
ATOM 2492 C C . TRP A 1 331 ? -12.532 14.009 6.381 1.00 89.81 331 TRP A C 1
ATOM 2494 O O . TRP A 1 331 ? -11.328 14.241 6.487 1.00 89.81 331 TRP A O 1
ATOM 2504 N N . ILE A 1 332 ? -13.059 13.210 5.450 1.00 90.81 332 ILE A N 1
ATOM 2505 C CA . ILE A 1 332 ? -12.268 12.457 4.469 1.00 90.81 332 ILE A CA 1
ATOM 2506 C C . ILE A 1 332 ? -11.363 13.410 3.687 1.00 90.81 332 ILE A C 1
ATOM 2508 O O . ILE A 1 332 ? -10.155 13.200 3.649 1.00 90.81 332 ILE A O 1
ATOM 2512 N N . LYS A 1 333 ? -11.917 14.495 3.134 1.00 91.19 333 LYS A N 1
ATOM 2513 C CA . LYS A 1 333 ? -11.154 15.462 2.330 1.00 91.19 333 LYS A CA 1
ATOM 2514 C C . LYS A 1 333 ? -10.019 16.137 3.101 1.00 91.19 333 LYS A C 1
ATOM 2516 O O . LYS A 1 333 ? -8.926 16.278 2.567 1.00 91.19 333 LYS A O 1
ATOM 2521 N N . ARG A 1 334 ? -10.214 16.501 4.375 1.00 91.00 334 ARG A N 1
ATOM 2522 C CA . ARG A 1 334 ? -9.121 17.098 5.170 1.00 91.00 334 ARG A CA 1
ATOM 2523 C C . ARG A 1 334 ? -7.964 16.138 5.449 1.00 91.00 334 ARG A C 1
ATOM 2525 O O . ARG A 1 334 ? -6.881 16.615 5.777 1.00 91.00 334 ARG A O 1
ATOM 2532 N N . GLN A 1 335 ? -8.144 14.827 5.270 1.00 93.25 335 GLN A N 1
ATOM 2533 C CA . GLN A 1 335 ? -7.046 13.872 5.425 1.00 93.25 335 GLN A CA 1
ATOM 2534 C C . GLN A 1 335 ? -6.039 13.912 4.259 1.00 93.25 335 GLN A C 1
ATOM 2536 O O . GLN A 1 335 ? -5.037 13.214 4.334 1.00 93.25 335 GLN A O 1
ATOM 2541 N N . GLU A 1 336 ? -6.235 14.711 3.198 1.00 93.19 336 GLU A N 1
ATOM 2542 C CA . GLU A 1 336 ? -5.279 14.787 2.074 1.00 93.19 336 GLU A CA 1
ATOM 2543 C C . GLU A 1 336 ? -3.839 15.077 2.534 1.00 93.19 336 GLU A C 1
ATOM 2545 O O . GLU A 1 336 ? -2.897 14.444 2.056 1.00 93.19 336 GLU A O 1
ATOM 2550 N N . ARG A 1 337 ? -3.650 15.982 3.507 1.00 94.00 337 ARG A N 1
ATOM 2551 C CA . ARG A 1 337 ? -2.317 16.278 4.061 1.00 94.00 337 ARG A CA 1
ATOM 2552 C C . ARG A 1 337 ? -1.719 15.070 4.787 1.00 94.00 337 ARG A C 1
ATOM 2554 O O . ARG A 1 337 ? -0.548 14.761 4.576 1.00 94.00 337 ARG A O 1
ATOM 2561 N N . ASP A 1 338 ? -2.522 14.395 5.603 1.00 95.50 338 ASP A N 1
ATOM 2562 C CA . ASP A 1 338 ? -2.120 13.190 6.333 1.00 95.50 338 ASP A CA 1
ATOM 2563 C C . ASP A 1 338 ? -1.762 12.057 5.363 1.00 95.50 338 ASP A C 1
ATOM 2565 O O . ASP A 1 338 ? -0.792 11.329 5.571 1.00 95.50 338 ASP A O 1
ATOM 2569 N N . PHE A 1 339 ? -2.492 11.941 4.253 1.00 95.94 339 PHE A N 1
ATOM 2570 C CA . PHE A 1 339 ? -2.217 10.952 3.218 1.00 95.94 339 PHE A CA 1
ATOM 2571 C C . PHE A 1 339 ? -1.003 11.281 2.354 1.00 95.94 339 PHE A C 1
ATOM 2573 O O . PHE A 1 339 ? -0.363 10.346 1.876 1.00 95.94 339 PHE A O 1
ATOM 2580 N N . GLU A 1 340 ? -0.619 12.550 2.209 1.00 95.81 340 GLU A N 1
ATOM 2581 C CA . GLU A 1 340 ? 0.694 12.885 1.647 1.00 95.81 340 GLU A CA 1
ATOM 2582 C C . GLU A 1 340 ? 1.848 12.471 2.563 1.00 95.81 340 GLU A C 1
ATOM 2584 O O . GLU A 1 340 ? 2.859 11.929 2.108 1.00 95.81 340 GLU A O 1
ATOM 2589 N N . ASP A 1 341 ? 1.690 12.646 3.874 1.00 97.56 341 ASP A N 1
ATOM 2590 C CA . ASP A 1 341 ? 2.674 12.151 4.833 1.00 97.56 341 ASP A CA 1
ATOM 2591 C C . ASP A 1 341 ? 2.752 10.612 4.796 1.00 97.56 341 ASP A C 1
ATOM 2593 O O . ASP A 1 341 ? 3.842 10.036 4.728 1.00 97.56 341 ASP A O 1
ATOM 2597 N N . ILE A 1 342 ? 1.603 9.926 4.756 1.00 96.62 342 ILE A N 1
ATOM 2598 C CA . ILE A 1 342 ? 1.525 8.462 4.615 1.00 96.62 342 ILE A CA 1
ATOM 2599 C C . ILE A 1 342 ? 2.148 7.995 3.297 1.00 96.62 342 ILE A C 1
ATOM 2601 O O . ILE A 1 342 ? 2.915 7.032 3.308 1.00 96.62 342 ILE A O 1
ATOM 2605 N N . ARG A 1 343 ? 1.869 8.664 2.173 1.00 94.81 343 ARG A N 1
ATOM 2606 C CA . ARG A 1 343 ? 2.486 8.368 0.873 1.00 94.81 343 ARG A CA 1
ATOM 2607 C C . ARG A 1 343 ? 4.000 8.518 0.954 1.00 94.81 343 ARG A C 1
ATOM 2609 O O . ARG A 1 343 ? 4.708 7.593 0.570 1.00 94.81 343 ARG A O 1
ATOM 2616 N N . THR A 1 344 ? 4.492 9.620 1.514 1.00 95.62 344 THR A N 1
ATOM 2617 C CA . THR A 1 344 ? 5.931 9.854 1.706 1.00 95.62 344 THR A CA 1
ATOM 2618 C C . THR A 1 344 ? 6.569 8.733 2.528 1.00 95.62 344 THR A C 1
ATOM 2620 O O . THR A 1 344 ? 7.640 8.236 2.180 1.00 95.62 344 THR A O 1
ATOM 2623 N N . PHE A 1 345 ? 5.899 8.268 3.587 1.00 96.12 345 PHE A N 1
ATOM 2624 C CA . PHE A 1 345 ? 6.360 7.105 4.339 1.00 96.12 345 PHE A CA 1
ATOM 2625 C C . PHE A 1 345 ? 6.358 5.824 3.500 1.00 96.12 345 PHE A C 1
ATOM 2627 O O . PHE A 1 345 ? 7.382 5.146 3.460 1.00 96.12 345 PHE A O 1
ATOM 2634 N N . ILE A 1 346 ? 5.253 5.506 2.823 1.00 95.00 346 ILE A N 1
ATOM 2635 C CA . ILE A 1 346 ? 5.100 4.324 1.962 1.00 95.00 346 ILE A CA 1
ATOM 2636 C C . ILE A 1 346 ? 6.208 4.265 0.908 1.00 95.00 346 ILE A C 1
ATOM 2638 O O . ILE A 1 346 ? 6.852 3.231 0.746 1.00 95.00 346 ILE A O 1
ATOM 2642 N N . GLU A 1 347 ? 6.469 5.384 0.239 1.00 92.94 347 GLU A N 1
ATOM 2643 C CA . GLU A 1 347 ? 7.497 5.501 -0.793 1.00 92.94 347 GLU A CA 1
ATOM 2644 C C . GLU A 1 347 ? 8.922 5.444 -0.223 1.00 92.94 347 GLU A C 1
ATOM 2646 O O . GLU A 1 347 ? 9.859 5.178 -0.971 1.00 92.94 347 GLU A O 1
ATOM 2651 N N . SER A 1 348 ? 9.093 5.643 1.090 1.00 92.31 348 SER A N 1
ATOM 2652 C CA . SER A 1 348 ? 10.369 5.490 1.804 1.00 92.31 348 SER A CA 1
ATOM 2653 C C . SER A 1 348 ? 10.661 4.059 2.281 1.00 92.31 348 SER A C 1
ATOM 2655 O O . SER A 1 348 ? 11.720 3.808 2.862 1.00 92.31 348 SER A O 1
ATOM 2657 N N . ILE A 1 349 ? 9.711 3.128 2.129 1.00 91.19 349 ILE A N 1
ATOM 2658 C CA . ILE A 1 349 ? 9.888 1.746 2.581 1.00 91.19 349 ILE A CA 1
ATOM 2659 C C . ILE A 1 349 ? 10.824 1.025 1.612 1.00 91.19 349 ILE A C 1
ATOM 2661 O O . ILE A 1 349 ? 10.565 0.960 0.413 1.00 91.19 349 ILE A O 1
ATOM 2665 N N . GLU A 1 350 ? 11.878 0.415 2.151 1.00 85.88 350 GLU A N 1
ATOM 2666 C CA . GLU A 1 350 ? 12.808 -0.424 1.394 1.00 85.88 350 GLU A CA 1
ATOM 2667 C C . GLU A 1 350 ? 12.518 -1.918 1.619 1.00 85.88 350 GLU A C 1
ATOM 2669 O O . GLU A 1 350 ? 12.129 -2.323 2.725 1.00 85.88 350 GLU A O 1
ATOM 2674 N N . PRO A 1 351 ? 12.714 -2.775 0.599 1.00 85.38 351 PRO A N 1
ATOM 2675 C CA . PRO A 1 351 ? 12.624 -4.213 0.788 1.00 85.38 351 PRO A CA 1
ATOM 2676 C C . PRO A 1 351 ? 13.764 -4.690 1.708 1.00 85.38 351 PRO A C 1
ATOM 2678 O O . PRO A 1 351 ? 14.885 -4.185 1.614 1.00 85.38 351 PRO A O 1
ATOM 2681 N N . PRO A 1 352 ? 13.524 -5.672 2.595 1.00 81.69 352 PRO A N 1
ATOM 2682 C CA . PRO A 1 352 ? 14.590 -6.222 3.425 1.00 81.69 352 PRO A CA 1
ATOM 2683 C C . PRO A 1 352 ? 15.651 -6.912 2.576 1.00 81.69 352 PRO A C 1
ATOM 2685 O O . PRO A 1 352 ? 15.365 -7.470 1.512 1.00 81.69 352 PRO A O 1
ATOM 2688 N N . ALA A 1 353 ? 16.879 -6.917 3.084 1.00 82.69 353 ALA A N 1
ATOM 2689 C CA . ALA A 1 353 ? 17.971 -7.586 2.408 1.00 82.69 353 ALA A CA 1
ATOM 2690 C C . ALA A 1 353 ? 17.731 -9.101 2.399 1.00 82.69 353 ALA A C 1
ATOM 2692 O O . ALA A 1 353 ? 17.252 -9.695 3.376 1.00 82.69 353 ALA A O 1
ATOM 2693 N N . PHE A 1 354 ? 18.112 -9.751 1.297 1.00 84.56 354 PHE A N 1
ATOM 2694 C CA . PHE A 1 354 ? 18.145 -11.207 1.268 1.00 84.56 354 PHE A CA 1
ATOM 2695 C C . PHE A 1 354 ? 19.039 -11.715 2.417 1.00 84.56 354 PHE A C 1
ATOM 2697 O O . PHE A 1 354 ? 20.120 -11.154 2.615 1.00 84.56 354 PHE A O 1
ATOM 2704 N N . PRO A 1 355 ? 18.614 -12.742 3.184 1.00 80.06 355 PRO A N 1
ATOM 2705 C CA . PRO A 1 355 ? 19.331 -13.277 4.344 1.00 80.06 355 PRO A CA 1
ATOM 2706 C C . PRO A 1 355 ? 20.641 -13.991 3.976 1.00 80.06 355 PRO A C 1
ATOM 2708 O O . PRO A 1 355 ? 20.784 -15.160 4.301 1.00 80.06 355 PRO A O 1
ATOM 2711 N N . SER A 1 356 ? 21.581 -13.351 3.276 1.00 83.50 356 SER A N 1
ATOM 2712 C CA . SER A 1 356 ? 22.722 -14.050 2.687 1.00 83.50 356 SER A CA 1
ATOM 2713 C C . SER A 1 356 ? 23.621 -14.709 3.737 1.00 83.50 356 SER A C 1
ATOM 2715 O O . SER A 1 356 ? 23.905 -14.162 4.802 1.00 83.50 356 SER A O 1
ATOM 2717 N N . SER A 1 357 ? 24.083 -15.912 3.415 1.00 83.75 357 SER A N 1
ATOM 2718 C CA . SER A 1 357 ? 25.055 -16.657 4.206 1.00 83.75 357 SER A CA 1
ATOM 2719 C C . SER A 1 357 ? 26.407 -16.651 3.506 1.00 83.75 357 SER A C 1
ATOM 2721 O O . SER A 1 357 ? 26.478 -16.712 2.280 1.00 83.75 357 SER A O 1
ATOM 2723 N N . ILE A 1 358 ? 27.486 -16.610 4.288 1.00 85.62 358 ILE A N 1
ATOM 2724 C CA . ILE A 1 358 ? 28.848 -16.813 3.775 1.00 85.62 358 ILE A CA 1
ATOM 2725 C C . ILE A 1 358 ? 29.178 -18.296 3.561 1.00 85.62 358 ILE A C 1
ATOM 2727 O O . ILE A 1 358 ? 30.179 -18.599 2.917 1.00 85.62 358 ILE A O 1
ATOM 2731 N N . ASP A 1 359 ? 28.372 -19.206 4.118 1.00 89.38 359 ASP A N 1
ATOM 2732 C CA . ASP A 1 359 ? 28.584 -20.648 4.035 1.00 89.38 359 ASP A CA 1
ATOM 2733 C C . ASP A 1 359 ? 28.089 -21.190 2.684 1.00 89.38 359 ASP A C 1
ATOM 2735 O O . ASP A 1 359 ? 26.878 -21.184 2.466 1.00 89.38 359 ASP A O 1
ATOM 2739 N N . PRO A 1 360 ? 28.966 -21.712 1.801 1.00 90.19 360 PRO A N 1
ATOM 2740 C CA . PRO A 1 360 ? 28.582 -22.203 0.478 1.00 90.19 360 PRO A CA 1
ATOM 2741 C C . PRO A 1 360 ? 27.566 -23.350 0.461 1.00 90.19 360 PRO A C 1
ATOM 2743 O O . PRO A 1 360 ? 26.967 -23.592 -0.586 1.00 90.19 360 PRO A O 1
ATOM 2746 N N . VAL A 1 361 ? 27.376 -24.080 1.570 1.00 93.12 361 VAL A N 1
ATOM 2747 C CA . VAL A 1 361 ? 26.345 -25.135 1.646 1.00 93.12 361 VAL A CA 1
ATOM 2748 C C . VAL A 1 361 ? 24.982 -24.613 2.094 1.00 93.12 361 VAL A C 1
ATOM 2750 O O . VAL A 1 361 ? 23.987 -25.331 1.995 1.00 93.12 361 VAL A O 1
ATOM 2753 N N . SER A 1 362 ? 24.915 -23.375 2.584 1.00 90.69 362 SER A N 1
ATOM 2754 C CA . SER A 1 362 ? 23.658 -22.765 2.995 1.00 90.69 362 SER A CA 1
ATOM 2755 C C . SER A 1 362 ? 22.766 -22.493 1.777 1.00 90.69 362 SER A C 1
ATOM 2757 O O . SER A 1 362 ? 23.246 -21.958 0.777 1.00 90.69 362 SER A O 1
ATOM 2759 N N . PRO A 1 363 ? 21.442 -22.739 1.856 1.00 85.81 363 PRO A N 1
ATOM 2760 C CA . PRO A 1 363 ? 20.502 -22.307 0.816 1.00 85.81 363 PRO A CA 1
ATOM 2761 C C . PRO A 1 363 ? 20.430 -20.778 0.677 1.00 85.81 363 PRO A C 1
ATOM 2763 O O . PRO A 1 363 ? 19.853 -20.264 -0.275 1.00 85.81 363 PRO A O 1
ATOM 2766 N N . GLN A 1 364 ? 21.004 -20.047 1.633 1.00 86.88 364 GLN A N 1
ATOM 2767 C CA . GLN A 1 364 ? 21.108 -18.596 1.627 1.00 86.88 364 GLN A CA 1
ATOM 2768 C C . GLN A 1 364 ? 22.453 -18.098 1.072 1.00 86.88 364 GLN A C 1
ATOM 2770 O O . GLN A 1 364 ? 22.733 -16.901 1.105 1.00 86.88 364 GLN A O 1
ATOM 2775 N N . TYR A 1 365 ? 23.322 -18.983 0.587 1.00 89.25 365 TYR A N 1
ATOM 2776 C CA . TYR A 1 365 ? 24.559 -18.572 -0.063 1.00 89.25 365 TYR A CA 1
ATOM 2777 C C . TYR A 1 365 ? 24.287 -17.934 -1.426 1.00 89.25 365 TYR A C 1
ATOM 2779 O O . TYR A 1 365 ? 23.608 -18.517 -2.272 1.00 89.25 365 TYR A O 1
ATOM 2787 N N . ILE A 1 366 ? 24.870 -16.758 -1.664 1.00 90.25 366 ILE A N 1
ATOM 2788 C CA . ILE A 1 366 ? 24.877 -16.116 -2.981 1.00 90.25 366 ILE A CA 1
ATOM 2789 C C . ILE A 1 366 ? 26.273 -16.280 -3.585 1.00 90.25 366 ILE A C 1
ATOM 2791 O O . ILE A 1 366 ? 27.227 -15.627 -3.165 1.00 90.25 366 ILE A O 1
ATOM 2795 N N . ASP A 1 367 ? 26.385 -17.131 -4.604 1.00 92.31 367 ASP A N 1
ATOM 2796 C CA . ASP A 1 367 ? 27.599 -17.234 -5.416 1.00 92.31 367 ASP A CA 1
ATOM 2797 C C . ASP A 1 367 ? 27.745 -15.974 -6.284 1.00 92.31 367 ASP A C 1
ATOM 2799 O O . ASP A 1 367 ? 26.914 -15.704 -7.154 1.00 92.31 367 ASP A O 1
ATOM 2803 N N . ALA A 1 368 ? 28.808 -15.201 -6.052 1.00 89.44 368 ALA A N 1
ATOM 2804 C CA . ALA A 1 368 ? 29.018 -13.918 -6.719 1.00 89.44 368 ALA A CA 1
ATOM 2805 C C . ALA A 1 368 ? 29.177 -14.040 -8.245 1.00 89.44 368 ALA A C 1
ATOM 2807 O O . ALA A 1 368 ? 28.705 -13.173 -8.981 1.00 89.44 368 ALA A O 1
ATOM 2808 N N . ALA A 1 369 ? 29.808 -15.110 -8.739 1.00 91.56 369 ALA A N 1
ATOM 2809 C CA . ALA A 1 369 ? 29.983 -15.315 -10.174 1.00 91.56 369 ALA A CA 1
ATOM 2810 C C . ALA A 1 369 ? 28.647 -15.668 -10.841 1.00 91.56 369 ALA A C 1
ATOM 2812 O O . ALA A 1 369 ? 28.327 -15.147 -11.911 1.00 91.56 369 ALA A O 1
ATOM 2813 N N . ARG A 1 370 ? 27.828 -16.498 -10.185 1.00 92.38 370 ARG A N 1
ATOM 2814 C CA . ARG A 1 370 ? 26.473 -16.816 -10.657 1.00 92.38 370 ARG A CA 1
ATOM 2815 C C . ARG A 1 370 ? 25.543 -15.612 -10.581 1.00 92.38 370 ARG A C 1
ATOM 2817 O O . ARG A 1 370 ? 24.754 -15.426 -11.499 1.00 92.38 370 ARG A O 1
ATOM 2824 N N . ALA A 1 371 ? 25.648 -14.786 -9.542 1.00 91.38 371 ALA A N 1
ATOM 2825 C CA . ALA A 1 371 ? 24.874 -13.553 -9.424 1.00 91.38 371 ALA A CA 1
ATOM 2826 C C . ALA A 1 371 ? 25.219 -12.561 -10.546 1.00 91.38 371 ALA A C 1
ATOM 2828 O O . ALA A 1 371 ? 24.315 -12.068 -11.214 1.00 91.38 371 ALA A O 1
ATOM 2829 N N . ALA A 1 372 ? 26.509 -12.347 -10.828 1.00 90.00 372 ALA A N 1
ATOM 2830 C CA . ALA A 1 372 ? 26.951 -11.492 -11.933 1.00 90.00 372 ALA A CA 1
ATOM 2831 C C . ALA A 1 372 ? 26.489 -12.019 -13.305 1.00 90.00 372 ALA A C 1
ATOM 2833 O O . ALA A 1 372 ? 26.069 -11.250 -14.170 1.00 90.00 372 ALA A O 1
ATOM 2834 N N . HIS A 1 373 ? 26.509 -13.339 -13.507 1.00 91.19 373 HIS A N 1
ATOM 2835 C CA . HIS A 1 373 ? 25.951 -13.939 -14.718 1.00 91.19 373 HIS A CA 1
ATOM 2836 C C . HIS A 1 373 ? 24.422 -13.781 -14.789 1.00 91.19 373 HIS A C 1
ATOM 2838 O O . HIS A 1 373 ? 23.883 -13.435 -15.838 1.00 91.19 373 HIS A O 1
ATOM 2844 N N . GLY A 1 374 ? 23.717 -13.948 -13.668 1.00 92.44 374 GLY A N 1
ATOM 2845 C CA . GLY A 1 374 ? 22.282 -13.680 -13.558 1.00 92.44 374 GLY A CA 1
ATOM 2846 C C . GLY A 1 374 ? 21.926 -12.228 -13.883 1.00 92.44 374 GLY A C 1
ATOM 2847 O O . GLY A 1 374 ? 20.963 -11.988 -14.605 1.00 92.44 374 GLY A O 1
ATOM 2848 N N . GLU A 1 375 ? 22.736 -11.264 -13.441 1.00 92.19 375 GLU A N 1
ATOM 2849 C CA . GLU A 1 375 ? 22.595 -9.849 -13.797 1.00 92.19 375 GLU A CA 1
ATOM 2850 C C . GLU A 1 375 ? 22.715 -9.638 -15.314 1.00 92.19 375 GLU A C 1
ATOM 2852 O O . GLU A 1 375 ? 21.896 -8.931 -15.907 1.00 92.19 375 GLU A O 1
ATOM 2857 N N . GLN A 1 376 ? 23.693 -10.278 -15.964 1.00 91.56 376 GLN A N 1
ATOM 2858 C CA . GLN A 1 376 ? 23.826 -10.243 -17.421 1.00 91.56 376 GLN A CA 1
ATOM 2859 C C . GLN A 1 376 ? 22.584 -10.825 -18.103 1.00 91.56 376 GLN A C 1
ATOM 2861 O O . GLN A 1 376 ? 22.022 -10.185 -18.991 1.00 91.56 376 GLN A O 1
ATOM 2866 N N . LEU A 1 377 ? 22.116 -12.002 -17.682 1.00 92.19 377 LEU A N 1
ATOM 2867 C CA . LEU A 1 377 ? 20.912 -12.619 -18.242 1.00 92.19 377 LEU A CA 1
ATOM 2868 C C . LEU A 1 377 ? 19.690 -11.708 -18.071 1.00 92.19 377 LEU A C 1
ATOM 2870 O O . LEU A 1 377 ? 18.994 -11.445 -19.050 1.00 92.19 377 LEU A O 1
ATOM 2874 N N . PHE A 1 378 ? 19.485 -11.153 -16.874 1.00 93.62 378 PHE A N 1
ATOM 2875 C CA . PHE A 1 378 ? 18.367 -10.263 -16.559 1.00 93.62 378 PHE A CA 1
ATOM 2876 C C . PHE A 1 378 ? 18.289 -9.067 -17.514 1.00 93.62 378 PHE A C 1
ATOM 2878 O O . PHE A 1 378 ? 17.206 -8.701 -17.969 1.00 93.62 378 PHE A O 1
ATOM 2885 N N . HIS A 1 379 ? 19.436 -8.476 -17.854 1.00 92.06 379 HIS A N 1
ATOM 2886 C CA . HIS A 1 379 ? 19.476 -7.291 -18.704 1.00 92.06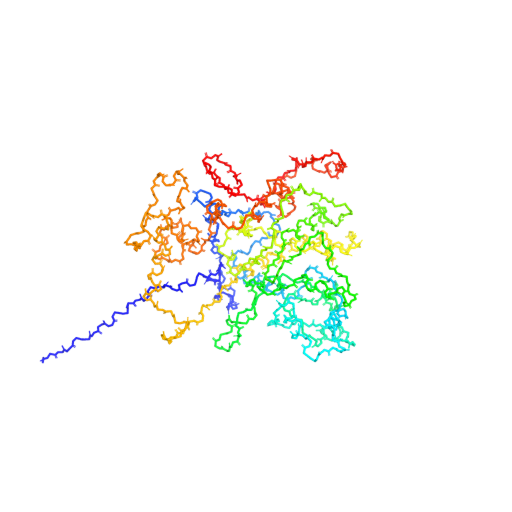 379 HIS A CA 1
ATOM 2887 C C . HIS A 1 379 ? 19.568 -7.618 -20.201 1.00 92.06 379 HIS A C 1
ATOM 2889 O O . HIS A 1 379 ? 19.171 -6.798 -21.032 1.00 92.06 379 HIS A O 1
ATOM 2895 N N . CYS A 1 380 ? 20.092 -8.779 -20.594 1.00 90.31 380 CYS A N 1
ATOM 2896 C CA . CYS A 1 380 ? 20.552 -9.003 -21.971 1.00 90.31 380 CYS A CA 1
ATOM 2897 C C . CYS A 1 380 ? 19.963 -10.219 -22.683 1.00 90.31 380 CYS A C 1
ATOM 2899 O O . CYS A 1 380 ? 20.029 -10.263 -23.914 1.00 90.31 380 CYS A O 1
ATOM 2901 N N . LYS A 1 381 ? 19.401 -11.193 -21.960 1.00 90.25 381 LYS A N 1
ATOM 2902 C CA . LYS A 1 381 ? 18.846 -12.406 -22.566 1.00 90.25 381 LYS A CA 1
ATOM 2903 C C . LYS A 1 381 ? 17.538 -12.088 -23.285 1.00 90.25 381 LYS A C 1
ATOM 2905 O O . LYS A 1 381 ? 16.592 -11.667 -22.643 1.00 90.25 381 LYS A O 1
ATOM 2910 N N . ASN A 1 382 ? 17.459 -12.358 -24.585 1.00 87.69 382 ASN A N 1
ATOM 2911 C CA . ASN A 1 382 ? 16.188 -12.315 -25.307 1.00 87.69 382 ASN A CA 1
ATOM 2912 C C . ASN A 1 382 ? 15.384 -13.598 -25.032 1.00 87.69 382 ASN A C 1
ATOM 2914 O O . ASN A 1 382 ? 15.773 -14.681 -25.480 1.00 87.69 382 ASN A O 1
ATOM 2918 N N . LEU A 1 383 ? 14.270 -13.472 -24.312 1.00 88.38 383 LEU A N 1
ATOM 2919 C CA . LEU A 1 383 ? 13.356 -14.568 -23.968 1.00 88.38 383 LEU A CA 1
ATOM 2920 C C . LEU A 1 383 ? 12.418 -14.974 -25.118 1.00 88.38 383 LEU A C 1
ATOM 2922 O O . LEU A 1 383 ? 11.695 -15.959 -25.001 1.00 88.38 383 LEU A O 1
ATOM 2926 N N . PHE A 1 384 ? 12.458 -14.249 -26.234 1.00 82.38 384 PHE A N 1
ATOM 2927 C CA . PHE A 1 384 ? 11.653 -14.473 -27.440 1.00 82.38 384 PHE A CA 1
ATOM 2928 C C . PHE A 1 384 ? 12.531 -14.780 -28.662 1.00 82.38 384 PHE A C 1
ATOM 2930 O O . PHE A 1 384 ? 12.057 -14.818 -29.797 1.00 82.38 384 PHE A O 1
ATOM 2937 N N . GLY A 1 385 ? 13.836 -14.967 -28.443 1.00 77.38 385 GLY A N 1
ATOM 2938 C CA . GLY A 1 385 ? 14.776 -15.347 -29.487 1.00 77.38 385 GLY A CA 1
ATOM 2939 C C . GLY A 1 385 ? 14.564 -16.795 -29.949 1.00 77.38 385 GLY A C 1
ATOM 2940 O O . GLY A 1 385 ? 14.056 -17.620 -29.190 1.00 77.38 385 GLY A O 1
ATOM 2941 N N . PRO A 1 386 ? 15.005 -17.141 -31.172 1.00 74.88 386 PRO A N 1
ATOM 2942 C CA . PRO A 1 386 ? 14.841 -18.487 -31.727 1.00 74.88 386 PRO A CA 1
ATOM 2943 C C . PRO A 1 386 ? 15.647 -19.560 -30.977 1.00 74.88 386 PRO A C 1
ATOM 2945 O O . PRO A 1 386 ? 15.352 -20.744 -31.112 1.00 74.88 386 PRO A O 1
ATOM 2948 N N . ASP A 1 387 ? 16.652 -19.156 -30.194 1.00 78.25 387 ASP A N 1
ATOM 2949 C CA . ASP A 1 387 ? 17.471 -20.047 -29.378 1.00 78.25 387 ASP A CA 1
ATOM 2950 C C . ASP A 1 387 ? 17.467 -19.610 -27.905 1.00 78.25 387 ASP A C 1
ATOM 2952 O O . ASP A 1 387 ? 18.208 -18.724 -27.465 1.00 78.25 387 ASP A O 1
ATOM 2956 N N . LEU A 1 388 ? 16.617 -20.266 -27.115 1.00 80.12 388 LEU A N 1
ATOM 2957 C CA . LEU A 1 388 ? 16.564 -20.058 -25.671 1.00 80.12 388 LEU A CA 1
ATOM 2958 C C . LEU A 1 388 ? 17.749 -20.700 -24.936 1.00 80.12 388 LEU A C 1
ATOM 2960 O O . LEU A 1 388 ? 18.003 -20.312 -23.798 1.00 80.12 388 LEU A O 1
ATOM 2964 N N . SER A 1 389 ? 18.505 -21.599 -25.573 1.00 78.38 389 SER A N 1
ATOM 2965 C CA . SER A 1 389 ? 19.675 -22.255 -24.976 1.00 78.38 389 SER A CA 1
ATOM 2966 C C . SER A 1 389 ? 20.955 -21.419 -25.050 1.00 78.38 389 SER A C 1
ATOM 2968 O O . SER A 1 389 ? 21.839 -21.595 -24.217 1.00 78.38 389 SER A O 1
ATOM 2970 N N . ALA A 1 390 ? 21.048 -20.477 -25.994 1.00 75.06 390 ALA A N 1
ATOM 2971 C CA . ALA A 1 390 ? 22.193 -19.576 -26.101 1.00 75.06 390 ALA A CA 1
ATOM 2972 C C . ALA A 1 390 ? 22.237 -18.560 -24.947 1.00 75.06 390 ALA A C 1
ATOM 2974 O O . ALA A 1 390 ? 21.264 -17.848 -24.712 1.00 75.06 390 ALA A O 1
ATOM 2975 N N . ASP A 1 391 ? 23.366 -18.422 -24.255 1.00 72.06 391 ASP A N 1
ATOM 2976 C CA . ASP A 1 391 ? 23.543 -17.368 -23.247 1.00 72.06 391 ASP A CA 1
ATOM 2977 C C . ASP A 1 391 ? 23.452 -15.954 -23.847 1.00 72.06 391 ASP A C 1
ATOM 2979 O O . ASP A 1 391 ? 23.496 -15.751 -25.063 1.00 72.06 391 ASP A O 1
ATOM 2983 N N . ALA A 1 392 ? 23.361 -14.941 -22.982 1.00 71.69 392 ALA A N 1
ATOM 2984 C CA . ALA A 1 392 ? 23.379 -13.528 -23.363 1.00 71.69 392 ALA A CA 1
ATOM 2985 C C . ALA A 1 392 ? 24.783 -13.059 -23.820 1.00 71.69 392 ALA A C 1
ATOM 2987 O O . ALA A 1 392 ? 25.358 -12.137 -23.243 1.00 71.69 392 ALA A O 1
ATOM 2988 N N . ALA A 1 393 ? 25.363 -13.705 -24.838 1.00 60.16 393 ALA A N 1
ATOM 2989 C CA . ALA A 1 393 ? 26.716 -13.427 -25.333 1.00 60.16 393 ALA A CA 1
ATOM 2990 C C . ALA A 1 393 ? 26.877 -11.982 -25.847 1.00 60.16 393 ALA A C 1
ATOM 2992 O O . ALA A 1 393 ? 27.949 -11.391 -25.731 1.00 60.16 393 ALA A O 1
ATOM 2993 N N . SER A 1 394 ? 25.792 -11.388 -26.345 1.00 70.88 394 SER A N 1
ATOM 2994 C CA . SER A 1 394 ? 25.631 -9.949 -26.524 1.00 70.88 394 SER A CA 1
ATOM 2995 C C . SER A 1 394 ? 24.195 -9.569 -26.187 1.00 70.88 394 SER A C 1
ATOM 2997 O O . SER A 1 394 ? 23.262 -10.353 -26.364 1.00 70.88 394 SER A O 1
ATOM 2999 N N . CYS A 1 395 ? 24.009 -8.373 -25.640 1.00 77.06 395 CYS A N 1
ATOM 3000 C CA . CYS A 1 395 ? 22.677 -7.905 -25.303 1.00 77.06 395 CYS A CA 1
ATOM 3001 C C . CYS A 1 395 ? 21.895 -7.686 -26.586 1.00 77.06 395 CYS A C 1
ATOM 3003 O O . CYS A 1 395 ? 22.270 -6.827 -27.391 1.00 77.06 395 CYS A O 1
ATOM 3005 N N . ALA A 1 396 ? 20.830 -8.472 -26.756 1.00 71.12 396 ALA A N 1
ATOM 3006 C CA . ALA A 1 396 ? 19.963 -8.369 -27.914 1.00 71.12 396 ALA A CA 1
ATOM 3007 C C . ALA A 1 396 ? 19.538 -6.909 -28.120 1.00 71.12 396 ALA A C 1
ATOM 3009 O O . ALA A 1 396 ? 19.395 -6.146 -27.161 1.00 71.12 396 ALA A O 1
ATOM 3010 N N . GLN A 1 397 ? 19.407 -6.514 -29.378 1.00 71.81 397 GLN A N 1
ATOM 3011 C CA . GLN A 1 397 ? 18.858 -5.222 -29.757 1.00 71.81 397 GLN A CA 1
ATOM 3012 C C . GLN A 1 397 ? 17.530 -5.483 -30.448 1.00 71.81 397 GLN A C 1
ATOM 3014 O O . GLN A 1 397 ? 17.414 -6.422 -31.237 1.00 71.81 397 GLN A O 1
ATOM 3019 N N . GLU A 1 398 ? 16.542 -4.663 -30.124 1.00 72.94 398 GLU A N 1
ATOM 3020 C CA . GLU A 1 398 ? 15.263 -4.657 -30.817 1.00 72.94 398 GLU A CA 1
ATOM 3021 C C . GLU A 1 398 ? 15.482 -4.231 -32.275 1.00 72.94 398 GLU A C 1
ATOM 3023 O O . GLU A 1 398 ? 16.100 -3.196 -32.541 1.00 72.94 398 GLU A O 1
ATOM 3028 N N . THR A 1 399 ? 15.008 -5.026 -33.232 1.00 74.38 399 THR A N 1
ATOM 3029 C CA . THR A 1 399 ? 14.966 -4.599 -34.641 1.00 74.38 399 THR A CA 1
ATOM 3030 C C . THR A 1 399 ? 13.816 -3.620 -34.869 1.00 74.38 399 THR A C 1
ATOM 3032 O O . THR A 1 399 ? 12.844 -3.602 -34.114 1.00 74.38 399 THR A O 1
ATOM 3035 N N . ALA A 1 400 ? 13.889 -2.814 -35.932 1.00 75.44 400 ALA A N 1
ATOM 3036 C CA . ALA A 1 400 ? 12.807 -1.891 -36.273 1.00 75.44 400 ALA A CA 1
ATOM 3037 C C . ALA A 1 400 ? 11.482 -2.634 -36.525 1.00 75.44 400 ALA A C 1
ATOM 3039 O O . ALA A 1 400 ? 10.423 -2.149 -36.136 1.00 75.44 400 ALA A O 1
ATOM 3040 N N . GLU A 1 401 ? 11.540 -3.829 -37.113 1.00 71.19 401 GLU A N 1
ATOM 3041 C CA . GLU A 1 401 ? 10.384 -4.690 -37.359 1.00 71.19 401 GLU A CA 1
ATOM 3042 C C . GLU A 1 401 ? 9.787 -5.254 -36.061 1.00 71.19 401 GLU A C 1
ATOM 3044 O O . GLU A 1 401 ? 8.567 -5.288 -35.902 1.00 71.19 401 GLU A O 1
ATOM 3049 N N . GLN A 1 402 ? 10.626 -5.670 -35.108 1.00 70.69 402 GLN A N 1
ATOM 3050 C CA . GLN A 1 402 ? 10.167 -6.129 -33.790 1.00 70.69 402 GLN A CA 1
ATOM 3051 C C . GLN A 1 402 ? 9.516 -4.997 -32.999 1.00 70.69 402 GLN A C 1
ATOM 3053 O O . GLN A 1 402 ? 8.432 -5.189 -32.453 1.00 70.69 402 GLN A O 1
ATOM 3058 N N . LYS A 1 403 ? 10.120 -3.806 -33.043 1.00 69.25 403 LYS A N 1
ATOM 3059 C CA . LYS A 1 403 ? 9.559 -2.598 -32.443 1.00 69.25 403 LYS A CA 1
ATOM 3060 C C . LYS A 1 403 ? 8.217 -2.216 -33.064 1.00 69.25 403 LYS A C 1
ATOM 3062 O O . LYS A 1 403 ? 7.279 -1.880 -32.354 1.00 69.25 403 LYS A O 1
ATOM 3067 N N . ALA A 1 404 ? 8.115 -2.275 -34.393 1.00 65.38 404 ALA A N 1
ATOM 3068 C CA . ALA A 1 404 ? 6.898 -1.910 -35.117 1.00 65.38 404 ALA A CA 1
ATOM 3069 C C . ALA A 1 404 ? 5.757 -2.926 -34.946 1.00 65.38 404 ALA A C 1
ATOM 3071 O O . ALA A 1 404 ? 4.596 -2.546 -35.035 1.00 65.38 404 ALA A O 1
ATOM 3072 N N . SER A 1 405 ? 6.074 -4.204 -34.722 1.00 63.66 405 SER A N 1
ATOM 3073 C CA . SER A 1 405 ? 5.073 -5.267 -34.544 1.00 63.66 405 SER A CA 1
ATOM 3074 C C . SER A 1 405 ? 4.610 -5.451 -33.100 1.00 63.66 405 SER A C 1
ATOM 3076 O O . SER A 1 405 ? 3.680 -6.217 -32.868 1.00 63.66 405 SER A O 1
ATOM 3078 N N . GLY A 1 406 ? 5.287 -4.840 -32.120 1.00 62.03 406 GLY A N 1
ATOM 3079 C CA . GLY A 1 406 ? 5.045 -5.110 -30.698 1.00 62.03 406 GLY A CA 1
ATOM 3080 C C . GLY A 1 406 ? 5.340 -6.561 -30.286 1.00 62.03 406 GLY A C 1
ATOM 3081 O O . GLY A 1 406 ? 5.014 -6.969 -29.173 1.00 62.03 406 GLY A O 1
ATOM 3082 N N . ALA A 1 407 ? 5.963 -7.358 -31.165 1.00 58.97 407 ALA A N 1
ATOM 3083 C CA . ALA A 1 407 ? 6.270 -8.768 -30.926 1.00 58.97 407 ALA A CA 1
ATOM 3084 C C . ALA A 1 407 ? 7.397 -8.965 -29.897 1.00 58.97 407 ALA A C 1
ATOM 3086 O O . ALA A 1 407 ? 7.615 -10.076 -29.411 1.00 58.97 407 ALA A O 1
ATOM 3087 N N . LEU A 1 408 ? 8.124 -7.891 -29.582 1.00 65.00 408 LEU A N 1
ATOM 3088 C CA . LEU A 1 408 ? 9.180 -7.846 -28.587 1.00 65.00 408 LEU A CA 1
ATOM 3089 C C . LEU A 1 408 ? 9.005 -6.578 -27.748 1.00 65.00 408 LEU A C 1
ATOM 3091 O O . LEU A 1 408 ? 8.853 -5.497 -28.300 1.00 65.00 408 LEU A O 1
ATOM 3095 N N . PHE A 1 409 ? 9.059 -6.700 -26.422 1.00 72.38 409 PHE A N 1
ATOM 3096 C CA . PHE A 1 409 ? 9.208 -5.533 -25.553 1.00 72.38 409 PHE A CA 1
ATOM 3097 C C . PHE A 1 409 ? 10.693 -5.222 -25.414 1.00 72.38 409 PHE A C 1
ATOM 3099 O O . PHE A 1 409 ? 11.427 -6.000 -24.793 1.00 72.38 409 PHE A O 1
ATOM 3106 N N . GLY A 1 410 ? 11.153 -4.117 -26.007 1.00 80.25 410 GLY A N 1
ATOM 3107 C CA . GLY A 1 410 ? 12.559 -3.720 -25.988 1.00 80.25 410 GLY A CA 1
ATOM 3108 C C . GLY A 1 410 ? 13.459 -4.839 -26.518 1.00 80.25 410 GLY A C 1
ATOM 3109 O O . GLY A 1 410 ? 13.229 -5.382 -27.590 1.00 80.25 410 GLY A O 1
ATOM 3110 N N . ASN A 1 411 ? 14.478 -5.246 -25.757 1.00 85.12 411 ASN A N 1
ATOM 3111 C CA . ASN A 1 411 ? 15.357 -6.351 -26.164 1.00 85.12 411 ASN A CA 1
ATOM 3112 C C . ASN A 1 411 ? 14.866 -7.761 -25.779 1.00 85.12 411 ASN A C 1
ATOM 3114 O O . ASN A 1 411 ? 15.604 -8.734 -25.963 1.00 85.12 411 ASN A O 1
ATOM 3118 N N . GLY A 1 412 ? 13.658 -7.880 -25.221 1.00 85.62 412 GLY A N 1
ATOM 3119 C CA . GLY A 1 412 ? 13.080 -9.149 -24.780 1.00 85.62 412 GLY A CA 1
ATOM 3120 C C . GLY A 1 412 ? 13.678 -9.731 -23.500 1.00 85.62 412 GLY A C 1
ATOM 3121 O O . GLY A 1 412 ? 13.467 -10.916 -23.246 1.00 85.62 412 GLY A O 1
ATOM 3122 N N . SER A 1 413 ? 14.447 -8.954 -22.730 1.00 90.25 413 SER A N 1
ATOM 3123 C CA . SER A 1 413 ? 14.989 -9.386 -21.437 1.00 90.25 413 SER A CA 1
ATOM 3124 C C . SER A 1 413 ? 14.058 -9.077 -20.276 1.00 90.25 413 SER A C 1
ATOM 3126 O O . SER A 1 413 ? 13.055 -8.390 -20.423 1.00 90.25 413 SER A O 1
ATOM 3128 N N . CYS A 1 414 ? 14.398 -9.552 -19.079 1.00 92.75 414 CYS A N 1
ATOM 3129 C CA . CYS A 1 414 ? 13.639 -9.208 -17.881 1.00 92.75 414 CYS A CA 1
ATOM 3130 C C . CYS A 1 414 ? 13.591 -7.682 -17.681 1.00 92.75 414 CYS A C 1
ATOM 3132 O O . CYS A 1 414 ? 12.546 -7.125 -17.345 1.00 92.75 414 CYS A O 1
ATOM 3134 N N . SER A 1 415 ? 14.709 -6.995 -17.947 1.00 91.81 415 SER A N 1
ATOM 3135 C CA . SER A 1 415 ? 14.815 -5.544 -17.766 1.00 91.81 415 SER A CA 1
ATOM 3136 C C . SER A 1 415 ? 13.959 -4.718 -18.727 1.00 91.81 415 SER A C 1
ATOM 3138 O O . SER A 1 415 ? 13.663 -3.567 -18.414 1.00 91.81 415 SER A O 1
ATOM 3140 N N . SER A 1 416 ? 13.535 -5.277 -19.868 1.00 87.69 416 SER A N 1
ATOM 3141 C CA . SER A 1 416 ? 12.697 -4.533 -20.815 1.00 87.69 416 SER A CA 1
ATOM 3142 C C . SER A 1 416 ? 11.261 -4.339 -20.327 1.00 87.69 416 SER A C 1
ATOM 3144 O O . SER A 1 416 ? 10.594 -3.428 -20.803 1.00 87.69 416 SER A O 1
ATOM 3146 N N . CYS A 1 417 ? 10.821 -5.128 -19.339 1.00 88.25 417 CYS A N 1
ATOM 3147 C CA . CYS A 1 417 ? 9.553 -4.928 -18.633 1.00 88.25 417 CYS A CA 1
ATOM 3148 C C . CYS A 1 417 ? 9.765 -4.454 -17.184 1.00 88.25 417 CYS A C 1
ATOM 3150 O O . CYS A 1 417 ? 9.110 -3.522 -16.728 1.00 88.25 417 CYS A O 1
ATOM 3152 N N . HIS A 1 418 ? 10.686 -5.075 -16.439 1.00 91.69 418 HIS A N 1
ATOM 3153 C CA . HIS A 1 418 ? 10.824 -4.855 -14.992 1.00 91.69 418 HIS A CA 1
ATOM 3154 C C . HIS A 1 418 ? 11.714 -3.663 -14.605 1.00 91.69 418 HIS A C 1
ATOM 3156 O O . HIS A 1 418 ? 11.733 -3.280 -13.438 1.00 91.69 418 HIS A O 1
ATOM 3162 N N . GLY A 1 419 ? 12.415 -3.057 -15.567 1.00 90.56 419 GLY A N 1
ATOM 3163 C CA . GLY A 1 419 ? 13.347 -1.957 -15.328 1.00 90.56 419 GLY A CA 1
ATOM 3164 C C . GLY A 1 419 ? 14.807 -2.406 -15.270 1.00 90.56 419 GLY A C 1
ATOM 3165 O O . GLY A 1 419 ? 15.133 -3.592 -15.206 1.00 90.56 419 GLY A O 1
ATOM 3166 N N . VAL A 1 420 ? 15.715 -1.435 -15.328 1.00 91.94 420 VAL A N 1
ATOM 3167 C CA . VAL A 1 420 ? 17.166 -1.659 -15.268 1.00 91.94 420 VAL A CA 1
ATOM 3168 C C . VAL A 1 420 ? 17.626 -1.497 -13.826 1.00 91.94 420 VAL A C 1
ATOM 3170 O O . VAL A 1 420 ? 17.488 -0.412 -13.277 1.00 91.94 420 VAL A O 1
ATOM 3173 N N . TYR A 1 421 ? 18.197 -2.537 -13.218 1.00 91.25 421 TYR A N 1
ATOM 3174 C CA . TYR A 1 421 ? 18.618 -2.502 -11.807 1.00 91.25 421 TYR A CA 1
ATOM 3175 C C . TYR A 1 421 ? 20.113 -2.263 -11.607 1.00 91.25 421 TYR A C 1
ATOM 3177 O O . TYR A 1 421 ? 20.526 -1.869 -10.520 1.00 91.25 421 TYR A O 1
ATOM 3185 N N . SER A 1 422 ? 20.930 -2.501 -12.635 1.00 89.56 422 SER A N 1
ATOM 3186 C CA . SER A 1 422 ? 22.381 -2.383 -12.520 1.00 89.56 422 SER A CA 1
ATOM 3187 C C . SER A 1 422 ? 22.911 -1.095 -13.161 1.00 89.56 422 SER A C 1
ATOM 3189 O O . SER A 1 422 ? 22.598 -0.818 -14.327 1.00 89.56 422 SER A O 1
ATOM 3191 N N . PRO A 1 423 ? 23.790 -0.345 -12.461 1.00 89.56 423 PRO A N 1
ATOM 3192 C CA . PRO A 1 423 ? 24.478 0.819 -13.019 1.00 89.56 423 PRO A CA 1
ATOM 3193 C C . PRO A 1 423 ? 25.251 0.526 -14.310 1.00 89.56 423 PRO A C 1
ATOM 3195 O O . PRO A 1 423 ? 25.402 1.413 -15.149 1.00 89.56 423 PRO A O 1
ATOM 3198 N N . THR A 1 424 ? 25.689 -0.721 -14.516 1.00 90.12 424 THR A N 1
ATOM 3199 C CA . THR A 1 424 ? 26.363 -1.171 -15.746 1.00 90.12 424 THR A CA 1
ATOM 3200 C C . THR A 1 424 ? 25.515 -0.924 -16.997 1.00 90.12 424 THR A C 1
ATOM 3202 O O . THR A 1 424 ? 26.052 -0.681 -18.077 1.00 90.12 424 THR A O 1
ATOM 3205 N N . TYR A 1 425 ? 24.188 -0.959 -16.860 1.00 90.44 425 TYR A N 1
ATOM 3206 C CA . TYR A 1 425 ? 23.238 -0.816 -17.963 1.00 90.44 425 TYR A CA 1
ATOM 3207 C C . TYR A 1 425 ? 22.495 0.526 -17.948 1.00 90.44 425 TYR A C 1
ATOM 3209 O O . TYR A 1 425 ? 21.555 0.701 -18.723 1.00 90.44 425 TYR A O 1
ATOM 3217 N N . ALA A 1 426 ? 22.924 1.488 -17.123 1.00 90.88 426 ALA A N 1
ATOM 3218 C CA . ALA A 1 426 ? 22.268 2.788 -16.972 1.00 90.88 426 ALA A CA 1
ATOM 3219 C C . ALA A 1 426 ? 22.156 3.580 -18.286 1.00 90.88 426 ALA A C 1
ATOM 3221 O O . ALA A 1 426 ? 21.214 4.339 -18.467 1.00 90.88 426 ALA A O 1
ATOM 3222 N N . SER A 1 427 ? 23.064 3.355 -19.242 1.00 90.44 427 SER A N 1
ATOM 3223 C CA . SER A 1 427 ? 23.021 3.972 -20.577 1.00 90.44 427 SER A CA 1
ATOM 3224 C C . SER A 1 427 ? 21.811 3.568 -21.429 1.00 90.44 427 SER A C 1
ATOM 3226 O O . SER A 1 427 ? 21.611 4.129 -22.504 1.00 90.44 427 SER A O 1
ATOM 3228 N N . ARG A 1 428 ? 21.015 2.590 -20.982 1.00 86.81 428 ARG A N 1
ATOM 3229 C CA . ARG A 1 428 ? 19.746 2.191 -21.613 1.00 86.81 428 ARG A CA 1
ATOM 3230 C C . ARG A 1 428 ? 18.543 2.966 -21.101 1.00 86.81 428 ARG A C 1
ATOM 3232 O O . ARG A 1 428 ? 17.450 2.797 -21.632 1.00 86.81 428 ARG A O 1
ATOM 3239 N N . LEU A 1 429 ? 18.730 3.749 -20.049 1.00 89.31 429 LEU A N 1
ATOM 3240 C CA . LEU A 1 429 ? 17.698 4.594 -19.485 1.00 89.31 429 LEU A CA 1
ATOM 3241 C C . LEU A 1 429 ? 17.822 6.003 -20.079 1.00 89.31 429 LEU A C 1
ATOM 3243 O O . LEU A 1 429 ? 18.937 6.434 -20.386 1.00 89.31 429 LEU A O 1
ATOM 3247 N N . PRO A 1 430 ? 16.709 6.744 -20.215 1.00 88.31 430 PRO A N 1
ATOM 3248 C CA . PRO A 1 430 ? 16.758 8.159 -20.582 1.00 88.31 430 PRO A CA 1
ATOM 3249 C C . PRO A 1 430 ? 17.552 8.999 -19.578 1.00 88.31 430 PRO A C 1
ATOM 3251 O O . PRO A 1 430 ? 18.198 9.966 -19.968 1.00 88.31 430 PRO A O 1
ATOM 3254 N N . ASP A 1 431 ? 17.510 8.610 -18.302 1.00 90.06 431 ASP A N 1
ATOM 3255 C CA . ASP A 1 431 ? 18.277 9.221 -17.225 1.00 90.06 431 ASP A CA 1
ATOM 3256 C C . ASP A 1 431 ? 18.827 8.128 -16.280 1.00 90.06 431 ASP A C 1
ATOM 3258 O O . ASP A 1 431 ? 18.071 7.229 -15.891 1.00 90.06 431 ASP A O 1
ATOM 3262 N N . PRO A 1 432 ? 20.119 8.162 -15.892 1.00 89.50 432 PRO A N 1
ATOM 3263 C CA . PRO A 1 432 ? 20.704 7.186 -14.967 1.00 89.50 432 PRO A CA 1
ATOM 3264 C C . PRO A 1 432 ? 20.034 7.120 -13.589 1.00 89.50 432 PRO A C 1
ATOM 3266 O O . PRO A 1 432 ? 20.149 6.097 -12.917 1.00 89.50 432 PRO A O 1
ATOM 3269 N N . SER A 1 433 ? 19.335 8.171 -13.153 1.00 87.31 433 SER A N 1
ATOM 3270 C CA . SER A 1 433 ? 18.557 8.156 -11.907 1.00 87.31 433 SER A CA 1
ATOM 3271 C C . SER A 1 433 ? 17.399 7.156 -11.947 1.00 87.31 433 SER A C 1
ATOM 3273 O O . SER A 1 433 ? 16.971 6.692 -10.895 1.00 87.31 433 SER A O 1
ATOM 3275 N N . MET A 1 434 ? 16.939 6.750 -13.138 1.00 90.12 434 MET A N 1
ATOM 3276 C CA . MET A 1 434 ? 15.845 5.789 -13.312 1.00 90.12 434 MET A CA 1
ATOM 3277 C C . MET A 1 434 ? 16.234 4.330 -13.017 1.00 90.12 434 MET A C 1
ATOM 3279 O O . MET A 1 434 ? 15.427 3.429 -13.256 1.00 90.12 434 MET A O 1
ATOM 3283 N N . ILE A 1 435 ? 17.450 4.051 -12.533 1.00 90.88 435 ILE A N 1
ATOM 3284 C CA . ILE A 1 435 ? 17.822 2.695 -12.112 1.00 90.88 435 ILE A CA 1
ATOM 3285 C C . ILE A 1 435 ? 16.809 2.204 -11.068 1.00 90.88 435 ILE A C 1
ATOM 3287 O O . ILE A 1 435 ? 16.606 2.815 -10.025 1.00 90.88 435 ILE A O 1
ATOM 3291 N N . GLY A 1 436 ? 16.170 1.081 -11.372 1.00 88.50 436 GLY A N 1
ATOM 3292 C CA . GLY A 1 436 ? 15.137 0.447 -10.565 1.00 88.50 436 GLY A CA 1
ATOM 3293 C C . GLY A 1 436 ? 13.705 0.869 -10.867 1.00 88.50 436 GLY A C 1
ATOM 3294 O O . GLY A 1 436 ? 12.790 0.192 -10.400 1.00 88.50 436 GLY A O 1
ATOM 3295 N N . VAL A 1 437 ? 13.484 1.907 -11.679 1.00 91.12 437 VAL A N 1
ATOM 3296 C CA . VAL A 1 437 ? 12.133 2.352 -12.044 1.00 91.12 437 VAL A CA 1
ATOM 3297 C C . VAL A 1 437 ? 11.455 1.330 -12.963 1.00 91.12 437 VAL A C 1
ATOM 3299 O O . VAL A 1 437 ? 11.955 1.003 -14.041 1.00 91.12 437 VAL A O 1
ATOM 3302 N N . ALA A 1 438 ? 10.277 0.858 -12.552 1.00 88.62 438 ALA A N 1
ATOM 3303 C CA . ALA A 1 438 ? 9.434 -0.068 -13.305 1.00 88.62 438 ALA A CA 1
ATOM 3304 C C . ALA A 1 438 ? 8.325 0.700 -14.047 1.00 88.62 438 ALA A C 1
ATOM 3306 O O . ALA A 1 438 ? 7.213 0.866 -13.546 1.00 88.62 438 ALA A O 1
ATOM 3307 N N . GLY A 1 439 ? 8.654 1.198 -15.241 1.00 87.19 439 GLY A N 1
ATOM 3308 C CA . GLY A 1 439 ? 7.798 2.079 -16.048 1.00 87.19 439 GLY A CA 1
ATOM 3309 C C . GLY A 1 439 ? 6.957 1.391 -17.134 1.00 87.19 439 GLY A C 1
ATOM 3310 O O . GLY A 1 439 ? 6.538 2.056 -18.081 1.00 87.19 439 GLY A O 1
ATOM 3311 N N . TRP A 1 440 ? 6.678 0.089 -17.032 1.00 85.56 440 TRP A N 1
ATOM 3312 C CA . TRP A 1 440 ? 5.958 -0.653 -18.077 1.00 85.56 440 TRP A CA 1
ATOM 3313 C C . TRP A 1 440 ? 4.683 -1.329 -17.567 1.00 85.56 440 TRP A C 1
ATOM 3315 O O . TRP A 1 440 ? 4.714 -2.094 -16.607 1.00 85.56 440 TRP A O 1
ATOM 3325 N N . ILE A 1 441 ? 3.571 -1.079 -18.260 1.00 83.75 441 ILE A N 1
ATOM 3326 C CA . ILE A 1 441 ? 2.366 -1.916 -18.235 1.00 83.75 441 ILE A CA 1
ATOM 3327 C C . ILE A 1 441 ? 2.492 -2.895 -19.402 1.00 83.75 441 ILE A C 1
ATOM 3329 O O . ILE A 1 441 ? 2.527 -2.475 -20.562 1.00 83.75 441 ILE A O 1
ATOM 3333 N N . VAL A 1 442 ? 2.593 -4.189 -19.095 1.00 83.75 442 VAL A N 1
ATOM 3334 C CA . VAL A 1 442 ? 2.676 -5.251 -20.105 1.00 83.75 442 VAL A CA 1
ATOM 3335 C C . VAL A 1 442 ? 1.255 -5.617 -20.552 1.00 83.75 442 VAL A C 1
ATOM 3337 O O . VAL A 1 442 ? 0.420 -5.892 -19.689 1.00 83.75 442 VAL A O 1
ATOM 3340 N N . PRO A 1 443 ? 0.947 -5.650 -21.862 1.00 79.69 443 PRO A N 1
ATOM 3341 C CA . PRO A 1 443 ? -0.384 -5.999 -22.338 1.00 79.69 443 PRO A CA 1
ATOM 3342 C C . PRO A 1 443 ? -0.820 -7.391 -21.883 1.00 79.69 443 PRO A C 1
ATOM 3344 O O . PRO A 1 443 ? -0.031 -8.339 -21.895 1.00 79.69 443 PRO A O 1
ATOM 3347 N N . ARG A 1 444 ? -2.107 -7.523 -21.555 1.00 80.94 444 ARG A N 1
ATOM 3348 C CA . ARG A 1 444 ? -2.779 -8.751 -21.113 1.00 80.94 444 ARG A CA 1
ATOM 3349 C C . ARG A 1 444 ? -2.446 -9.940 -22.007 1.00 80.94 444 ARG A C 1
ATOM 3351 O O . ARG A 1 444 ? -2.062 -10.991 -21.508 1.00 80.94 444 ARG A O 1
ATOM 3358 N N . ASP A 1 445 ? -2.539 -9.762 -23.321 1.00 79.94 445 ASP A N 1
ATOM 3359 C CA . ASP A 1 445 ? -2.370 -10.861 -24.278 1.00 79.94 445 ASP A CA 1
ATOM 3360 C C . ASP A 1 445 ? -0.894 -11.284 -24.430 1.00 79.94 445 ASP A C 1
ATOM 3362 O O . ASP A 1 445 ? -0.605 -12.384 -24.906 1.00 79.94 445 ASP A O 1
ATOM 3366 N N . PHE A 1 446 ? 0.040 -10.447 -23.962 1.00 81.19 446 PHE A N 1
ATOM 3367 C CA . PHE A 1 446 ? 1.465 -10.760 -23.878 1.00 81.19 446 PHE A CA 1
ATOM 3368 C C . PHE A 1 446 ? 1.821 -11.427 -22.540 1.00 81.19 446 PHE A C 1
ATOM 3370 O O . PHE A 1 446 ? 2.444 -12.490 -22.528 1.00 81.19 446 PHE A O 1
ATOM 3377 N N . VAL A 1 447 ? 1.398 -10.839 -21.411 1.00 87.06 447 VAL A N 1
ATOM 3378 C CA . VAL A 1 447 ? 1.707 -11.348 -20.060 1.00 87.06 447 VAL A CA 1
ATOM 3379 C C . VAL A 1 447 ? 0.944 -12.635 -19.729 1.00 87.06 447 VAL A C 1
ATOM 3381 O O . VAL A 1 447 ? 1.504 -13.538 -19.113 1.00 87.06 447 VAL A O 1
ATOM 3384 N N . ARG A 1 448 ? -0.308 -12.750 -20.192 1.00 88.69 448 ARG A N 1
ATOM 3385 C CA . ARG A 1 448 ? -1.191 -13.926 -20.075 1.00 88.69 448 ARG A CA 1
ATOM 3386 C C . ARG A 1 448 ? -1.342 -14.477 -18.651 1.00 88.69 448 ARG A C 1
ATOM 3388 O O . ARG A 1 448 ? -1.515 -15.681 -18.467 1.00 88.69 448 ARG A O 1
ATOM 3395 N N . THR A 1 449 ? -1.273 -13.604 -17.650 1.00 91.12 449 THR A N 1
ATOM 3396 C CA . THR A 1 449 ? -1.748 -13.895 -16.290 1.00 91.12 449 THR A CA 1
ATOM 3397 C C . THR A 1 449 ? -3.276 -13.931 -16.258 1.00 91.12 449 THR A C 1
ATOM 3399 O O . THR A 1 449 ? -3.922 -13.630 -17.264 1.00 91.12 449 THR A O 1
ATOM 3402 N N . ASP A 1 450 ? -3.857 -14.297 -15.111 1.00 90.31 450 ASP A N 1
ATOM 3403 C CA . ASP A 1 450 ? -5.311 -14.258 -14.925 1.00 90.31 450 ASP A CA 1
ATOM 3404 C C . ASP A 1 450 ? -5.878 -12.880 -15.337 1.00 90.31 450 ASP A C 1
ATOM 3406 O O . ASP A 1 450 ? -5.361 -11.849 -14.885 1.00 90.31 450 ASP A O 1
ATOM 3410 N N . PRO A 1 451 ? -6.882 -12.833 -16.233 1.00 85.19 451 PRO A N 1
ATOM 3411 C CA . PRO A 1 451 ? -7.371 -11.579 -16.785 1.00 85.19 451 PRO A CA 1
ATOM 3412 C C . PRO A 1 451 ? -8.427 -10.894 -15.907 1.00 85.19 451 PRO A C 1
ATOM 3414 O O . PRO A 1 451 ? -8.776 -9.752 -16.201 1.00 85.19 451 PRO A O 1
ATOM 3417 N N . GLY A 1 452 ? -8.928 -11.528 -14.837 1.00 85.38 452 GLY A N 1
ATOM 3418 C CA . GLY A 1 452 ? -10.066 -11.037 -14.048 1.00 85.38 452 GLY A CA 1
ATOM 3419 C C . GLY A 1 452 ? -9.902 -9.585 -13.602 1.00 85.38 452 GLY A C 1
ATOM 3420 O O . GLY A 1 452 ? -10.788 -8.756 -13.818 1.00 85.38 452 GLY A O 1
ATOM 3421 N N . ARG A 1 453 ? -8.709 -9.232 -13.107 1.00 85.69 453 ARG A N 1
ATOM 3422 C CA . ARG A 1 453 ? -8.395 -7.867 -12.671 1.00 85.69 453 ARG A CA 1
ATOM 3423 C C . ARG A 1 453 ? -8.515 -6.828 -13.789 1.00 85.69 453 ARG A C 1
ATOM 3425 O O . ARG A 1 453 ? -9.097 -5.761 -13.580 1.00 85.69 453 ARG A O 1
ATOM 3432 N N . VAL A 1 454 ? -7.917 -7.103 -14.944 1.00 81.31 454 VAL A N 1
ATOM 3433 C CA . VAL A 1 454 ? -7.870 -6.150 -16.063 1.00 81.31 454 VAL A CA 1
ATOM 3434 C C . VAL A 1 454 ? -9.195 -6.096 -16.821 1.00 81.31 454 VAL A C 1
ATOM 3436 O O . VAL A 1 454 ? -9.552 -5.036 -17.330 1.00 81.31 454 VAL A O 1
ATOM 3439 N N . ASP A 1 455 ? -9.947 -7.197 -16.846 1.00 80.62 455 ASP A N 1
ATOM 3440 C CA . ASP A 1 455 ? -11.259 -7.287 -17.492 1.00 80.62 455 ASP A CA 1
ATOM 3441 C C . ASP A 1 455 ? -12.359 -6.595 -16.671 1.00 80.62 455 ASP A C 1
ATOM 3443 O O . ASP A 1 455 ? -13.312 -6.060 -17.242 1.00 80.62 455 ASP A O 1
ATOM 3447 N N . ALA A 1 456 ? -12.215 -6.541 -15.343 1.00 79.12 456 ALA A N 1
ATOM 3448 C CA . ALA A 1 456 ? -13.107 -5.777 -14.470 1.00 79.12 456 ALA A CA 1
ATOM 3449 C C . ALA A 1 456 ? -12.999 -4.256 -14.676 1.00 79.12 456 ALA A C 1
ATOM 3451 O O . ALA A 1 456 ? -13.975 -3.534 -14.487 1.00 79.12 456 ALA A O 1
ATOM 3452 N N . LEU A 1 457 ? -11.845 -3.754 -15.131 1.00 76.00 457 LEU A N 1
ATOM 3453 C CA . LEU A 1 457 ? -11.621 -2.330 -15.409 1.00 76.00 457 LEU A CA 1
ATOM 3454 C C . LEU A 1 457 ? -12.186 -1.903 -16.765 1.00 76.00 457 LEU A C 1
ATOM 3456 O O . LEU A 1 457 ? -11.458 -1.451 -17.663 1.00 76.00 457 LEU A O 1
ATOM 3460 N N . SER A 1 458 ? -13.506 -2.017 -16.900 1.00 72.75 458 SER A N 1
ATOM 3461 C CA . SER A 1 458 ? -14.227 -1.548 -18.079 1.00 72.75 458 SER A CA 1
ATOM 3462 C C . SER A 1 458 ? -13.875 -0.089 -18.390 1.00 72.75 458 SER A C 1
ATOM 3464 O O . SER A 1 458 ? -13.478 0.702 -17.524 1.00 72.75 458 SER A O 1
ATOM 3466 N N . ARG A 1 459 ? -13.990 0.291 -19.665 1.00 72.56 459 ARG A N 1
ATOM 3467 C CA . ARG A 1 459 ? -13.767 1.683 -20.085 1.00 72.56 459 ARG A CA 1
ATOM 3468 C C . ARG A 1 459 ? -14.668 2.629 -19.293 1.00 72.56 459 ARG A C 1
ATOM 3470 O O . ARG A 1 459 ? -14.254 3.726 -18.939 1.00 72.56 459 ARG A O 1
ATOM 3477 N N . GLU A 1 460 ? -15.878 2.178 -19.017 1.00 72.56 460 GLU A N 1
ATOM 3478 C CA . GLU A 1 460 ? -16.933 2.885 -18.321 1.00 72.56 460 GLU A CA 1
ATOM 3479 C C . GLU A 1 460 ? -16.591 3.119 -16.848 1.00 72.56 460 GLU A C 1
ATOM 3481 O O . GLU A 1 460 ? -16.725 4.246 -16.375 1.00 72.56 460 GLU A O 1
ATOM 3486 N N . LEU A 1 461 ? -16.090 2.095 -16.147 1.00 75.00 461 LEU A N 1
ATOM 3487 C CA . LEU A 1 461 ? -15.633 2.221 -14.763 1.00 75.00 461 LEU A CA 1
ATOM 3488 C C . LEU A 1 461 ? -14.460 3.202 -14.665 1.00 75.00 461 LEU A C 1
ATOM 3490 O O . LEU A 1 461 ? -14.490 4.120 -13.848 1.00 75.00 461 LEU A O 1
ATOM 3494 N N . ARG A 1 462 ? -13.455 3.060 -15.540 1.00 77.56 462 ARG A N 1
ATOM 3495 C CA . ARG A 1 462 ? -12.287 3.959 -15.575 1.00 77.56 462 ARG A CA 1
ATOM 3496 C C . ARG A 1 462 ? -12.681 5.406 -15.858 1.00 77.56 462 ARG A C 1
ATOM 3498 O O . ARG A 1 462 ? -12.181 6.318 -15.204 1.00 77.56 462 ARG A O 1
ATOM 3505 N N . TRP A 1 463 ? -13.596 5.610 -16.807 1.00 74.56 463 TRP A N 1
ATOM 3506 C CA . TRP A 1 463 ? -14.125 6.932 -17.134 1.00 74.56 463 TRP A CA 1
ATOM 3507 C C . TRP A 1 463 ? -14.901 7.541 -15.967 1.00 74.56 463 TRP A C 1
ATOM 3509 O O . TRP A 1 463 ? -14.678 8.701 -15.626 1.00 74.56 463 TRP A O 1
ATOM 3519 N N . GLY A 1 464 ? -15.785 6.758 -15.339 1.00 75.50 464 GLY A N 1
ATOM 3520 C CA . GLY A 1 464 ? -16.554 7.176 -14.170 1.00 75.50 464 GLY A CA 1
ATOM 3521 C C . GLY A 1 464 ? -15.646 7.561 -13.007 1.00 75.50 464 GLY A C 1
ATOM 3522 O O . GLY A 1 464 ? -15.795 8.648 -12.454 1.00 75.50 464 GLY A O 1
ATOM 3523 N N . TRP A 1 465 ? -14.645 6.731 -12.702 1.00 81.25 465 TRP A N 1
ATOM 3524 C CA . TRP A 1 465 ? -13.651 7.023 -11.670 1.00 81.25 465 TRP A CA 1
ATOM 3525 C C . TRP A 1 465 ? -12.900 8.330 -11.944 1.00 81.25 465 TRP A C 1
ATOM 3527 O O . TRP A 1 465 ? -12.705 9.136 -11.038 1.00 81.25 465 TRP A O 1
ATOM 3537 N N . GLY A 1 466 ? -12.563 8.593 -13.210 1.00 80.38 466 GLY A N 1
ATOM 3538 C CA . GLY A 1 466 ? -11.930 9.838 -13.640 1.00 80.38 466 GLY A CA 1
ATOM 3539 C C . GLY A 1 466 ? -12.747 11.109 -13.378 1.00 80.38 466 GLY A C 1
ATOM 3540 O O . GLY A 1 466 ? -12.175 12.192 -13.392 1.00 80.38 466 GLY A O 1
ATOM 3541 N N . THR A 1 467 ? -14.048 11.001 -13.089 1.00 78.31 467 THR A N 1
ATOM 3542 C CA . THR A 1 467 ? -14.910 12.149 -12.741 1.00 78.31 467 THR A CA 1
ATOM 3543 C C . THR A 1 467 ? -15.064 12.374 -11.235 1.00 78.31 467 THR A C 1
ATOM 3545 O O . THR A 1 467 ? -15.753 13.308 -10.824 1.00 78.31 467 THR A O 1
ATOM 3548 N N . LEU A 1 468 ? -14.465 11.514 -10.408 1.00 82.19 468 LEU A N 1
ATOM 3549 C CA . LEU A 1 468 ? -14.592 11.560 -8.953 1.00 82.19 468 LEU A CA 1
ATOM 3550 C C . LEU A 1 468 ? -13.580 12.519 -8.325 1.00 82.19 468 LEU A C 1
ATOM 3552 O O . LEU A 1 468 ? -12.507 12.777 -8.875 1.00 82.19 468 LEU A O 1
ATOM 3556 N N . TRP A 1 469 ? -13.855 12.931 -7.087 1.00 86.62 469 TRP A N 1
ATOM 3557 C CA . TRP A 1 469 ? -12.881 13.622 -6.237 1.00 86.62 469 TRP A CA 1
ATOM 3558 C C . TRP A 1 469 ? -11.526 12.887 -6.151 1.00 86.62 469 TRP A C 1
ATOM 3560 O O . TRP A 1 469 ? -10.470 13.520 -6.182 1.00 86.62 469 TRP A O 1
ATOM 3570 N N . PHE A 1 470 ? -11.546 11.547 -6.150 1.00 88.50 470 PHE A N 1
ATOM 3571 C CA . PHE A 1 470 ? -10.357 10.682 -6.156 1.00 88.50 470 PHE A CA 1
ATOM 3572 C C . PHE A 1 470 ? -9.437 10.876 -7.373 1.00 88.50 470 PHE A C 1
ATOM 3574 O O . PHE A 1 470 ? -8.244 10.587 -7.291 1.00 88.50 470 PHE A O 1
ATOM 3581 N N . ALA A 1 471 ? -9.964 11.394 -8.482 1.00 86.25 471 ALA A N 1
ATOM 3582 C CA . ALA A 1 471 ? -9.212 11.709 -9.694 1.00 86.25 471 ALA A CA 1
ATOM 3583 C C . ALA A 1 471 ? -8.785 13.187 -9.786 1.00 86.25 471 ALA A C 1
ATOM 3585 O O . ALA A 1 471 ? -8.211 13.585 -10.803 1.00 86.25 471 ALA A O 1
ATOM 3586 N N . TYR A 1 472 ? -9.033 13.995 -8.745 1.00 85.88 472 TYR A N 1
ATOM 3587 C CA . TYR A 1 472 ? -8.865 15.458 -8.740 1.00 85.88 472 TYR A CA 1
ATOM 3588 C C . TYR A 1 472 ? -9.789 16.178 -9.736 1.00 85.88 472 TYR A C 1
ATOM 3590 O O . TYR A 1 472 ? -9.345 17.057 -10.477 1.00 85.88 472 TYR A O 1
ATOM 3598 N N . ALA A 1 473 ? -11.061 15.771 -9.795 1.00 79.75 473 ALA A N 1
ATOM 3599 C CA . ALA A 1 473 ? -12.069 16.384 -10.667 1.00 79.75 473 ALA A CA 1
ATOM 3600 C C . ALA A 1 473 ? -12.649 17.706 -10.125 1.00 79.75 473 ALA A C 1
ATOM 3602 O O . ALA A 1 473 ? -13.085 18.542 -10.897 1.00 79.75 473 ALA A O 1
ATOM 3603 N N . ASP A 1 474 ? -12.592 17.942 -8.815 1.00 74.19 474 ASP A N 1
ATOM 3604 C CA . ASP A 1 474 ? -12.954 19.220 -8.176 1.00 74.19 474 ASP A CA 1
ATOM 3605 C C . ASP A 1 474 ? -11.965 20.360 -8.484 1.00 74.19 474 ASP A C 1
ATOM 3607 O O . ASP A 1 474 ? -12.307 21.531 -8.340 1.00 74.19 474 ASP A O 1
ATOM 3611 N N . ASN A 1 475 ? -10.753 20.010 -8.924 1.00 57.16 475 ASN A N 1
ATOM 3612 C CA . ASN A 1 475 ? -9.693 20.938 -9.316 1.00 57.16 475 ASN A CA 1
ATOM 3613 C C . ASN A 1 475 ? -9.576 21.120 -10.842 1.00 57.16 475 ASN A C 1
ATOM 3615 O O . ASN A 1 475 ? -8.678 21.841 -11.293 1.00 57.16 475 ASN A O 1
ATOM 3619 N N . SER A 1 476 ? -10.424 20.475 -11.658 1.00 50.19 476 SER A N 1
ATOM 3620 C CA . SER A 1 476 ? -10.592 20.920 -13.046 1.00 50.19 476 SER A CA 1
ATOM 3621 C C . SER A 1 476 ? -11.333 22.256 -13.014 1.00 50.19 476 SER A C 1
ATOM 3623 O O . SER A 1 476 ? -12.102 22.514 -12.091 1.00 50.19 476 SER A O 1
ATOM 3625 N N . ALA A 1 477 ? -11.022 23.173 -13.931 1.00 42.25 477 ALA A N 1
ATOM 3626 C CA . ALA A 1 477 ? -11.637 24.496 -13.936 1.00 42.25 477 ALA A CA 1
ATOM 3627 C C . ALA A 1 477 ? -13.160 24.352 -14.072 1.00 42.25 477 ALA A C 1
ATOM 3629 O O . ALA A 1 477 ? -13.664 24.185 -15.177 1.00 42.25 477 ALA A O 1
ATOM 3630 N N . SER A 1 478 ? -13.873 24.398 -12.946 1.00 38.38 478 SER A N 1
ATOM 3631 C CA . SER A 1 478 ? -15.295 24.096 -12.891 1.00 38.38 478 SER A CA 1
ATOM 3632 C C . SER A 1 478 ? -16.064 25.048 -13.799 1.00 38.38 478 SER A C 1
ATOM 3634 O O . SER A 1 478 ? -16.087 26.269 -13.615 1.00 38.38 478 SER A O 1
ATOM 3636 N N . ASN A 1 479 ? -16.712 24.495 -14.818 1.00 35.59 479 ASN A N 1
ATOM 3637 C CA . ASN A 1 479 ? -17.742 25.231 -15.521 1.00 35.59 479 ASN A CA 1
ATOM 3638 C C . ASN A 1 479 ? -18.975 25.290 -14.614 1.00 35.59 479 ASN A C 1
ATOM 3640 O O . ASN A 1 479 ? -19.464 24.274 -14.128 1.00 35.59 479 ASN A O 1
ATOM 3644 N N . SER A 1 480 ? -19.525 26.493 -14.436 1.00 35.03 480 SER A N 1
ATOM 3645 C CA . SER A 1 480 ? -20.760 26.787 -13.675 1.00 35.03 480 SER A CA 1
ATOM 3646 C C . SER A 1 480 ? -22.019 25.985 -14.080 1.00 35.03 480 SER A C 1
ATOM 3648 O O . SER A 1 480 ? -23.090 26.184 -13.518 1.00 35.03 480 SER A O 1
ATOM 3650 N N . SER A 1 481 ? -21.915 25.088 -15.063 1.00 39.56 481 SER A N 1
ATOM 3651 C CA . SER A 1 481 ? -22.945 24.128 -15.463 1.00 39.56 481 SER A CA 1
ATOM 3652 C C . SER A 1 481 ? -23.007 22.866 -14.591 1.00 39.56 481 SER A C 1
ATOM 3654 O O . SER A 1 481 ? -24.018 22.168 -14.651 1.00 39.56 481 SER A O 1
ATOM 3656 N N . ASP A 1 482 ? -21.982 22.571 -13.784 1.00 39.06 482 ASP A N 1
ATOM 3657 C CA . ASP A 1 482 ? -21.917 21.330 -12.994 1.00 39.06 482 ASP A CA 1
ATOM 3658 C C . ASP A 1 482 ? -22.790 21.357 -11.725 1.00 39.06 482 ASP A C 1
ATOM 3660 O O . ASP A 1 482 ? -23.305 20.317 -11.316 1.00 39.06 482 ASP A O 1
ATOM 3664 N N . GLU A 1 483 ? -23.084 22.536 -11.160 1.00 37.06 483 GLU A N 1
ATOM 3665 C CA . GLU A 1 483 ? -24.015 22.664 -10.020 1.00 37.06 483 GLU A CA 1
ATOM 3666 C C . GLU A 1 483 ? -25.460 22.274 -10.382 1.00 37.06 483 GLU A C 1
ATOM 3668 O O . GLU A 1 483 ? -26.202 21.798 -9.528 1.00 37.06 483 GLU A O 1
ATOM 3673 N N . VAL A 1 484 ? -25.860 22.407 -11.654 1.00 34.28 484 VAL A N 1
ATOM 3674 C CA . VAL A 1 484 ? -27.228 22.100 -12.120 1.00 34.28 484 VAL A CA 1
ATOM 3675 C C . VAL A 1 484 ? -27.425 20.596 -12.393 1.00 34.28 484 VAL A C 1
ATOM 3677 O O . VAL A 1 484 ? -28.557 20.118 -12.455 1.00 34.28 484 VAL A O 1
ATOM 3680 N N . LEU A 1 485 ? -26.341 19.819 -12.516 1.00 32.84 485 LEU A N 1
ATOM 3681 C CA . LEU A 1 485 ? -26.389 18.371 -12.772 1.00 32.84 485 LEU A CA 1
ATOM 3682 C C . LEU A 1 485 ? -26.530 17.520 -11.501 1.00 32.84 485 LEU A C 1
ATOM 3684 O O . LEU A 1 485 ? -26.952 16.367 -11.601 1.00 32.84 485 LEU A O 1
ATOM 3688 N N . ASN A 1 486 ? -26.258 18.081 -10.319 1.00 36.06 486 ASN A N 1
ATOM 3689 C CA . ASN A 1 486 ? -26.482 17.393 -9.042 1.00 36.06 486 ASN A CA 1
ATOM 3690 C C . ASN A 1 486 ? -27.976 17.221 -8.699 1.00 36.06 486 ASN A C 1
ATOM 3692 O O . ASN A 1 486 ? -28.316 16.332 -7.922 1.00 36.06 486 ASN A O 1
ATOM 3696 N N . ASP A 1 487 ? -28.867 17.983 -9.344 1.00 33.03 487 ASP A N 1
ATOM 3697 C CA . ASP A 1 487 ? -30.322 17.920 -9.128 1.00 33.03 487 ASP A CA 1
ATOM 3698 C C . ASP A 1 487 ? -31.072 16.984 -10.102 1.00 33.03 487 ASP A C 1
ATOM 3700 O O . ASP A 1 487 ? -32.267 16.745 -9.928 1.00 33.03 487 ASP A O 1
ATOM 3704 N N . TYR A 1 488 ? -30.402 16.410 -11.112 1.00 29.91 488 TYR A N 1
ATOM 3705 C CA . TYR A 1 488 ? -31.032 15.530 -12.111 1.00 29.91 488 TYR A CA 1
ATOM 3706 C C . TYR A 1 488 ? -30.264 14.225 -12.342 1.00 29.91 488 TYR A C 1
ATOM 3708 O O . TYR A 1 488 ? -29.972 13.833 -13.471 1.00 29.91 488 TYR A O 1
ATOM 3716 N N . VAL A 1 489 ? -30.038 13.469 -11.270 1.00 32.22 489 VAL A N 1
ATOM 3717 C CA . VAL A 1 489 ? -29.961 12.006 -11.384 1.00 32.22 489 VAL A CA 1
ATOM 3718 C C . VAL A 1 489 ? -31.384 11.474 -11.205 1.00 32.22 489 VAL A C 1
ATOM 3720 O O . VAL A 1 489 ? -31.775 11.048 -10.124 1.00 32.22 489 VAL A O 1
ATOM 3723 N N . THR A 1 490 ? -32.201 11.580 -12.257 1.00 32.97 490 THR A N 1
ATOM 3724 C CA . THR A 1 490 ? -33.515 10.916 -12.299 1.00 32.97 490 THR A CA 1
ATOM 3725 C C . THR A 1 490 ? -33.378 9.564 -12.993 1.00 32.97 490 THR A C 1
ATOM 3727 O O . THR A 1 490 ? -32.659 9.429 -13.981 1.00 32.97 490 THR A O 1
ATOM 3730 N N . GLU A 1 491 ? -34.050 8.572 -12.415 1.00 34.88 491 GLU A N 1
ATOM 3731 C CA . GLU A 1 491 ? -34.004 7.114 -12.618 1.00 34.88 491 GLU A CA 1
ATOM 3732 C C . GLU A 1 491 ? -34.203 6.550 -14.050 1.00 34.88 491 GLU A C 1
ATOM 3734 O O . GLU A 1 491 ? -34.506 5.370 -14.190 1.00 34.88 491 GLU A O 1
ATOM 3739 N N . GLU A 1 492 ? -34.009 7.298 -15.140 1.00 31.17 492 GLU A N 1
ATOM 3740 C CA . GLU A 1 492 ? -34.283 6.789 -16.503 1.00 31.17 492 GLU A CA 1
ATOM 3741 C C . GLU A 1 492 ? -33.085 6.731 -17.465 1.00 31.17 492 GLU A C 1
ATOM 3743 O O . GLU A 1 492 ? -33.227 6.262 -18.597 1.00 31.17 492 GLU A O 1
ATOM 3748 N N . THR A 1 493 ? -31.872 7.090 -17.043 1.00 34.34 493 THR A N 1
ATOM 3749 C CA . THR A 1 493 ? -30.665 6.878 -17.859 1.00 34.34 493 THR A CA 1
ATOM 3750 C C . THR A 1 493 ? -29.943 5.591 -17.471 1.00 34.34 493 THR A C 1
ATOM 3752 O O . THR A 1 493 ? -28.993 5.568 -16.692 1.00 34.34 493 THR A O 1
ATOM 3755 N N . ASN A 1 494 ? -30.348 4.490 -18.104 1.00 35.50 494 ASN A N 1
ATOM 3756 C CA . ASN A 1 494 ? -29.452 3.353 -18.312 1.00 35.50 494 ASN A CA 1
ATOM 3757 C C . ASN A 1 494 ? -28.202 3.831 -19.080 1.00 35.50 494 ASN A C 1
ATOM 3759 O O . ASN A 1 494 ? -28.205 3.855 -20.309 1.00 35.50 494 ASN A O 1
ATOM 3763 N N . GLY A 1 495 ? -27.135 4.199 -18.368 1.00 39.28 495 GLY A N 1
ATOM 3764 C CA . GLY A 1 495 ? -25.806 4.415 -18.945 1.00 39.28 495 GLY A CA 1
ATOM 3765 C C . GLY A 1 495 ? -25.284 5.850 -18.859 1.00 39.28 495 GLY A C 1
ATOM 3766 O O . GLY A 1 495 ? -25.571 6.675 -19.714 1.00 39.28 495 GLY A O 1
ATOM 3767 N N . LEU A 1 496 ? -24.438 6.072 -17.849 1.00 42.81 496 LEU A N 1
ATOM 3768 C CA . LEU A 1 496 ? -23.288 6.988 -17.798 1.00 42.81 496 LEU A CA 1
ATOM 3769 C C . LEU A 1 496 ? -23.482 8.446 -18.241 1.00 42.81 496 LEU A C 1
ATOM 3771 O O . LEU A 1 496 ? -23.580 8.793 -19.417 1.00 42.81 496 LEU A O 1
ATOM 3775 N N . VAL A 1 497 ? -23.340 9.326 -17.255 1.00 42.50 497 VAL A N 1
ATOM 3776 C CA . VAL A 1 497 ? -23.147 10.766 -17.414 1.00 42.50 497 VAL A CA 1
ATOM 3777 C C . VAL A 1 497 ? -21.774 11.027 -18.064 1.00 42.50 497 VAL A C 1
ATOM 3779 O O . VAL A 1 497 ? -20.757 11.123 -17.386 1.00 42.50 497 VAL A O 1
ATOM 3782 N N . TYR A 1 498 ? -21.727 11.140 -19.396 1.00 51.22 498 TYR A N 1
ATOM 3783 C CA . TYR A 1 498 ? -20.544 11.578 -20.164 1.00 51.22 498 TYR A CA 1
ATOM 3784 C C . TYR A 1 498 ? -20.365 13.113 -20.186 1.00 51.22 498 TYR A C 1
ATOM 3786 O O . TYR A 1 498 ? -19.759 13.644 -21.114 1.00 51.22 498 TYR A O 1
ATOM 3794 N N . THR A 1 499 ? -20.917 13.848 -19.215 1.00 53.53 499 THR A N 1
ATOM 3795 C CA . THR A 1 499 ? -20.885 15.324 -19.210 1.00 53.53 499 THR A CA 1
ATOM 3796 C C . THR A 1 499 ? -19.970 15.930 -18.150 1.00 53.53 499 THR A C 1
ATOM 3798 O O . THR A 1 499 ? -19.652 17.106 -18.272 1.00 53.53 499 THR A O 1
ATOM 3801 N N . ARG A 1 500 ? -19.538 15.159 -17.141 1.00 62.00 500 ARG A N 1
ATOM 3802 C CA . ARG A 1 500 ? -18.617 15.642 -16.100 1.00 62.00 500 ARG A CA 1
ATOM 3803 C C . ARG A 1 500 ? -17.186 15.705 -16.625 1.00 62.00 500 ARG A C 1
ATOM 3805 O O . ARG A 1 500 ? -16.739 14.792 -17.329 1.00 62.00 500 ARG A O 1
ATOM 3812 N N . GLU A 1 501 ? -16.472 16.761 -16.252 1.00 67.88 501 GLU A N 1
ATOM 3813 C CA . GLU A 1 501 ? -15.058 16.912 -16.581 1.00 67.88 501 GLU A CA 1
ATOM 3814 C C . GLU A 1 501 ? -14.211 15.803 -15.939 1.00 67.88 501 GLU A C 1
ATOM 3816 O O . GLU A 1 501 ? -14.516 15.273 -14.867 1.00 67.88 501 GLU A O 1
ATOM 3821 N N . GLN A 1 502 ? -13.149 15.412 -16.642 1.00 76.06 502 GLN A N 1
ATOM 3822 C CA . GLN A 1 502 ? -12.175 14.453 -16.134 1.00 76.06 502 GLN A CA 1
ATOM 3823 C C . GLN A 1 502 ? -11.177 15.181 -15.234 1.00 76.06 502 GLN A C 1
ATOM 3825 O O . GLN A 1 502 ? -10.638 16.224 -15.607 1.00 76.06 502 GLN A O 1
ATOM 3830 N N . GLY A 1 503 ? -10.896 14.598 -14.074 1.00 76.62 503 GLY A N 1
ATOM 3831 C CA . GLY A 1 503 ? -9.880 15.092 -13.162 1.00 76.62 503 GLY A CA 1
ATOM 3832 C C . GLY A 1 503 ? -8.461 14.932 -13.704 1.00 76.62 503 GLY A C 1
ATOM 3833 O O . GLY A 1 503 ? -8.192 14.160 -14.632 1.00 76.62 503 GLY A O 1
ATOM 3834 N N . ARG A 1 504 ? -7.521 15.663 -13.092 1.00 82.94 504 ARG A N 1
ATOM 3835 C CA . ARG A 1 504 ? -6.113 15.707 -13.526 1.00 82.94 504 ARG A CA 1
ATOM 3836 C C . ARG A 1 504 ? -5.432 14.344 -13.521 1.00 82.94 504 ARG A C 1
ATOM 3838 O O . ARG A 1 504 ? -4.497 14.164 -14.291 1.00 82.94 504 ARG A O 1
ATOM 3845 N N . CYS A 1 505 ? -5.879 13.405 -12.685 1.00 81.81 505 CYS A N 1
ATOM 3846 C CA . CYS A 1 505 ? -5.273 12.086 -12.517 1.00 81.81 505 CYS A CA 1
ATOM 3847 C C . CYS A 1 505 ? -6.308 10.962 -12.518 1.00 81.81 505 CYS A C 1
ATOM 3849 O O . CYS A 1 505 ? -6.470 10.278 -11.510 1.00 81.81 505 CYS A O 1
ATOM 3851 N N . GLY A 1 506 ? -6.977 10.774 -13.660 1.00 77.81 506 GLY A N 1
ATOM 3852 C CA . GLY A 1 506 ? -7.886 9.655 -13.934 1.00 77.81 506 GLY A CA 1
ATOM 3853 C C . GLY A 1 506 ? -7.204 8.281 -14.076 1.00 77.81 506 GLY A C 1
ATOM 3854 O O . GLY A 1 506 ? -5.977 8.157 -14.033 1.00 77.81 506 GLY A O 1
ATOM 3855 N N . TRP A 1 507 ? -8.023 7.241 -14.268 1.00 79.75 507 TRP A N 1
ATOM 3856 C CA . TRP A 1 507 ? -7.575 5.853 -14.425 1.00 79.75 507 TRP A CA 1
ATOM 3857 C C . TRP A 1 507 ? -7.186 5.562 -15.882 1.00 79.75 507 TRP A C 1
ATOM 3859 O O . TRP A 1 507 ? -8.040 5.462 -16.769 1.00 79.75 507 TRP A O 1
ATOM 3869 N N . VAL A 1 508 ? -5.893 5.411 -16.154 1.00 74.19 508 VAL A N 1
ATOM 3870 C CA . VAL A 1 508 ? -5.347 5.225 -17.505 1.00 74.19 508 VAL A CA 1
ATOM 3871 C C . VAL A 1 508 ? -5.218 3.748 -17.881 1.00 74.19 508 VAL A C 1
ATOM 3873 O O . VAL A 1 508 ? -5.095 2.877 -17.025 1.00 74.19 508 VAL A O 1
ATOM 3876 N N . GLY A 1 509 ? -5.310 3.464 -19.183 1.00 65.50 509 GLY A N 1
ATOM 3877 C CA . GLY A 1 509 ? -5.018 2.146 -19.760 1.00 65.50 509 GLY A CA 1
ATOM 3878 C C . GLY A 1 509 ? -3.626 2.110 -20.396 1.00 65.50 509 GLY A C 1
ATOM 3879 O O . GLY A 1 509 ? -2.770 2.934 -20.077 1.00 65.50 509 GLY A O 1
ATOM 3880 N N . VAL A 1 510 ? -3.414 1.208 -21.354 1.00 57.00 510 VAL A N 1
ATOM 3881 C CA . VAL A 1 510 ? -2.182 1.178 -22.155 1.00 57.00 510 VAL A CA 1
ATOM 3882 C C . VAL A 1 510 ? -2.239 2.301 -23.192 1.00 57.00 510 VAL A C 1
ATOM 3884 O O . VAL A 1 510 ? -3.193 2.393 -23.959 1.00 57.00 510 VAL A O 1
ATOM 3887 N N . TYR A 1 511 ? -1.238 3.182 -23.219 1.00 54.41 511 TYR A N 1
ATOM 3888 C CA . TYR A 1 511 ? -1.145 4.209 -24.259 1.00 54.41 511 TYR A CA 1
ATOM 3889 C C . TYR A 1 511 ? -0.583 3.614 -25.551 1.00 54.41 511 TYR A C 1
ATOM 3891 O O . TYR A 1 511 ? 0.560 3.161 -25.568 1.00 54.41 511 TYR A O 1
ATOM 3899 N N . GLU A 1 512 ? -1.358 3.659 -26.632 1.00 53.81 512 GLU A N 1
ATOM 3900 C CA . GLU A 1 512 ? -0.921 3.237 -27.957 1.00 53.81 512 GLU A CA 1
ATOM 3901 C C . GLU A 1 512 ? -0.458 4.441 -28.774 1.00 53.81 512 GLU A C 1
ATOM 3903 O O . GLU A 1 512 ? -1.261 5.247 -29.258 1.00 53.81 512 GLU A O 1
ATOM 3908 N N . GLN A 1 513 ? 0.862 4.554 -28.941 1.00 49.66 513 GLN A N 1
ATOM 3909 C CA . GLN A 1 513 ? 1.482 5.661 -29.669 1.00 49.66 513 GLN A CA 1
ATOM 3910 C C . GLN A 1 513 ? 1.069 5.695 -31.144 1.00 49.66 513 GLN A C 1
ATOM 3912 O O . GLN A 1 513 ? 0.925 6.786 -31.694 1.00 49.66 513 GLN A O 1
ATOM 3917 N N . SER A 1 514 ? 0.849 4.541 -31.786 1.00 44.06 514 SER A N 1
ATOM 3918 C CA . SER A 1 514 ? 0.525 4.485 -33.221 1.00 44.06 514 SER A CA 1
ATOM 3919 C C . SER A 1 514 ? -0.816 5.135 -33.573 1.00 44.06 514 SER A C 1
ATOM 3921 O O . SER A 1 514 ? -0.976 5.646 -34.682 1.00 44.06 514 SER A O 1
ATOM 3923 N N . ILE A 1 515 ? -1.755 5.170 -32.625 1.00 44.00 515 ILE A N 1
ATOM 3924 C CA . ILE A 1 515 ? -3.068 5.809 -32.793 1.00 44.00 515 ILE A CA 1
ATOM 3925 C C . ILE A 1 515 ? -3.267 7.020 -31.874 1.00 44.00 515 ILE A C 1
ATOM 3927 O O . ILE A 1 515 ? -4.314 7.662 -31.921 1.00 44.00 515 ILE A O 1
ATOM 3931 N N . GLY A 1 516 ? -2.275 7.342 -31.040 1.00 49.19 516 GLY A N 1
ATOM 3932 C CA . GLY A 1 516 ? -2.311 8.465 -30.105 1.00 49.19 516 GLY A CA 1
ATOM 3933 C C . GLY A 1 516 ? -3.403 8.359 -29.034 1.00 49.19 516 GLY A C 1
ATOM 3934 O O . GLY A 1 516 ? -3.873 9.391 -28.555 1.00 49.19 516 GLY A O 1
ATOM 3935 N N . GLN A 1 517 ? -3.840 7.147 -28.673 1.00 44.72 517 GLN A N 1
ATOM 3936 C CA . GLN A 1 517 ? -4.956 6.915 -27.745 1.00 44.72 517 GLN A CA 1
ATOM 3937 C C . GLN A 1 517 ? -4.627 5.867 -26.683 1.00 44.72 517 GLN A C 1
ATOM 3939 O O . GLN A 1 517 ? -3.819 4.971 -26.897 1.00 44.72 517 GLN A O 1
ATOM 3944 N N . PHE A 1 518 ? -5.322 5.943 -25.546 1.00 53.81 518 PHE A N 1
ATOM 3945 C CA . PHE A 1 518 ? -5.342 4.864 -24.563 1.00 53.81 518 PHE A CA 1
ATOM 3946 C C . PHE A 1 518 ? -6.212 3.716 -25.062 1.00 53.81 518 PHE A C 1
ATOM 3948 O O . PHE A 1 518 ? -7.441 3.820 -25.075 1.00 53.81 518 PHE A O 1
ATOM 3955 N N . ILE A 1 519 ? -5.576 2.615 -25.437 1.00 49.22 519 ILE A N 1
ATOM 3956 C CA . ILE A 1 519 ? -6.257 1.340 -25.614 1.00 49.22 519 ILE A CA 1
ATOM 3957 C C . ILE A 1 519 ? -6.430 0.684 -24.237 1.00 49.22 519 ILE A C 1
ATOM 3959 O O . ILE A 1 519 ? -5.778 1.038 -23.251 1.00 49.22 519 ILE A O 1
ATOM 3963 N N . GLY A 1 520 ? -7.392 -0.229 -24.114 1.00 56.84 520 GLY A N 1
ATOM 3964 C CA . GLY A 1 520 ? -7.491 -1.063 -22.912 1.00 56.84 520 GLY A CA 1
ATOM 3965 C C . GLY A 1 520 ? -6.214 -1.887 -22.697 1.00 56.84 520 GLY A C 1
ATOM 3966 O O . GLY A 1 520 ? -5.229 -1.743 -23.408 1.00 56.84 520 GLY A O 1
ATOM 3967 N N . TYR A 1 521 ? -6.224 -2.815 -21.748 1.00 61.06 521 TYR A N 1
ATOM 3968 C CA . TYR A 1 521 ? -5.045 -3.639 -21.451 1.00 61.06 521 TYR A CA 1
ATOM 3969 C C . TYR A 1 521 ? -4.707 -4.694 -22.528 1.00 61.06 521 TYR A C 1
ATOM 3971 O O . TYR A 1 521 ? -3.855 -5.544 -22.294 1.00 61.06 521 TYR A O 1
ATOM 3979 N N . ALA A 1 522 ? -5.353 -4.671 -23.697 1.00 50.44 522 ALA A N 1
ATOM 3980 C CA . ALA A 1 522 ? -5.043 -5.557 -24.820 1.00 50.44 522 ALA A CA 1
ATOM 3981 C C . ALA A 1 522 ? -3.839 -5.032 -25.620 1.00 50.44 522 ALA A C 1
ATOM 3983 O O . ALA A 1 522 ? -3.583 -3.829 -25.641 1.00 50.44 522 ALA A O 1
ATOM 3984 N N . ALA A 1 523 ? -3.102 -5.928 -26.280 1.00 43.78 523 ALA A N 1
ATOM 3985 C CA . ALA A 1 523 ? -2.049 -5.501 -27.200 1.00 43.78 523 ALA A CA 1
ATOM 3986 C C . ALA A 1 523 ? -2.673 -4.780 -28.416 1.00 43.78 523 ALA A C 1
ATOM 3988 O O . ALA A 1 523 ? -3.791 -5.134 -28.809 1.00 43.78 523 ALA A O 1
ATOM 3989 N N . PRO A 1 524 ? -1.993 -3.788 -29.021 1.00 39.94 524 PRO A N 1
ATOM 3990 C CA . PRO A 1 524 ? -2.384 -3.297 -30.342 1.00 39.94 524 PRO A CA 1
ATOM 3991 C C . PRO A 1 524 ? -2.406 -4.467 -31.343 1.00 39.94 524 PRO A C 1
ATOM 3993 O O . PRO A 1 524 ? -1.544 -5.346 -31.290 1.00 39.94 524 PRO A O 1
ATOM 3996 N N . ALA A 1 525 ? -3.442 -4.503 -32.187 1.00 34.62 525 ALA A N 1
ATOM 3997 C CA . ALA A 1 525 ? -3.701 -5.583 -33.145 1.00 34.62 525 ALA A CA 1
ATOM 3998 C C . ALA A 1 525 ? -2.760 -5.564 -34.356 1.00 34.62 525 ALA A C 1
ATOM 4000 O O . ALA A 1 525 ? -2.415 -4.448 -34.811 1.00 34.62 525 ALA A O 1
#